Protein AF-A0A937WC09-F1 (afdb_monomer)

Foldseek 3Di:
DDDDPDPPPPVVVVVVVVVVVVVVVVVVVVPLLPDLPCLFALKAAPWQAQWQLRTLLSFLEGLADFFQFKDFQEFDQWQWAAFTAWHAFNVGWTWTWTAQGPVGATWIFTADQRYRHTLDIDRPAHRQQSLAIWGAIRQRWIWTWHAFKIWIAHNNGHTQEIDTDPGTFRYWHAFSVGWTWTAHQFGWTFTAHNRYRDTLAPIDADVVGAPFTFSARWHAQSPQRWTWGKGAAAPGWIKIWTWHDPPSYIDTLDMDTDHHHDKYHWGAELSRQWIWIGHQVQKIWIAGPSRHTLDIDGAQGGWPYYWHYDNQQWIWTFRHQKIWIWGDPRNDIGGQEICPVVQVVVQVPDDCPPFDKTKGFLEHWRHYPFWIKGKIFIAGWDADPNDTAGQGDWIWIFTAGPRYRHTRDDTYTDQADANGYFRATLLSKTKGFFRDPRNVVNQVCLVVDDPVRHYDDGTTGMIIMHHPALLVSLLVLLVQLLVLLVQLLVCLVVVNLSSSLVSLVSSLSSLVSSLSSLVVNVVVVLAPPVLSVLLNVLSVQLNVLSVVLNVCSVVVNSPSNSVSSVSSSVSSVVNSVSSVVRD

Sequence (583 aa):
MLIKNIFRPVIQNATLVLLGVVLMGLSSVLARGDDLLTYYYAQLPQTSWPTIHRDSCNSNYVPFAGPDSLEIKWTALDGARLLTAATVGPEGYVYHTTGTGGDMRYHLYALNPDSGGTVWKSNLLDSRAVYSAVVVDRDGDIYVSDSEELFAFHSNGALKWRISISDNVYTTAITTDGYLIAITENGEVMAVNRDNGSLAANILYLDPPPEGRVINTPAIHPVTNRIYMVTGDAGVTGRFYGIDFEQGSLSIAFEMEMGQHSATSPTISYDGSHIYVADRENSLYAFNENGSLAWTYPLSGRCLGSPSIGPTGEIYFLDGDNITAIRDLGPSTEFLWNTQDEFAALAAQLPDYGYPRVARANSVVTIATNYVYFAVSCGYLFTYKRVEYFIPHRTLVCTVDPYTGTIIGQPVEVRDVCECAPTVTLDGDIYIPHGSVSSSIAYRLNKVLPPALRIPKPLGGITALQSLSSLALAENRIKAGKKKGQEALSFMGTGNIDDAITSIDREVEELEATHSAIKKSVEDGEIDSKTADQAQGDIDDALFLSSDAKKFLSAGNMKDADKSVKNADKKLEKVLKDLGKAK

Structure (mmCIF, N/CA/C/O backbone):
data_AF-A0A937WC09-F1
#
_entry.id   AF-A0A937WC09-F1
#
loop_
_atom_site.group_PDB
_atom_site.id
_atom_site.type_symbol
_atom_site.label_atom_id
_atom_site.label_alt_id
_atom_site.label_comp_id
_atom_site.label_asym_id
_atom_site.label_entity_id
_atom_site.label_seq_id
_atom_site.pdbx_PDB_ins_code
_atom_site.Cartn_x
_atom_site.Cartn_y
_atom_site.Cartn_z
_atom_site.occupancy
_atom_site.B_iso_or_equiv
_atom_site.auth_seq_id
_atom_site.auth_comp_id
_atom_site.auth_asym_id
_atom_site.auth_atom_id
_atom_site.pdbx_PDB_model_num
ATOM 1 N N . MET A 1 1 ? -14.994 68.704 28.806 1.00 35.50 1 MET A N 1
ATOM 2 C CA . MET A 1 1 ? -15.550 68.837 27.444 1.00 35.50 1 MET A CA 1
ATOM 3 C C . MET A 1 1 ? -14.420 68.538 26.474 1.00 35.50 1 MET A C 1
ATOM 5 O O . MET A 1 1 ? -13.420 69.225 26.578 1.00 35.50 1 MET A O 1
ATOM 9 N N . LEU A 1 2 ? -14.561 67.467 25.673 1.00 32.44 2 LEU A N 1
ATOM 10 C CA . LEU A 1 2 ? -13.627 66.964 24.642 1.00 32.44 2 LEU A CA 1
ATOM 11 C C . LEU A 1 2 ? -12.150 66.900 25.090 1.00 32.44 2 LEU A C 1
ATOM 13 O O . LEU A 1 2 ? -11.425 67.872 24.998 1.00 32.44 2 LEU A O 1
ATOM 17 N N . ILE A 1 3 ? -11.639 65.817 25.674 1.00 28.14 3 ILE A N 1
ATOM 18 C CA . ILE A 1 3 ? -11.084 64.643 24.977 1.00 28.14 3 ILE A CA 1
ATOM 19 C C . ILE A 1 3 ? -10.915 63.571 26.071 1.00 28.14 3 ILE A C 1
ATOM 21 O O . ILE A 1 3 ? -9.948 63.589 26.827 1.00 28.14 3 ILE A O 1
ATOM 25 N N . LYS A 1 4 ? -11.912 62.698 26.260 1.00 26.08 4 LYS A N 1
ATOM 26 C CA . LYS A 1 4 ? -11.823 61.583 27.230 1.00 26.08 4 LYS A CA 1
ATOM 27 C C . LYS A 1 4 ? -12.630 60.328 26.858 1.00 26.08 4 LYS A C 1
ATOM 29 O O . LYS A 1 4 ? -12.699 59.421 27.672 1.00 26.08 4 LYS A O 1
ATOM 34 N N . ASN A 1 5 ? -13.182 60.237 25.641 1.00 30.70 5 ASN A N 1
ATOM 35 C CA . ASN A 1 5 ? -14.155 59.191 25.270 1.00 30.70 5 ASN A CA 1
ATOM 36 C C . ASN A 1 5 ? -13.883 58.441 23.945 1.00 30.70 5 ASN A C 1
ATOM 38 O O . ASN A 1 5 ? -14.829 57.952 23.345 1.00 30.70 5 ASN A O 1
ATOM 42 N N . ILE A 1 6 ? -12.637 58.314 23.462 1.00 30.53 6 ILE A N 1
ATOM 43 C CA . ILE A 1 6 ? -12.390 57.617 22.170 1.00 30.53 6 ILE A CA 1
ATOM 44 C C . ILE A 1 6 ? -11.414 56.423 22.245 1.00 30.53 6 ILE A C 1
ATOM 46 O O . ILE A 1 6 ? -11.403 55.598 21.344 1.00 30.53 6 ILE A O 1
ATOM 50 N N . PHE A 1 7 ? -10.692 56.195 23.347 1.00 27.84 7 PHE A N 1
ATOM 51 C CA . PHE A 1 7 ? -9.729 55.077 23.434 1.00 27.84 7 PHE A CA 1
ATOM 52 C C . PHE A 1 7 ? -9.979 54.136 24.616 1.00 27.84 7 PHE A C 1
ATOM 54 O O . PHE A 1 7 ? -9.105 53.923 25.453 1.00 27.84 7 PHE A O 1
ATOM 61 N N . ARG A 1 8 ? -11.191 53.571 24.715 1.00 24.80 8 ARG A N 1
ATOM 62 C CA . ARG A 1 8 ? -11.481 52.547 25.736 1.00 24.80 8 ARG A CA 1
ATOM 63 C C . ARG A 1 8 ? -12.424 51.374 25.395 1.00 24.80 8 ARG A C 1
ATOM 65 O O . ARG A 1 8 ? -12.710 50.639 26.331 1.00 24.80 8 ARG A O 1
ATOM 72 N N . PRO A 1 9 ? -12.824 51.098 24.132 1.00 25.12 9 PRO A N 1
ATOM 73 C CA . PRO A 1 9 ? -13.460 49.809 23.819 1.00 25.12 9 PRO A CA 1
ATOM 74 C C . PRO A 1 9 ? -12.630 48.839 22.950 1.00 25.12 9 PRO A C 1
ATOM 76 O O . PRO A 1 9 ? -13.096 47.741 22.678 1.00 25.12 9 PRO A O 1
ATOM 79 N N . VAL A 1 10 ? -11.396 49.165 22.540 1.00 27.77 10 VAL A N 1
ATOM 80 C CA . VAL A 1 10 ? -10.637 48.306 21.593 1.00 27.77 10 VAL A CA 1
ATOM 81 C C . VAL A 1 10 ? -9.785 47.220 22.278 1.00 27.77 10 VAL A C 1
ATOM 83 O O . VAL A 1 10 ? -9.477 46.207 21.665 1.00 27.77 10 VAL A O 1
ATOM 86 N N . ILE A 1 11 ? -9.466 47.353 23.571 1.00 28.22 11 ILE A N 1
ATOM 87 C CA . ILE A 1 11 ? -8.559 46.411 24.266 1.00 28.22 11 ILE A CA 1
ATOM 88 C C . ILE A 1 11 ? -9.309 45.352 25.100 1.00 28.22 11 ILE A C 1
ATOM 90 O O . ILE A 1 11 ? -8.726 44.341 25.467 1.00 28.22 11 ILE A O 1
ATOM 94 N N . GLN A 1 12 ? -10.618 45.503 25.342 1.00 24.16 12 GLN A N 1
ATOM 95 C CA . GLN A 1 12 ? -11.408 44.479 26.052 1.00 24.16 12 GLN A CA 1
ATOM 96 C C . GLN A 1 12 ? -12.102 43.467 25.123 1.00 24.16 12 GLN A C 1
ATOM 98 O O . GLN A 1 12 ? -12.378 42.355 25.560 1.00 24.16 12 GLN A O 1
ATOM 103 N N . ASN A 1 13 ? -12.293 43.787 23.835 1.00 25.73 13 ASN A N 1
ATOM 104 C CA . ASN A 1 13 ? -12.850 42.842 22.857 1.00 25.73 13 ASN A CA 1
ATOM 105 C C . ASN A 1 13 ? -11.787 41.941 22.202 1.00 25.73 13 ASN A C 1
ATOM 107 O O . ASN A 1 13 ? -12.114 40.837 21.785 1.00 25.73 13 ASN A O 1
ATOM 111 N N . ALA A 1 14 ? -10.511 42.346 22.170 1.00 27.08 14 ALA A N 1
ATOM 112 C CA . ALA A 1 14 ? -9.439 41.508 21.623 1.00 27.08 14 ALA A CA 1
ATOM 113 C C . ALA A 1 14 ? -9.123 40.296 22.522 1.00 27.08 14 ALA A C 1
ATOM 115 O O . ALA A 1 14 ? -8.878 39.205 22.021 1.00 27.08 14 ALA A O 1
ATOM 116 N N . THR A 1 15 ? -9.210 40.449 23.848 1.00 25.41 15 THR A N 1
ATOM 117 C CA . THR A 1 15 ? -8.919 39.363 24.802 1.00 25.41 15 THR A CA 1
ATOM 118 C C . THR A 1 15 ? -10.064 38.348 24.916 1.00 25.41 15 THR A C 1
ATOM 120 O O . THR A 1 15 ? -9.810 37.176 25.170 1.00 25.41 15 THR A O 1
ATOM 123 N N . LEU A 1 16 ? -11.315 38.761 24.677 1.00 25.67 16 LEU A N 1
ATOM 124 C CA . LEU A 1 16 ? -12.486 37.869 24.655 1.00 25.67 16 LEU A CA 1
ATOM 125 C C . LEU A 1 16 ? -12.653 37.137 23.314 1.00 25.67 16 LEU A C 1
ATOM 127 O O . LEU A 1 16 ? -13.094 35.991 23.310 1.00 25.67 16 LEU A O 1
ATOM 131 N N . VAL A 1 17 ? -12.236 37.741 22.194 1.00 28.75 17 VAL A N 1
ATOM 132 C CA . VAL A 1 17 ? -12.195 37.060 20.886 1.00 28.75 17 VAL A CA 1
ATOM 133 C C . VAL A 1 17 ? -11.010 36.090 20.806 1.00 28.75 17 VAL A C 1
ATOM 135 O O . VAL A 1 17 ? -11.190 34.989 20.300 1.00 28.75 17 VAL A O 1
ATOM 138 N N . LEU A 1 18 ? -9.846 36.408 21.395 1.00 26.12 18 LEU A N 1
ATOM 139 C CA . LEU A 1 18 ? -8.757 35.426 21.517 1.00 26.12 18 LEU A CA 1
ATOM 140 C C . LEU A 1 18 ? -9.110 34.267 22.461 1.00 26.12 18 LEU A C 1
ATOM 142 O O . LEU A 1 18 ? -8.796 33.132 22.126 1.00 26.12 18 LEU A O 1
ATOM 146 N N . LEU A 1 19 ? -9.803 34.499 23.587 1.00 24.41 19 LEU A N 1
ATOM 147 C CA . LEU A 1 19 ? -10.271 33.384 24.426 1.00 24.41 19 LEU A CA 1
ATOM 148 C C . LEU A 1 19 ? -11.360 32.554 23.729 1.00 24.41 19 LEU A C 1
ATOM 150 O O . LEU A 1 19 ? -11.371 31.342 23.889 1.00 24.41 19 LEU A O 1
ATOM 154 N N . GLY A 1 20 ? -12.244 33.177 22.940 1.00 22.98 20 GLY A N 1
ATOM 155 C CA . GLY A 1 20 ? -13.287 32.481 22.177 1.00 22.98 20 GLY A CA 1
ATOM 156 C C . GLY A 1 20 ? -12.750 31.645 21.010 1.00 22.98 20 GLY A C 1
ATOM 157 O O . GLY A 1 20 ? -13.245 30.548 20.781 1.00 22.98 20 GLY A O 1
ATOM 158 N N . VAL A 1 21 ? -11.708 32.115 20.315 1.00 28.23 21 VAL A N 1
ATOM 159 C CA . VAL A 1 21 ? -11.041 31.373 19.226 1.00 28.23 21 VAL A CA 1
ATOM 160 C C . VAL A 1 21 ? -10.115 30.282 19.776 1.00 28.23 21 VAL A C 1
ATOM 162 O O . VAL A 1 21 ? -10.050 29.199 19.204 1.00 28.23 21 VAL A O 1
ATOM 165 N N . VAL A 1 22 ? -9.477 30.501 20.932 1.00 26.95 22 VAL A N 1
ATOM 166 C CA . VAL A 1 22 ? -8.688 29.461 21.617 1.00 26.95 22 VAL A CA 1
ATOM 167 C C . VAL A 1 22 ? -9.596 28.398 22.254 1.00 26.95 22 VAL A C 1
ATOM 169 O O . VAL A 1 22 ? -9.263 27.223 22.188 1.00 26.95 22 VAL A O 1
ATOM 172 N N . LEU A 1 23 ? -10.776 28.752 22.784 1.00 25.09 23 LEU A N 1
ATOM 173 C CA . LEU A 1 23 ? -11.750 27.774 23.301 1.00 25.09 23 LEU A CA 1
ATOM 174 C C . LEU A 1 23 ? -12.490 27.010 22.190 1.00 25.09 23 LEU A C 1
ATOM 176 O O . LEU A 1 23 ? -12.743 25.825 22.377 1.00 25.09 23 LEU A O 1
ATOM 180 N N . MET A 1 24 ? -12.775 27.630 21.035 1.00 27.19 24 MET A N 1
ATOM 181 C CA . MET A 1 24 ? -13.320 26.911 19.869 1.00 27.19 24 MET A CA 1
ATOM 182 C C . MET A 1 24 ? -12.276 26.008 19.194 1.00 27.19 24 MET A C 1
ATOM 184 O O . MET A 1 24 ? -12.626 24.920 18.744 1.00 27.19 24 MET A O 1
ATOM 188 N N . GLY A 1 25 ? -10.998 26.411 19.197 1.00 26.20 25 GLY A N 1
ATOM 189 C CA . GLY A 1 25 ? -9.873 25.574 18.766 1.00 26.20 25 GLY A CA 1
ATOM 190 C C . GLY A 1 25 ? -9.527 24.443 19.743 1.00 26.20 25 GLY A C 1
ATOM 191 O O . GLY A 1 25 ? -9.025 23.411 19.324 1.00 26.20 25 GLY A O 1
ATOM 192 N N . LEU A 1 26 ? -9.834 24.589 21.037 1.00 24.84 26 LEU A N 1
ATOM 193 C CA . LEU A 1 26 ? -9.707 23.506 22.020 1.00 24.84 26 LEU A CA 1
ATOM 194 C C . LEU A 1 26 ? -10.907 22.552 21.987 1.00 24.84 26 LEU A C 1
ATOM 196 O O . LEU A 1 26 ? -10.715 21.354 22.157 1.00 24.84 26 LEU A O 1
ATOM 200 N N . SER A 1 27 ? -12.126 23.027 21.704 1.00 24.38 27 SER A N 1
ATOM 201 C CA . SER A 1 27 ? -13.286 22.136 21.543 1.00 24.38 27 SER A CA 1
ATOM 202 C C . SER A 1 27 ? -13.246 21.311 20.255 1.00 24.38 27 SER A C 1
ATOM 204 O O . SER A 1 27 ? -13.776 20.206 20.245 1.00 24.38 27 SER A O 1
ATOM 206 N N . SER A 1 28 ? -12.601 21.802 19.188 1.00 28.08 28 SER A N 1
ATOM 207 C CA . SER A 1 28 ? -12.376 21.010 17.968 1.00 28.08 28 SER A CA 1
ATOM 208 C C . SER A 1 28 ? -11.219 20.016 18.099 1.00 28.08 28 SER A C 1
ATOM 210 O O . SER A 1 28 ? -11.161 19.068 17.326 1.00 28.08 28 SER A O 1
ATOM 212 N N . VAL A 1 29 ? -10.329 20.193 19.083 1.00 26.95 29 VAL A N 1
ATOM 213 C CA . VAL A 1 29 ? -9.296 19.208 19.450 1.00 26.95 29 VAL A CA 1
ATOM 214 C C . VAL A 1 29 ? -9.850 18.167 20.431 1.00 26.95 29 VAL A C 1
ATOM 216 O O . VAL A 1 29 ? -9.529 16.994 20.308 1.00 26.95 29 VAL A O 1
ATOM 219 N N . LEU A 1 30 ? -10.753 18.556 21.337 1.00 26.70 30 LEU A N 1
ATOM 220 C CA . LEU A 1 30 ? -11.371 17.653 22.323 1.00 26.70 30 LEU A CA 1
ATOM 221 C C . LEU A 1 30 ? -12.500 16.771 21.756 1.00 26.70 30 LEU A C 1
ATOM 223 O O . LEU A 1 30 ? -12.926 15.839 22.424 1.00 26.70 30 LEU A O 1
ATOM 227 N N . ALA A 1 31 ? -12.976 17.040 20.537 1.00 24.94 31 ALA A N 1
ATOM 228 C CA . ALA A 1 31 ? -13.943 16.191 19.833 1.00 24.94 31 ALA A CA 1
ATOM 229 C C . ALA A 1 31 ? -13.291 15.225 18.817 1.00 24.94 31 ALA A C 1
ATOM 231 O O . ALA A 1 31 ? -14.007 14.509 18.126 1.00 24.94 31 ALA A O 1
ATOM 232 N N . ARG A 1 32 ? -11.950 15.203 18.700 1.00 38.38 32 ARG A N 1
ATOM 233 C CA . ARG A 1 32 ? -11.213 14.368 17.722 1.00 38.38 32 ARG A CA 1
ATOM 234 C C . ARG A 1 32 ? -11.000 12.911 18.152 1.00 38.38 32 ARG A C 1
ATOM 236 O O . ARG A 1 32 ? -10.584 12.114 17.320 1.00 38.38 32 ARG A O 1
ATOM 243 N N . GLY A 1 33 ? -11.263 12.565 19.413 1.00 31.30 33 GLY A N 1
ATOM 244 C CA . GLY A 1 33 ? -11.067 11.204 19.933 1.00 31.30 33 GLY A CA 1
ATOM 245 C C . GLY A 1 33 ? -12.221 10.240 19.642 1.00 31.30 33 GLY A C 1
ATOM 246 O O . GLY A 1 33 ? -12.003 9.035 19.541 1.00 31.30 33 GLY A O 1
ATOM 247 N N . ASP A 1 34 ? -13.436 10.758 19.448 1.00 31.23 34 ASP A N 1
ATOM 248 C CA . ASP A 1 34 ? -14.594 9.927 19.142 1.00 31.23 34 ASP A CA 1
ATOM 249 C C . ASP A 1 34 ? -14.681 9.709 17.623 1.00 31.23 34 ASP A C 1
ATOM 251 O O . ASP A 1 34 ? -15.241 10.506 16.872 1.00 31.23 34 ASP A O 1
ATOM 255 N N . ASP A 1 35 ? -14.133 8.568 17.203 1.00 43.09 35 ASP A N 1
ATOM 256 C CA . ASP A 1 35 ? -14.500 7.826 15.990 1.00 43.09 35 ASP A CA 1
ATOM 257 C C . ASP A 1 35 ? -13.721 8.070 14.684 1.00 43.09 35 ASP A C 1
ATOM 259 O O . ASP A 1 35 ? -14.182 7.649 13.624 1.00 43.09 35 ASP A O 1
ATOM 263 N N . LEU A 1 36 ? -12.501 8.629 14.723 1.00 37.41 36 LEU A N 1
ATOM 264 C CA . LEU A 1 36 ? -11.620 8.687 13.534 1.00 37.41 36 LEU A CA 1
ATOM 265 C C . LEU A 1 36 ? -11.504 7.320 12.828 1.00 37.41 36 LEU A C 1
ATOM 267 O O . LEU A 1 36 ? -11.556 7.265 11.603 1.00 37.41 36 LEU A O 1
ATOM 271 N N . LEU A 1 37 ? -11.443 6.217 13.585 1.00 38.75 37 LEU A N 1
ATOM 272 C CA . LEU A 1 37 ? -11.388 4.846 13.058 1.00 38.75 37 LEU A CA 1
ATOM 273 C C . LEU A 1 37 ? -12.660 4.432 12.296 1.00 38.75 37 LEU A C 1
ATOM 275 O O . LEU A 1 37 ? -12.552 3.872 11.210 1.00 38.75 37 LEU A O 1
ATOM 279 N N . THR A 1 38 ? -13.862 4.763 12.774 1.00 38.25 38 THR A N 1
ATOM 280 C CA . THR A 1 38 ? -15.103 4.475 12.024 1.00 38.25 38 THR A CA 1
ATOM 281 C C . THR A 1 38 ? -15.192 5.309 10.743 1.00 38.25 38 THR A C 1
ATOM 283 O O . THR A 1 38 ? -15.707 4.825 9.734 1.00 38.25 38 THR A O 1
ATOM 286 N N . TYR A 1 39 ? -14.612 6.517 10.727 1.00 36.66 39 TYR A N 1
ATOM 287 C CA . TYR A 1 39 ? -14.488 7.333 9.513 1.00 36.66 39 TYR A CA 1
ATOM 288 C C . TYR A 1 39 ? -13.427 6.806 8.531 1.00 36.66 39 TYR A C 1
ATOM 290 O O . TYR A 1 39 ? -13.668 6.854 7.325 1.00 36.66 39 TYR A O 1
ATOM 298 N N . TYR A 1 40 ? -12.309 6.238 9.008 1.00 42.56 40 TYR A N 1
ATOM 299 C CA . TYR A 1 40 ? -11.291 5.596 8.155 1.00 42.56 40 TYR A CA 1
ATOM 300 C C . TYR A 1 40 ? -11.858 4.434 7.318 1.00 42.56 40 TYR A C 1
ATOM 302 O O . TYR A 1 40 ? -11.364 4.175 6.221 1.00 42.56 40 TYR A O 1
ATOM 310 N N . TYR A 1 41 ? -12.906 3.757 7.808 1.00 46.97 41 TYR A N 1
ATOM 311 C CA . TYR A 1 41 ? -13.456 2.538 7.197 1.00 46.97 41 TYR A CA 1
ATOM 312 C C . TYR A 1 41 ? -14.914 2.641 6.728 1.00 46.97 41 TYR A C 1
ATOM 314 O O . TYR A 1 41 ? -15.458 1.647 6.256 1.00 46.97 41 TYR A O 1
ATOM 322 N N . ALA A 1 42 ? -15.575 3.802 6.814 1.00 45.69 42 ALA A N 1
ATOM 323 C CA . ALA A 1 42 ? -17.032 3.895 6.614 1.00 45.69 42 ALA A CA 1
ATOM 324 C C . ALA A 1 42 ? -17.534 3.321 5.267 1.00 45.69 42 ALA A C 1
ATOM 326 O O . ALA A 1 42 ? -18.664 2.821 5.180 1.00 45.69 42 ALA A O 1
ATOM 327 N N . GLN A 1 43 ? -16.695 3.376 4.225 1.00 49.09 43 GLN A N 1
ATOM 328 C CA . GLN A 1 43 ? -17.013 2.907 2.867 1.00 49.09 43 GLN A CA 1
ATOM 329 C C . GLN A 1 43 ? -15.999 1.912 2.287 1.00 49.09 43 GLN A C 1
ATOM 331 O O . GLN A 1 43 ? -16.238 1.364 1.209 1.00 49.09 43 GLN A O 1
ATOM 336 N N . LEU A 1 44 ? -14.895 1.657 2.993 1.00 55.19 44 LEU A N 1
ATOM 337 C CA . LEU A 1 44 ? -13.909 0.661 2.593 1.00 55.19 44 LEU A CA 1
ATOM 338 C C . LEU A 1 44 ? -14.254 -0.696 3.237 1.00 55.19 44 LEU A C 1
ATOM 340 O O . LEU A 1 44 ? -14.716 -0.732 4.378 1.00 55.19 44 LEU A O 1
ATOM 344 N N . PRO A 1 45 ? -14.084 -1.818 2.518 1.00 52.84 45 PRO A N 1
ATOM 345 C CA . PRO A 1 45 ? -14.390 -3.143 3.043 1.00 52.84 45 PRO A CA 1
ATOM 346 C C . PRO A 1 45 ? -13.511 -3.495 4.242 1.00 52.84 45 PRO A C 1
ATOM 348 O O . PRO A 1 45 ? -12.413 -2.966 4.398 1.00 52.84 45 PRO A O 1
ATOM 351 N N . GLN A 1 46 ? -13.981 -4.454 5.047 1.00 59.84 46 GLN A N 1
ATOM 352 C CA . GLN A 1 46 ? -13.207 -5.126 6.101 1.00 59.84 46 GLN A CA 1
ATOM 353 C C . GLN A 1 46 ? -12.131 -6.031 5.472 1.00 59.84 46 GLN A C 1
ATOM 355 O O . GLN A 1 46 ? -12.165 -7.253 5.563 1.00 59.84 46 GLN A O 1
ATOM 360 N N . THR A 1 47 ? -11.209 -5.411 4.747 1.00 71.69 47 THR A N 1
ATOM 361 C CA . THR A 1 47 ? -10.056 -6.015 4.089 1.00 71.69 47 THR A CA 1
ATOM 362 C C . THR A 1 47 ? -8.849 -5.132 4.345 1.00 71.69 47 THR A C 1
ATOM 364 O O . THR A 1 47 ? -8.952 -3.922 4.544 1.00 71.69 47 THR A O 1
ATOM 367 N N . SER A 1 48 ? -7.675 -5.739 4.329 1.00 79.25 48 SER A N 1
ATOM 368 C CA . SER A 1 48 ? -6.426 -5.049 4.618 1.00 79.25 48 SER A CA 1
ATOM 369 C C . SER A 1 48 ? -5.992 -4.068 3.532 1.00 79.25 48 SER A C 1
ATOM 371 O O . SER A 1 48 ? -5.193 -3.190 3.839 1.00 79.25 48 SER A O 1
ATOM 373 N N . TRP A 1 49 ? -6.445 -4.233 2.278 1.00 89.00 49 TRP A N 1
ATOM 374 C CA . TRP A 1 49 ? -5.919 -3.468 1.137 1.00 89.00 49 TRP A CA 1
ATOM 375 C C . TRP A 1 49 ? -6.931 -3.237 -0.004 1.00 89.00 49 TRP A C 1
ATOM 377 O O . TRP A 1 49 ? -6.779 -3.785 -1.096 1.00 89.00 49 TRP A O 1
ATOM 387 N N . PRO A 1 50 ? -7.985 -2.439 0.220 1.00 91.44 50 PRO A N 1
ATOM 388 C CA . PRO A 1 50 ? -9.053 -2.200 -0.758 1.00 91.44 50 PRO A CA 1
ATOM 389 C C . PRO A 1 50 ? -8.710 -1.235 -1.906 1.00 91.44 50 PRO A C 1
ATOM 391 O O . PRO A 1 50 ? -9.479 -1.122 -2.859 1.00 91.44 50 PRO A O 1
ATOM 394 N N . THR A 1 51 ? -7.585 -0.524 -1.835 1.00 91.75 51 THR A N 1
ATOM 395 C CA . THR A 1 51 ? -7.114 0.424 -2.861 1.00 91.75 51 THR A CA 1
ATOM 396 C C . THR A 1 51 ? -5.584 0.453 -2.897 1.00 91.75 51 THR A C 1
ATOM 398 O O . THR A 1 51 ? -4.941 -0.019 -1.964 1.00 91.75 51 THR A O 1
ATOM 401 N N . ILE A 1 52 ? -4.975 1.017 -3.947 1.00 90.44 52 ILE A N 1
ATOM 402 C CA . ILE A 1 52 ? -3.523 0.965 -4.211 1.00 90.44 52 ILE A CA 1
ATOM 403 C C . ILE A 1 52 ? -2.644 1.406 -3.035 1.00 90.44 52 ILE A C 1
ATOM 405 O O . ILE A 1 52 ? -1.608 0.791 -2.798 1.00 90.44 52 ILE A O 1
ATOM 409 N N . HIS A 1 53 ? -3.066 2.426 -2.289 1.00 92.06 53 HIS A N 1
ATOM 410 C CA . HIS A 1 53 ? -2.353 2.940 -1.118 1.00 92.06 53 HIS A CA 1
ATOM 411 C C . HIS A 1 53 ? -3.023 2.553 0.202 1.00 92.06 53 HIS A C 1
ATOM 413 O O . HIS A 1 53 ? -2.933 3.274 1.199 1.00 92.06 53 HIS A O 1
ATOM 419 N N . ARG A 1 54 ? -3.704 1.405 0.193 1.00 90.62 54 ARG A N 1
ATOM 420 C CA . ARG A 1 54 ? -4.454 0.809 1.295 1.00 90.62 54 ARG A CA 1
ATOM 421 C C . ARG A 1 54 ? -5.735 1.550 1.688 1.00 90.62 54 ARG A C 1
ATOM 423 O O . ARG A 1 54 ? -6.760 0.896 1.822 1.00 90.62 54 ARG A O 1
ATOM 430 N N . ASP A 1 55 ? -5.729 2.865 1.871 1.00 90.56 55 ASP A N 1
ATOM 431 C CA . ASP A 1 55 ? -6.909 3.628 2.314 1.00 90.56 55 ASP A CA 1
ATOM 432 C C . ASP A 1 55 ? -7.092 4.948 1.560 1.00 90.56 55 ASP A C 1
ATOM 434 O O . ASP A 1 55 ? -6.297 5.311 0.695 1.00 90.56 55 ASP A O 1
ATOM 438 N N . SER A 1 56 ? -8.168 5.669 1.888 1.00 90.75 56 SER A N 1
ATOM 439 C CA . SER A 1 56 ? -8.484 6.969 1.298 1.00 90.75 56 SER A CA 1
ATOM 440 C C . SER A 1 56 ? -7.448 8.049 1.624 1.00 90.75 56 SER A C 1
ATOM 442 O O . SER A 1 56 ? -7.350 9.026 0.891 1.00 90.75 56 SER A O 1
ATOM 444 N N . CYS A 1 57 ? -6.664 7.883 2.691 1.00 92.50 57 CYS A N 1
ATOM 445 C CA . CYS A 1 57 ? -5.584 8.795 3.063 1.00 92.50 57 CYS A CA 1
ATOM 446 C C . CYS A 1 57 ? -4.279 8.507 2.317 1.00 92.50 57 CYS A C 1
ATOM 448 O O . CYS A 1 57 ? -3.328 9.271 2.474 1.00 92.50 57 CYS A O 1
ATOM 450 N N . ASN A 1 58 ? -4.229 7.431 1.529 1.00 94.31 58 ASN A N 1
ATOM 451 C CA . ASN A 1 58 ? -3.040 6.886 0.887 1.00 94.31 58 ASN A CA 1
ATOM 452 C C . ASN A 1 58 ? -1.914 6.484 1.862 1.00 94.31 58 ASN A C 1
ATOM 454 O O . ASN A 1 58 ? -0.734 6.589 1.524 1.00 94.31 58 ASN A O 1
ATOM 458 N N . SER A 1 59 ? -2.252 6.031 3.073 1.00 93.12 59 SER A N 1
ATOM 459 C CA . SER A 1 59 ? -1.272 5.848 4.157 1.00 93.12 59 SER A CA 1
ATOM 460 C C . SER A 1 59 ? -0.239 4.737 3.908 1.00 93.12 59 SER A C 1
ATOM 462 O O . SER A 1 59 ? 0.885 4.825 4.409 1.00 93.12 59 SER A O 1
ATOM 464 N N . ASN A 1 60 ? -0.608 3.693 3.150 1.00 94.44 60 ASN A N 1
ATOM 465 C CA . ASN A 1 60 ? 0.112 2.412 3.058 1.00 94.44 60 ASN A CA 1
ATOM 466 C C . ASN A 1 60 ? 0.374 1.751 4.435 1.00 94.44 60 ASN A C 1
ATOM 468 O O . ASN A 1 60 ? 1.326 0.980 4.583 1.00 94.44 60 ASN A O 1
ATOM 472 N N . TYR A 1 61 ? -0.445 2.064 5.446 1.00 91.88 61 TYR A N 1
ATOM 473 C CA . TYR A 1 61 ? -0.340 1.541 6.808 1.00 91.88 61 TYR A CA 1
ATOM 474 C C . TYR A 1 61 ? -1.401 0.476 7.086 1.00 91.88 61 TYR A C 1
ATOM 476 O O . TYR A 1 61 ? -2.591 0.694 6.866 1.00 91.88 61 TYR A O 1
ATOM 484 N N . VAL A 1 62 ? -0.978 -0.668 7.620 1.00 89.56 62 VAL A N 1
ATOM 485 C CA . VAL A 1 62 ? -1.859 -1.708 8.150 1.00 89.56 62 VAL A CA 1
ATOM 486 C C . VAL A 1 62 ? -1.792 -1.725 9.685 1.00 89.56 62 VAL A C 1
ATOM 488 O O . VAL A 1 62 ? -0.696 -1.791 10.247 1.00 89.56 62 VAL A O 1
ATOM 491 N N . PRO A 1 63 ? -2.938 -1.685 10.391 1.00 85.81 63 PRO A N 1
ATOM 492 C CA . PRO A 1 63 ? -2.997 -1.539 11.847 1.00 85.81 63 PRO A CA 1
ATOM 493 C C . PRO A 1 63 ? -2.815 -2.863 12.598 1.00 85.81 63 PRO A C 1
ATOM 495 O O . PRO A 1 63 ? -3.419 -3.098 13.636 1.00 85.81 63 PRO A O 1
ATOM 498 N N . PHE A 1 64 ? -1.994 -3.756 12.060 1.00 86.56 64 PHE A N 1
ATOM 499 C CA . PHE A 1 64 ? -1.707 -5.043 12.673 1.00 86.56 64 PHE A CA 1
ATOM 500 C C . PHE A 1 64 ? -0.272 -5.472 12.391 1.00 86.56 64 PHE A C 1
ATOM 502 O O . PHE A 1 64 ? 0.360 -5.021 11.429 1.00 86.56 64 PHE A O 1
ATOM 509 N N . ALA A 1 65 ? 0.232 -6.383 13.218 1.00 90.88 65 ALA A N 1
ATOM 510 C CA . ALA A 1 65 ? 1.567 -6.925 13.064 1.00 90.88 65 ALA A CA 1
ATOM 511 C C . ALA A 1 65 ? 1.635 -7.825 11.820 1.00 90.88 65 ALA A C 1
ATOM 513 O O . ALA A 1 65 ? 0.782 -8.700 11.601 1.00 90.88 65 ALA A O 1
ATOM 514 N N . GLY A 1 66 ? 2.660 -7.602 10.999 1.00 92.00 66 GLY A N 1
ATOM 515 C CA . GLY A 1 66 ? 2.987 -8.418 9.836 1.00 92.00 66 GLY A CA 1
ATOM 516 C C . GLY A 1 66 ? 4.036 -9.498 10.147 1.00 92.00 66 GLY A C 1
ATOM 517 O O . GLY A 1 66 ? 4.610 -9.520 11.245 1.00 92.00 66 GLY A O 1
ATOM 518 N N . PRO A 1 67 ? 4.297 -10.413 9.196 1.00 92.25 67 PRO A N 1
ATOM 519 C CA . PRO A 1 67 ? 5.299 -11.471 9.344 1.00 92.25 67 PRO A CA 1
ATOM 520 C C . PRO A 1 67 ? 6.735 -10.925 9.322 1.00 92.25 67 PRO A C 1
ATOM 522 O O . PRO A 1 67 ? 7.066 -10.023 8.552 1.00 92.25 67 PRO A O 1
ATOM 525 N N . ASP A 1 68 ? 7.615 -11.505 10.137 1.00 85.62 68 ASP A N 1
ATOM 526 C CA . ASP A 1 68 ? 9.051 -11.181 10.165 1.00 85.62 68 ASP A CA 1
ATOM 527 C C . ASP A 1 68 ? 9.883 -12.021 9.185 1.00 85.62 68 ASP A C 1
ATOM 529 O O . ASP A 1 68 ? 11.001 -11.658 8.819 1.00 85.62 68 ASP A O 1
ATOM 533 N N . SER A 1 69 ? 9.334 -13.155 8.767 1.00 87.94 69 SER A N 1
ATOM 534 C CA . SER A 1 69 ? 10.020 -14.206 8.038 1.00 87.94 69 SER A CA 1
ATOM 535 C C . SER A 1 69 ? 9.110 -14.705 6.922 1.00 87.94 69 SER A C 1
ATOM 537 O O . SER A 1 69 ? 7.954 -15.056 7.150 1.00 87.94 69 SER A O 1
ATOM 539 N N . LEU A 1 70 ? 9.621 -14.663 5.693 1.00 93.38 70 LEU A N 1
ATOM 540 C CA . LEU A 1 70 ? 8.820 -14.789 4.481 1.00 93.38 70 LEU A CA 1
ATOM 541 C C . LEU A 1 70 ? 9.357 -15.896 3.573 1.00 93.38 70 LEU A C 1
ATOM 543 O O . LEU A 1 70 ? 10.567 -16.096 3.463 1.00 93.38 70 LEU A O 1
ATOM 547 N N . GLU A 1 71 ? 8.454 -16.553 2.854 1.00 94.50 71 GLU A N 1
ATOM 548 C CA . GLU A 1 71 ? 8.773 -17.441 1.736 1.00 94.50 71 GLU A CA 1
ATOM 549 C C . GLU A 1 71 ? 7.804 -17.239 0.568 1.00 94.50 71 GLU A C 1
ATOM 551 O O . GLU A 1 71 ? 6.736 -16.650 0.724 1.00 94.50 71 GLU A O 1
ATOM 556 N N . ILE A 1 72 ? 8.174 -17.714 -0.624 1.00 97.06 72 ILE A N 1
ATOM 557 C CA . ILE A 1 72 ? 7.295 -17.648 -1.797 1.00 97.06 72 ILE A CA 1
ATOM 558 C C . ILE A 1 72 ? 6.155 -18.656 -1.624 1.00 97.06 72 ILE A C 1
ATOM 560 O O . ILE A 1 72 ? 6.400 -19.860 -1.609 1.00 97.06 72 ILE A O 1
ATOM 564 N N . LYS A 1 73 ? 4.915 -18.158 -1.591 1.00 96.69 73 LYS A N 1
ATOM 565 C CA . LYS A 1 73 ? 3.689 -18.968 -1.584 1.00 96.69 73 LYS A CA 1
ATOM 566 C C . LYS A 1 73 ? 3.365 -19.461 -2.995 1.00 96.69 73 LYS A C 1
ATOM 568 O O . LYS A 1 73 ? 3.244 -20.656 -3.248 1.00 96.69 73 LYS A O 1
ATOM 573 N N . TRP A 1 74 ? 3.265 -18.530 -3.943 1.00 97.69 74 TRP A N 1
ATOM 574 C CA . TRP A 1 74 ? 3.014 -18.822 -5.354 1.00 97.69 74 TRP A CA 1
ATOM 575 C C . TRP A 1 74 ? 3.413 -17.648 -6.248 1.00 97.69 74 TRP A C 1
ATOM 577 O O . TRP A 1 74 ? 3.684 -16.532 -5.799 1.00 97.69 74 TRP A O 1
ATOM 587 N N . THR A 1 75 ? 3.423 -17.894 -7.556 1.00 97.19 75 THR A N 1
ATOM 588 C CA . THR A 1 75 ? 3.552 -16.846 -8.569 1.00 97.19 75 THR A CA 1
ATOM 589 C C . THR A 1 75 ? 2.494 -17.020 -9.650 1.00 97.19 75 THR A C 1
ATOM 591 O O . THR A 1 75 ? 2.182 -18.155 -10.005 1.00 97.19 75 THR A O 1
ATOM 594 N N . ALA A 1 76 ? 1.977 -15.922 -10.199 1.00 95.31 76 ALA A N 1
ATOM 595 C CA . ALA A 1 76 ? 0.911 -15.958 -11.200 1.00 95.31 76 ALA A CA 1
ATOM 596 C C . ALA A 1 76 ? 1.091 -14.895 -12.294 1.00 95.31 76 ALA A C 1
ATOM 598 O O . ALA A 1 76 ? 1.940 -14.007 -12.194 1.00 95.31 76 ALA A O 1
ATOM 599 N N . LEU A 1 77 ? 0.257 -14.976 -13.336 1.00 92.38 77 LEU A N 1
ATOM 600 C CA . LEU A 1 77 ? 0.174 -13.993 -14.426 1.00 92.38 77 LEU A CA 1
ATOM 601 C C . LEU A 1 77 ? 1.495 -13.774 -15.189 1.00 92.38 77 LEU A C 1
ATOM 603 O O . LEU A 1 77 ? 1.847 -12.648 -15.536 1.00 92.38 77 LEU A O 1
ATOM 607 N N . ASP A 1 78 ? 2.232 -14.851 -15.462 1.00 90.50 78 ASP A N 1
ATOM 608 C CA . ASP A 1 78 ? 3.513 -14.803 -16.176 1.00 90.50 78 ASP A CA 1
ATOM 609 C C . ASP A 1 78 ? 3.423 -14.015 -17.494 1.00 90.50 78 ASP A C 1
ATOM 611 O O . ASP A 1 78 ? 2.564 -14.247 -18.349 1.00 90.50 78 ASP A O 1
ATOM 615 N N . GLY A 1 79 ? 4.345 -13.072 -17.666 1.00 86.75 79 GLY A N 1
ATOM 616 C CA . GLY A 1 79 ? 4.449 -12.189 -18.822 1.00 86.75 79 GLY A CA 1
ATOM 617 C C . GLY A 1 79 ? 3.512 -10.980 -18.806 1.00 86.75 79 GLY A C 1
ATOM 618 O O . GLY A 1 79 ? 3.702 -10.092 -19.638 1.00 86.75 79 GLY A O 1
ATOM 619 N N . ALA A 1 80 ? 2.535 -10.914 -17.896 1.00 89.12 80 ALA A N 1
ATOM 620 C CA . ALA A 1 80 ? 1.667 -9.747 -17.751 1.00 89.12 80 ALA A CA 1
ATOM 621 C C . ALA A 1 80 ? 2.417 -8.579 -17.096 1.00 89.12 80 ALA A C 1
ATOM 623 O O . ALA A 1 80 ? 3.320 -8.780 -16.287 1.00 89.12 80 ALA A O 1
ATOM 624 N N . ARG A 1 81 ? 2.038 -7.343 -17.430 1.00 89.12 81 ARG A N 1
ATOM 625 C CA . ARG A 1 81 ? 2.581 -6.144 -16.770 1.00 89.12 81 ARG A CA 1
ATOM 626 C C . ARG A 1 81 ? 1.616 -5.671 -15.703 1.00 89.12 81 ARG A C 1
ATOM 628 O O . ARG A 1 81 ? 0.460 -5.409 -16.031 1.00 89.12 81 ARG A O 1
ATOM 635 N N . LEU A 1 82 ? 2.096 -5.549 -14.475 1.00 91.00 82 LEU A N 1
ATOM 636 C CA . LEU A 1 82 ? 1.325 -5.063 -13.339 1.00 91.00 82 LEU A CA 1
ATOM 637 C C . LEU A 1 82 ? 2.001 -3.788 -12.818 1.00 91.00 82 LEU A C 1
ATOM 639 O O . LEU A 1 82 ? 3.130 -3.852 -12.339 1.00 91.00 82 LEU A O 1
ATOM 643 N N . LEU A 1 83 ? 1.352 -2.633 -13.001 1.00 88.75 83 LEU A N 1
ATOM 644 C CA . LEU A 1 83 ? 1.919 -1.308 -12.682 1.00 88.75 83 LEU A CA 1
ATOM 645 C C . LEU A 1 83 ? 1.337 -0.678 -11.410 1.00 88.75 83 LEU A C 1
ATOM 647 O O . LEU A 1 83 ? 1.694 0.444 -11.063 1.00 88.75 83 LEU A O 1
ATOM 651 N N . THR A 1 84 ? 0.435 -1.381 -10.735 1.00 90.62 84 THR A N 1
ATOM 652 C CA . THR A 1 84 ? -0.246 -0.928 -9.520 1.00 90.62 84 THR A CA 1
ATOM 653 C C . THR A 1 84 ? 0.019 -1.923 -8.396 1.00 90.62 84 THR A C 1
ATOM 655 O O . THR A 1 84 ? 0.420 -3.054 -8.660 1.00 90.62 84 THR A O 1
ATOM 658 N N . ALA A 1 85 ? -0.200 -1.521 -7.142 1.00 92.12 85 ALA A N 1
ATOM 659 C CA . ALA A 1 85 ? -0.260 -2.483 -6.042 1.00 92.12 85 ALA A CA 1
ATOM 660 C C . ALA A 1 85 ? -1.453 -3.438 -6.239 1.00 92.12 85 ALA A C 1
ATOM 662 O O . ALA A 1 85 ? -2.411 -3.107 -6.949 1.00 92.12 85 ALA A O 1
ATOM 663 N N . ALA A 1 86 ? -1.391 -4.612 -5.612 1.00 94.50 86 ALA A N 1
ATOM 664 C CA . ALA A 1 86 ? -2.507 -5.547 -5.617 1.00 94.50 86 ALA A CA 1
ATOM 665 C C . ALA A 1 86 ? -3.607 -5.063 -4.662 1.00 94.50 86 ALA A C 1
ATOM 667 O O . ALA A 1 86 ? -3.309 -4.556 -3.579 1.00 94.50 86 ALA A O 1
ATOM 668 N N . THR A 1 87 ? -4.862 -5.283 -5.040 1.00 95.62 87 THR A N 1
ATOM 669 C CA . THR A 1 87 ? -6.028 -4.952 -4.211 1.00 95.62 87 THR A CA 1
ATOM 670 C C . THR A 1 87 ? -6.674 -6.235 -3.710 1.00 95.62 87 THR A C 1
ATOM 672 O O . THR A 1 87 ? -6.770 -7.204 -4.457 1.00 95.62 87 THR A O 1
ATOM 675 N N . VAL A 1 88 ? -7.118 -6.266 -2.456 1.00 93.94 88 VAL A N 1
ATOM 676 C CA . VAL A 1 88 ? -7.720 -7.453 -1.833 1.00 93.94 88 VAL A CA 1
ATOM 677 C C . VAL A 1 88 ? -9.167 -7.151 -1.474 1.00 93.94 88 VAL A C 1
ATOM 679 O O . VAL A 1 88 ? -9.419 -6.213 -0.722 1.00 93.94 88 VAL A O 1
ATOM 682 N N . GLY A 1 89 ? -10.115 -7.930 -1.996 1.00 91.75 89 GLY A N 1
ATOM 683 C CA . GLY A 1 89 ? -11.535 -7.782 -1.656 1.00 91.75 89 GLY A CA 1
ATOM 684 C C . GLY A 1 89 ? -11.915 -8.391 -0.304 1.00 91.75 89 GLY A C 1
ATOM 685 O O . GLY A 1 89 ? -11.130 -9.147 0.271 1.00 91.75 89 GLY A O 1
ATOM 686 N N . PRO A 1 90 ? -13.126 -8.105 0.207 1.00 87.56 90 PRO A N 1
ATOM 687 C CA . PRO A 1 90 ? -13.628 -8.675 1.464 1.00 87.56 90 PRO A CA 1
ATOM 688 C C . PRO A 1 90 ? -13.756 -10.209 1.436 1.00 87.56 90 PRO A C 1
ATOM 690 O O . PRO A 1 90 ? -13.701 -10.860 2.474 1.00 87.56 90 PRO A O 1
ATOM 693 N N . GLU A 1 91 ? -13.902 -10.806 0.255 1.00 86.81 91 GLU A N 1
ATOM 694 C CA . GLU A 1 91 ? -13.887 -12.259 0.047 1.00 86.81 91 GLU A CA 1
ATOM 695 C C . GLU A 1 91 ? -12.476 -12.871 -0.021 1.00 86.81 91 GLU A C 1
ATOM 697 O O . GLU A 1 91 ? -12.340 -14.086 -0.173 1.00 86.81 91 GLU A O 1
ATOM 702 N N . GLY A 1 92 ? -11.430 -12.044 0.064 1.00 88.50 92 GLY A N 1
ATOM 703 C CA . GLY A 1 92 ? -10.029 -12.460 0.025 1.00 88.50 92 GLY A CA 1
ATOM 704 C C . GLY A 1 92 ? -9.445 -12.635 -1.380 1.00 88.50 92 GLY A C 1
ATOM 705 O O . GLY A 1 92 ? -8.286 -13.031 -1.501 1.00 88.50 92 GLY A O 1
ATOM 706 N N . TYR A 1 93 ? -10.188 -12.354 -2.458 1.00 95.19 93 TYR A N 1
ATOM 707 C CA . TYR A 1 93 ? -9.607 -12.410 -3.802 1.00 95.19 93 TYR A CA 1
ATOM 708 C C . TYR A 1 93 ? -8.612 -11.279 -4.023 1.00 95.19 93 TYR A C 1
ATOM 710 O O . TYR A 1 93 ? -8.784 -10.159 -3.540 1.00 95.19 93 TYR A O 1
ATOM 718 N N . VAL A 1 94 ? -7.578 -11.586 -4.806 1.00 96.81 94 VAL A N 1
ATOM 719 C CA . VAL A 1 94 ? -6.556 -10.622 -5.210 1.00 96.81 94 VAL A CA 1
ATOM 720 C C . VAL A 1 94 ? -6.916 -10.086 -6.585 1.00 96.81 94 VAL A C 1
ATOM 722 O O . VAL A 1 94 ? -6.911 -10.827 -7.573 1.00 96.81 94 VAL A O 1
ATOM 725 N N . TYR A 1 95 ? -7.218 -8.799 -6.654 1.00 97.00 95 TYR A N 1
ATOM 726 C CA . TYR A 1 95 ? -7.578 -8.111 -7.878 1.00 97.00 95 TYR A CA 1
ATOM 727 C C . TYR A 1 95 ? -6.402 -7.373 -8.489 1.00 97.00 95 TYR A C 1
ATOM 729 O O . TYR A 1 95 ? -5.613 -6.728 -7.795 1.00 97.00 95 TYR A O 1
ATOM 737 N N . HIS A 1 96 ? -6.315 -7.441 -9.817 1.00 95.50 96 HIS A N 1
ATOM 738 C CA . HIS A 1 96 ? -5.309 -6.694 -10.555 1.00 95.50 96 HIS A CA 1
ATOM 739 C C . HIS A 1 96 ? -5.738 -6.392 -11.988 1.00 95.50 96 HIS A C 1
ATOM 741 O O . HIS A 1 96 ? -6.205 -7.278 -12.711 1.00 95.50 96 HIS A O 1
ATOM 747 N N . THR A 1 97 ? -5.500 -5.164 -12.437 1.00 93.94 97 THR A N 1
ATOM 748 C CA . THR A 1 97 ? -5.497 -4.830 -13.863 1.00 93.94 97 THR A CA 1
ATOM 749 C C . THR A 1 97 ? -4.164 -5.214 -14.498 1.00 93.94 97 THR A C 1
ATOM 751 O O . THR A 1 97 ? -3.111 -5.193 -13.865 1.00 93.94 97 THR A O 1
ATOM 754 N N . THR A 1 98 ? -4.174 -5.615 -15.762 1.00 90.44 98 THR A N 1
ATOM 755 C CA . THR A 1 98 ? -2.970 -6.129 -16.425 1.00 90.44 98 THR A CA 1
ATOM 756 C C . THR A 1 98 ? -2.763 -5.499 -17.790 1.00 90.44 98 THR A C 1
ATOM 758 O O . THR A 1 98 ? -3.699 -5.322 -18.570 1.00 90.44 98 THR A O 1
ATOM 761 N N . GLY A 1 99 ? -1.502 -5.201 -18.096 1.00 83.00 99 GLY A N 1
ATOM 762 C CA . GLY A 1 99 ? -1.038 -4.967 -19.458 1.00 83.00 99 GLY A CA 1
ATOM 763 C C . GLY A 1 99 ? -0.978 -6.271 -20.251 1.00 83.00 99 GLY A C 1
ATOM 764 O O . GLY A 1 99 ? -1.024 -7.349 -19.663 1.00 83.00 99 GLY A O 1
ATOM 765 N N . THR A 1 100 ? -0.803 -6.163 -21.574 1.00 70.94 100 THR A N 1
ATOM 766 C CA . THR A 1 100 ? -0.700 -7.311 -22.496 1.00 70.94 100 THR A CA 1
ATOM 767 C C . THR A 1 100 ? 0.121 -8.470 -21.926 1.00 70.94 100 THR A C 1
ATOM 769 O O . THR A 1 100 ? 1.342 -8.374 -21.800 1.00 70.94 100 THR A O 1
ATOM 772 N N . GLY A 1 101 ? -0.576 -9.559 -21.586 1.00 63.59 101 GLY A N 1
ATOM 773 C CA . GLY A 1 101 ? 0.005 -10.834 -21.167 1.00 63.59 101 GLY A CA 1
ATOM 774 C C . GLY A 1 101 ? 0.176 -11.803 -22.340 1.00 63.59 101 GLY A C 1
ATOM 775 O O . GLY A 1 101 ? 0.196 -11.401 -23.505 1.00 63.59 101 GLY A O 1
ATOM 776 N N . GLY A 1 102 ? 0.274 -13.104 -22.047 1.00 57.16 102 GLY A N 1
ATOM 777 C CA . GLY A 1 102 ? 0.461 -14.153 -23.062 1.00 57.16 102 GLY A CA 1
ATOM 778 C C . GLY A 1 102 ? -0.628 -14.229 -24.147 1.00 57.16 102 GLY A C 1
ATOM 779 O O . GLY A 1 102 ? -0.366 -14.757 -25.226 1.00 57.16 102 GLY A O 1
ATOM 780 N N . ASP A 1 103 ? -1.819 -13.676 -23.899 1.00 66.50 103 ASP A N 1
ATOM 781 C CA . ASP A 1 103 ? -2.947 -13.619 -24.839 1.00 66.50 103 ASP A CA 1
ATOM 782 C C . ASP A 1 103 ? -3.106 -12.265 -25.555 1.00 66.50 103 ASP A C 1
ATOM 784 O O . ASP A 1 103 ? -4.058 -12.082 -26.318 1.00 66.50 103 ASP A O 1
ATOM 788 N N . MET A 1 104 ? -2.159 -11.338 -25.358 1.00 71.31 104 MET A N 1
ATOM 789 C CA . MET A 1 104 ? -2.123 -10.017 -25.998 1.00 71.31 104 MET A CA 1
ATOM 790 C C . MET A 1 104 ? -3.375 -9.159 -25.733 1.00 71.31 104 MET A C 1
ATOM 792 O O . MET A 1 104 ? -3.697 -8.282 -26.538 1.00 71.31 104 MET A O 1
ATOM 796 N N . ARG A 1 105 ? -4.067 -9.380 -24.608 1.00 78.69 105 ARG A N 1
ATOM 797 C CA . ARG A 1 105 ? -5.226 -8.589 -24.163 1.00 78.69 105 ARG A CA 1
ATOM 798 C C . ARG A 1 105 ? -4.994 -7.957 -22.790 1.00 78.69 105 ARG A C 1
ATOM 800 O O . ARG A 1 105 ? -3.986 -8.225 -22.138 1.00 78.69 105 ARG A O 1
ATOM 807 N N . TYR A 1 106 ? -5.926 -7.092 -22.401 1.00 88.38 106 TYR A N 1
ATOM 808 C CA . TYR A 1 106 ? -5.938 -6.357 -21.142 1.00 88.38 106 TYR A CA 1
ATOM 809 C C . TYR A 1 106 ? -7.116 -6.836 -20.306 1.00 88.38 106 TYR A C 1
ATOM 811 O O . TYR A 1 106 ? -8.214 -7.054 -20.824 1.00 88.38 106 TYR A O 1
ATOM 819 N N . HIS A 1 107 ? -6.868 -7.064 -19.024 1.00 92.12 107 HIS A N 1
ATOM 820 C CA . HIS A 1 107 ? -7.832 -7.722 -18.156 1.00 92.12 107 HIS A CA 1
ATOM 821 C C . HIS A 1 107 ? -7.798 -7.137 -16.756 1.00 92.12 107 HIS A C 1
ATOM 823 O O . HIS A 1 107 ? -6.724 -6.815 -16.248 1.00 92.12 107 HIS A O 1
ATOM 829 N N . LEU A 1 108 ? -8.968 -7.134 -16.123 1.00 96.19 108 LEU A N 1
ATOM 830 C CA . LEU A 1 108 ? -9.111 -7.196 -14.675 1.00 96.19 108 LEU A CA 1
ATOM 831 C C . LEU A 1 108 ? -9.176 -8.673 -14.288 1.00 96.19 108 LEU A C 1
ATOM 833 O O . LEU A 1 108 ? -10.059 -9.389 -14.765 1.00 96.19 108 LEU A O 1
ATOM 837 N N . TYR A 1 109 ? -8.228 -9.121 -13.474 1.00 96.44 109 TYR A N 1
ATOM 838 C CA . TYR A 1 109 ? -8.175 -10.464 -12.908 1.00 96.44 109 TYR A CA 1
ATOM 839 C C . TYR A 1 109 ? -8.665 -10.455 -11.467 1.00 96.44 109 TYR A C 1
ATOM 841 O O . TYR A 1 109 ? -8.344 -9.533 -10.723 1.00 96.44 109 TYR A O 1
ATOM 849 N N . ALA A 1 110 ? -9.345 -11.531 -11.081 1.00 97.69 110 ALA A N 1
ATOM 850 C CA . ALA A 1 110 ? -9.495 -11.961 -9.699 1.00 97.69 110 ALA A CA 1
ATOM 851 C C . ALA A 1 110 ? -8.728 -13.271 -9.511 1.00 97.69 110 ALA A C 1
ATOM 853 O O . ALA A 1 110 ? -8.952 -14.241 -10.247 1.00 97.69 110 ALA A O 1
ATOM 854 N N . LEU A 1 111 ? -7.805 -13.301 -8.555 1.00 98.00 111 LEU A N 1
ATOM 855 C CA . LEU A 1 111 ? -6.975 -14.460 -8.250 1.00 98.00 111 LEU A CA 1
ATOM 856 C C . LEU A 1 111 ? -7.359 -15.048 -6.895 1.00 98.00 111 LEU A C 1
ATOM 858 O O . LEU A 1 111 ? -7.689 -14.332 -5.951 1.00 98.00 111 LEU A O 1
ATOM 862 N N . ASN A 1 112 ? -7.278 -16.369 -6.806 1.00 96.94 112 ASN A N 1
ATOM 863 C CA . ASN A 1 112 ? -7.424 -17.093 -5.559 1.00 96.94 112 ASN A CA 1
ATOM 864 C C . ASN A 1 112 ? -6.178 -16.842 -4.678 1.00 96.94 112 ASN A C 1
ATOM 866 O O . ASN A 1 112 ? -5.064 -17.064 -5.161 1.00 96.94 112 ASN A O 1
ATOM 870 N N . PRO A 1 113 ? -6.339 -16.419 -3.411 1.00 94.19 113 PRO A N 1
ATOM 871 C CA . PRO A 1 113 ? -5.219 -16.038 -2.542 1.00 94.19 113 PRO A CA 1
ATOM 872 C C . PRO A 1 113 ? -4.310 -17.215 -2.158 1.00 94.19 113 PRO A C 1
ATOM 874 O O . PRO A 1 113 ? -3.142 -17.020 -1.824 1.00 94.19 113 PRO A O 1
ATOM 877 N N . ASP A 1 114 ? -4.799 -18.453 -2.241 1.00 92.88 114 ASP A N 1
ATOM 878 C CA . ASP A 1 114 ? -4.045 -19.640 -1.823 1.00 92.88 114 ASP A CA 1
ATOM 879 C C . ASP A 1 114 ? -3.206 -20.251 -2.933 1.00 92.88 114 ASP A C 1
ATOM 881 O O . ASP A 1 114 ? -2.111 -20.748 -2.684 1.00 92.88 114 ASP A O 1
ATOM 885 N N . SER A 1 115 ? -3.698 -20.187 -4.166 1.00 95.69 115 SER A N 1
ATOM 886 C CA . SER A 1 115 ? -3.071 -20.836 -5.321 1.00 95.69 115 SER A CA 1
ATOM 887 C C . SER A 1 115 ? -2.537 -19.868 -6.375 1.00 95.69 115 SER A C 1
ATOM 889 O O . SER A 1 115 ? -1.810 -20.295 -7.271 1.00 95.69 115 SER A O 1
ATOM 891 N N . GLY A 1 116 ? -2.946 -18.595 -6.346 1.00 96.81 116 GLY A N 1
ATOM 892 C CA . GLY A 1 116 ? -2.704 -17.634 -7.428 1.00 96.81 116 GLY A CA 1
ATOM 893 C C . GLY A 1 116 ? -3.488 -17.932 -8.711 1.00 96.81 116 GLY A C 1
ATOM 894 O O . GLY A 1 116 ? -3.323 -17.240 -9.719 1.00 96.81 116 GLY A O 1
ATOM 895 N N . GLY A 1 117 ? -4.339 -18.964 -8.705 1.00 97.56 117 GLY A N 1
ATOM 896 C CA . GLY A 1 117 ? -5.160 -19.348 -9.846 1.00 97.56 117 GLY A CA 1
ATOM 897 C C . GLY A 1 117 ? -6.228 -18.301 -10.156 1.00 97.56 117 GLY A C 1
ATOM 898 O O . GLY A 1 117 ? -6.816 -17.710 -9.254 1.00 97.56 117 GLY A O 1
ATOM 899 N N . THR A 1 118 ? -6.509 -18.075 -11.439 1.00 96.81 118 THR A N 1
ATOM 900 C CA . THR A 1 118 ? -7.579 -17.161 -11.860 1.00 96.81 118 THR A CA 1
ATOM 901 C C . THR A 1 118 ? -8.948 -17.707 -11.456 1.00 96.81 118 THR A C 1
ATOM 903 O O . THR A 1 118 ? -9.348 -18.771 -11.926 1.00 96.81 118 THR A O 1
ATOM 906 N N . VAL A 1 119 ? -9.681 -16.948 -10.639 1.00 97.81 119 VAL A N 1
ATOM 907 C CA . VAL A 1 119 ? -11.098 -17.198 -10.330 1.00 97.81 119 VAL A CA 1
ATOM 908 C C . VAL A 1 119 ? -11.955 -16.726 -11.500 1.00 97.81 119 VAL A C 1
ATOM 910 O O . VAL A 1 119 ? -12.751 -17.487 -12.048 1.00 97.81 119 VAL A O 1
ATOM 913 N N . TRP A 1 120 ? -11.746 -15.481 -11.931 1.00 97.38 120 TRP A N 1
ATOM 914 C CA . TRP A 1 120 ? -12.368 -14.908 -13.120 1.00 97.38 120 TRP A CA 1
ATOM 915 C C . TRP A 1 120 ? -11.485 -13.813 -13.729 1.00 97.38 120 TRP A C 1
ATOM 917 O O . TRP A 1 120 ? -10.560 -13.303 -13.092 1.00 97.38 120 TRP A O 1
ATOM 927 N N . LYS A 1 121 ? -11.760 -13.458 -14.990 1.00 95.81 121 LYS A N 1
ATOM 928 C CA . LYS A 1 121 ? -11.162 -12.289 -15.645 1.00 95.81 121 LYS A CA 1
ATOM 929 C C . LYS A 1 121 ? -12.149 -11.575 -16.567 1.00 95.81 121 LYS A C 1
ATOM 931 O O . LYS A 1 121 ? -12.925 -12.232 -17.263 1.00 95.81 121 LYS A O 1
ATOM 936 N N . SER A 1 122 ? -12.089 -10.247 -16.608 1.00 94.88 122 SER A N 1
ATOM 937 C CA . SER A 1 122 ? -12.860 -9.428 -17.553 1.00 94.88 122 SER A CA 1
ATOM 938 C C . SER A 1 122 ? -12.138 -9.301 -18.895 1.00 94.88 122 SER A C 1
ATOM 940 O O . SER A 1 122 ? -10.915 -9.202 -18.942 1.00 94.88 122 SER A O 1
ATOM 942 N N . ASN A 1 123 ? -12.893 -9.272 -19.995 1.00 90.81 123 ASN A N 1
ATOM 943 C CA . ASN A 1 123 ? -12.383 -9.021 -21.353 1.00 90.81 123 ASN A CA 1
ATOM 944 C C . ASN A 1 123 ? -12.875 -7.681 -21.927 1.00 90.81 123 ASN A C 1
ATOM 946 O O . ASN A 1 123 ? -12.825 -7.496 -23.141 1.00 90.81 123 ASN A O 1
ATOM 950 N N . LEU A 1 124 ? -13.433 -6.812 -21.080 1.00 93.44 124 LEU A N 1
ATOM 951 C CA . LEU A 1 124 ? -14.047 -5.553 -21.510 1.00 93.44 124 LEU A CA 1
ATOM 952 C C . LEU A 1 124 ? -13.043 -4.406 -21.638 1.00 93.44 124 LEU A C 1
ATOM 954 O O . LEU A 1 124 ? -13.335 -3.449 -22.336 1.00 93.44 124 LEU A O 1
ATOM 958 N N . LEU A 1 125 ? -11.895 -4.525 -20.971 1.00 92.69 125 LEU A N 1
ATOM 959 C CA . LEU A 1 125 ? -10.943 -3.437 -20.794 1.00 92.69 125 LEU A CA 1
ATOM 960 C C . LEU A 1 125 ? -10.001 -3.274 -21.988 1.00 92.69 125 LEU A C 1
ATOM 962 O O . LEU A 1 125 ? -9.565 -4.261 -22.596 1.00 92.69 125 LEU A O 1
ATOM 966 N N . ASP A 1 126 ? -9.628 -2.027 -22.264 1.00 91.19 126 ASP A N 1
ATOM 967 C CA . ASP A 1 126 ? -8.619 -1.686 -23.261 1.00 91.19 126 ASP A CA 1
ATOM 968 C C . ASP A 1 126 ? -7.188 -1.550 -22.697 1.00 91.19 126 ASP A C 1
ATOM 970 O O . ASP A 1 126 ? -6.869 -1.879 -21.553 1.00 91.19 126 ASP A O 1
ATOM 974 N N . SER A 1 127 ? -6.289 -1.066 -23.558 1.00 87.62 127 SER A N 1
ATOM 975 C CA . SER A 1 127 ? -4.869 -0.918 -23.278 1.00 87.62 127 SER A CA 1
ATOM 976 C C . SER A 1 127 ? -4.450 -0.037 -22.109 1.00 87.62 127 SER A C 1
ATOM 978 O O . SER A 1 127 ? -3.357 -0.251 -21.572 1.00 87.62 127 SER A O 1
ATOM 980 N N . ARG A 1 128 ? -5.267 0.943 -21.724 1.00 89.44 128 ARG A N 1
ATOM 981 C CA . ARG A 1 128 ? -4.967 1.871 -20.632 1.00 89.44 128 ARG A CA 1
ATOM 982 C C . ARG A 1 128 ? -5.348 1.322 -19.265 1.00 89.44 128 ARG A C 1
ATOM 984 O O . ARG A 1 128 ? -4.797 1.807 -18.284 1.00 89.44 128 ARG A O 1
ATOM 991 N N . ALA A 1 129 ? -6.129 0.243 -19.191 1.00 90.62 129 ALA A N 1
ATOM 992 C CA . ALA A 1 129 ? -6.498 -0.369 -17.917 1.00 90.62 129 ALA A CA 1
ATOM 993 C C . ALA A 1 129 ? -5.303 -0.811 -17.062 1.00 90.62 129 ALA A C 1
ATOM 995 O O . ALA A 1 129 ? -5.411 -0.851 -15.846 1.00 90.62 129 ALA A O 1
ATOM 996 N N . VAL A 1 130 ? -4.140 -1.089 -17.665 1.00 89.44 130 VAL A N 1
ATOM 997 C CA . VAL A 1 130 ? -2.900 -1.403 -16.926 1.00 89.44 130 VAL A CA 1
ATOM 998 C C . VAL A 1 130 ? -2.460 -0.295 -15.959 1.00 89.44 130 VAL A C 1
ATOM 1000 O O . VAL A 1 130 ? -1.715 -0.567 -15.022 1.00 89.44 130 VAL A O 1
ATOM 1003 N N . TYR A 1 131 ? -2.880 0.945 -16.208 1.00 88.12 131 TYR A N 1
ATOM 1004 C CA . TYR A 1 131 ? -2.609 2.091 -15.345 1.00 88.12 131 TYR A CA 1
ATOM 1005 C C . TYR A 1 131 ? -3.686 2.305 -14.282 1.00 88.12 131 TYR A C 1
ATOM 1007 O O . TYR A 1 131 ? -3.465 3.091 -13.367 1.00 88.12 131 TYR A O 1
ATOM 1015 N N . SER A 1 132 ? -4.834 1.636 -14.418 1.00 92.19 132 SER A N 1
ATOM 1016 C CA . SER A 1 132 ? -5.961 1.784 -13.512 1.00 92.19 132 SER A CA 1
ATOM 1017 C C . SER A 1 132 ? -5.764 0.910 -12.281 1.00 92.19 132 SER A C 1
ATOM 1019 O O . SER A 1 132 ? -5.744 -0.321 -12.381 1.00 92.19 132 SER A O 1
ATOM 1021 N N . ALA A 1 133 ? -5.598 1.536 -11.121 1.00 92.81 133 ALA A N 1
ATOM 1022 C CA . ALA A 1 133 ? -5.589 0.827 -9.855 1.00 92.81 133 ALA A CA 1
ATOM 1023 C C . ALA A 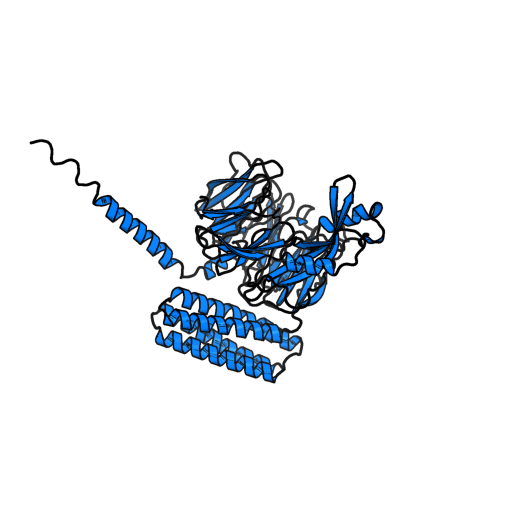1 133 ? -6.991 0.319 -9.520 1.00 92.81 133 ALA A C 1
ATOM 1025 O O . ALA A 1 133 ? -7.967 1.065 -9.579 1.00 92.81 133 ALA A O 1
ATOM 1026 N N . VAL A 1 134 ? -7.080 -0.951 -9.124 1.00 95.88 134 VAL A N 1
ATOM 1027 C CA . VAL A 1 134 ? -8.349 -1.539 -8.697 1.00 95.88 134 VAL A CA 1
ATOM 1028 C C . VAL A 1 134 ? -8.750 -0.967 -7.343 1.00 95.88 134 VAL A C 1
ATOM 1030 O O . VAL A 1 134 ? -7.956 -1.006 -6.402 1.00 95.88 134 VAL A O 1
ATOM 1033 N N . VAL A 1 135 ? -9.995 -0.512 -7.226 1.00 95.81 135 VAL A N 1
ATOM 1034 C CA . VAL A 1 135 ? -10.587 -0.098 -5.948 1.00 95.81 135 VAL A CA 1
ATOM 1035 C C . VAL A 1 135 ? -11.798 -0.958 -5.636 1.00 95.81 135 VAL A C 1
ATOM 1037 O O . VAL A 1 135 ? -12.609 -1.208 -6.521 1.00 95.81 135 VAL A O 1
ATOM 1040 N N . VAL A 1 136 ? -11.915 -1.420 -4.393 1.00 95.12 136 VAL A N 1
ATOM 1041 C CA . VAL A 1 136 ? -13.036 -2.243 -3.923 1.00 95.12 136 VAL A CA 1
ATOM 1042 C C . VAL A 1 136 ? -13.738 -1.530 -2.776 1.00 95.12 136 VAL A C 1
ATOM 1044 O O . VAL A 1 136 ? -13.079 -1.067 -1.845 1.00 95.12 136 VAL A O 1
ATOM 1047 N N . ASP A 1 137 ? -15.065 -1.429 -2.834 1.00 92.06 137 ASP A N 1
ATOM 1048 C CA . ASP A 1 137 ? -15.858 -0.861 -1.740 1.00 92.06 137 ASP A CA 1
ATOM 1049 C C . ASP A 1 137 ? -16.348 -1.915 -0.739 1.00 92.06 137 ASP A C 1
ATOM 1051 O O . ASP A 1 137 ? -16.180 -3.123 -0.915 1.00 92.06 137 ASP A O 1
ATOM 1055 N N . ARG A 1 138 ? -16.975 -1.446 0.342 1.00 85.75 138 ARG A N 1
ATOM 1056 C CA . ARG A 1 138 ? -17.506 -2.303 1.410 1.00 85.75 138 ARG A CA 1
ATOM 1057 C C . ARG A 1 138 ? -18.512 -3.368 0.974 1.00 85.75 138 ARG A C 1
ATOM 1059 O O . ARG A 1 138 ? -18.684 -4.342 1.702 1.00 85.75 138 ARG A O 1
ATOM 1066 N N . ASP A 1 139 ? -19.168 -3.188 -0.170 1.00 88.50 139 ASP A N 1
ATOM 1067 C CA . ASP A 1 139 ? -20.142 -4.140 -0.705 1.00 88.50 139 ASP A CA 1
ATOM 1068 C C . ASP A 1 139 ? -19.463 -5.184 -1.619 1.00 88.50 139 ASP A C 1
ATOM 1070 O O . ASP A 1 139 ? -20.108 -6.124 -2.089 1.00 88.50 139 ASP A O 1
ATOM 1074 N N . GLY A 1 140 ? -18.147 -5.055 -1.830 1.00 92.38 140 GLY A N 1
ATOM 1075 C CA . GLY A 1 140 ? -17.349 -5.905 -2.709 1.00 92.38 140 GLY A CA 1
ATOM 1076 C C . GLY A 1 140 ? -17.444 -5.505 -4.180 1.00 92.38 140 GLY A C 1
ATOM 1077 O O . GLY A 1 140 ? -17.034 -6.283 -5.044 1.00 92.38 140 GLY A O 1
ATOM 1078 N N . ASP A 1 141 ? -17.993 -4.327 -4.488 1.00 96.12 141 ASP A N 1
ATOM 1079 C CA . ASP A 1 141 ? -18.013 -3.812 -5.851 1.00 96.12 141 ASP A CA 1
ATOM 1080 C C . ASP A 1 141 ? -16.649 -3.211 -6.209 1.00 96.12 141 ASP A C 1
ATOM 1082 O O . ASP A 1 141 ? -15.973 -2.590 -5.388 1.00 96.12 141 ASP A O 1
ATOM 1086 N N . ILE A 1 142 ? -16.242 -3.430 -7.456 1.00 97.81 142 ILE A N 1
ATOM 1087 C CA . ILE A 1 142 ? -14.894 -3.214 -7.969 1.00 97.81 142 ILE A CA 1
ATOM 1088 C C . ILE A 1 142 ? -14.926 -2.120 -9.029 1.00 97.81 142 ILE A C 1
ATOM 1090 O O . ILE A 1 142 ? -15.662 -2.236 -10.009 1.00 97.81 142 ILE A O 1
ATOM 1094 N N . TYR A 1 143 ? -14.066 -1.119 -8.889 1.00 97.69 143 TYR A N 1
ATOM 1095 C CA . TYR A 1 143 ? -13.976 0.036 -9.773 1.00 97.69 143 TYR A CA 1
ATOM 1096 C C . TYR A 1 143 ? -12.628 0.057 -10.484 1.00 97.69 143 TYR A C 1
ATOM 1098 O O . TYR A 1 143 ? -11.573 -0.053 -9.856 1.00 97.69 143 TYR A O 1
ATOM 1106 N N . VAL A 1 144 ? -12.688 0.166 -11.809 1.00 97.12 144 VAL A N 1
ATOM 1107 C CA . VAL A 1 144 ? -11.534 0.272 -12.709 1.00 97.12 144 VAL A CA 1
ATOM 1108 C C . VAL A 1 144 ? -11.917 1.112 -13.917 1.00 97.12 144 VAL A C 1
ATOM 1110 O O . VAL A 1 144 ? -13.088 1.234 -14.263 1.00 97.12 144 VAL A O 1
ATOM 1113 N N . SER A 1 145 ? -10.924 1.639 -14.601 1.00 95.25 145 SER A N 1
ATOM 1114 C CA . SER A 1 145 ? -11.058 2.510 -15.765 1.00 95.25 145 SER A CA 1
ATOM 1115 C C . SER A 1 145 ? -10.126 2.056 -16.878 1.00 95.25 145 SER A C 1
ATOM 1117 O O . SER A 1 145 ? -9.161 1.319 -16.657 1.00 95.25 145 SER A O 1
ATOM 1119 N N . ASP A 1 146 ? -10.419 2.504 -18.088 1.00 93.31 146 ASP A N 1
ATOM 1120 C CA . ASP A 1 146 ? -9.511 2.428 -19.222 1.00 93.31 146 ASP A CA 1
ATOM 1121 C C . ASP A 1 146 ? -9.468 3.767 -19.976 1.00 93.31 146 ASP A C 1
ATOM 1123 O O . ASP A 1 146 ? -9.601 4.819 -19.351 1.00 93.31 146 ASP A O 1
ATOM 1127 N N . SER A 1 147 ? -9.188 3.765 -21.285 1.00 89.38 147 SER A N 1
ATOM 1128 C CA . SER A 1 147 ? -9.003 5.016 -22.025 1.00 89.38 147 SER A CA 1
ATOM 1129 C C . SER A 1 147 ? -10.298 5.774 -22.305 1.00 89.38 147 SER A C 1
ATOM 1131 O O . SER A 1 147 ? -10.232 6.969 -22.584 1.00 89.38 147 SER A O 1
ATOM 1133 N N . GLU A 1 148 ? -11.451 5.104 -22.233 1.00 90.50 148 GLU A N 1
ATOM 1134 C CA . GLU A 1 148 ? -12.741 5.667 -22.651 1.00 90.50 148 GLU A CA 1
ATOM 1135 C C . GLU A 1 148 ? -13.845 5.485 -21.607 1.00 90.50 148 GLU A C 1
ATOM 1137 O O . GLU A 1 148 ? -14.834 6.226 -21.621 1.00 90.50 148 GLU A O 1
ATOM 1142 N N . GLU A 1 149 ? -13.717 4.507 -20.708 1.00 96.06 149 GLU A N 1
ATOM 1143 C CA . GLU A 1 149 ? -14.787 4.141 -19.786 1.00 96.06 149 GLU A CA 1
ATOM 1144 C C . GLU A 1 149 ? -14.297 3.988 -18.333 1.00 96.06 149 GLU A C 1
ATOM 1146 O O . GLU A 1 149 ? -13.201 3.503 -18.045 1.00 96.06 149 GLU A O 1
ATOM 1151 N N . LEU A 1 150 ? -15.163 4.373 -17.390 1.00 97.50 150 LEU A N 1
ATOM 1152 C CA . LEU A 1 150 ? -15.097 3.959 -15.988 1.00 97.50 150 LEU A CA 1
ATOM 1153 C C . LEU A 1 150 ? -16.110 2.832 -15.775 1.00 97.50 150 LEU A C 1
ATOM 1155 O O . LEU A 1 150 ? -17.284 2.973 -16.123 1.00 97.50 150 LEU A O 1
ATOM 1159 N N . PHE A 1 151 ? -15.670 1.734 -15.173 1.00 98.00 151 PHE A N 1
ATOM 1160 C CA . PHE A 1 151 ? -16.449 0.522 -14.959 1.00 98.00 151 PHE A CA 1
ATOM 1161 C C . PHE A 1 151 ? -16.657 0.248 -13.473 1.00 98.00 151 PHE A C 1
ATOM 1163 O O . PHE A 1 151 ? -15.763 0.468 -12.656 1.00 98.00 151 PHE A O 1
ATOM 1170 N N . ALA A 1 152 ? -17.803 -0.354 -13.160 1.00 98.31 152 ALA A N 1
ATOM 1171 C CA . ALA A 1 152 ? -18.022 -1.081 -11.922 1.00 98.31 152 ALA A CA 1
ATOM 1172 C C . ALA A 1 152 ? -18.347 -2.547 -12.212 1.00 98.31 152 ALA A C 1
ATOM 1174 O O . ALA A 1 152 ? -19.167 -2.855 -13.083 1.00 98.31 152 ALA A O 1
ATOM 1175 N N . PHE A 1 153 ? -17.750 -3.450 -11.445 1.00 98.56 153 PHE A N 1
ATOM 1176 C CA . PHE A 1 153 ? -18.020 -4.883 -11.460 1.00 98.56 153 PHE A CA 1
ATOM 1177 C C . PHE A 1 153 ? -18.460 -5.339 -10.073 1.00 98.56 153 PHE A C 1
ATOM 1179 O O . PHE A 1 153 ? -18.002 -4.808 -9.073 1.00 98.56 153 PHE A O 1
ATOM 1186 N N . HIS A 1 154 ? -19.301 -6.359 -10.006 1.00 96.94 154 HIS A N 1
ATOM 1187 C CA . HIS A 1 154 ? -19.517 -7.096 -8.765 1.00 96.94 154 HIS A CA 1
ATOM 1188 C C . HIS A 1 154 ? -18.307 -7.990 -8.454 1.00 96.94 154 HIS A C 1
ATOM 1190 O O . HIS A 1 154 ? -17.568 -8.374 -9.365 1.00 96.94 154 HIS A O 1
ATOM 1196 N N . SER A 1 155 ? -18.158 -8.423 -7.199 1.00 93.94 155 SER A N 1
ATOM 1197 C CA . SER A 1 155 ? -17.089 -9.341 -6.748 1.00 93.94 155 SER A CA 1
ATOM 1198 C C . SER A 1 155 ? -16.997 -10.658 -7.539 1.00 93.94 155 SER A C 1
ATOM 1200 O O . SER A 1 155 ? -15.941 -11.282 -7.640 1.00 93.94 155 SER A O 1
ATOM 1202 N N . ASN A 1 156 ? -18.095 -11.083 -8.172 1.00 95.25 156 ASN A N 1
ATOM 1203 C CA . ASN A 1 156 ? -18.139 -12.262 -9.044 1.00 95.25 156 ASN A CA 1
ATOM 1204 C C . ASN A 1 156 ? -17.691 -12.000 -10.501 1.00 95.25 156 ASN A C 1
ATOM 1206 O O . ASN A 1 156 ? -17.747 -12.914 -11.327 1.00 95.25 156 ASN A O 1
ATOM 1210 N N . GLY A 1 157 ? -17.290 -10.770 -10.834 1.00 96.75 1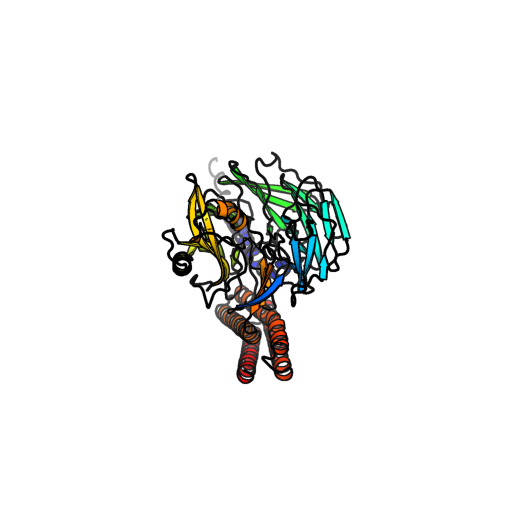57 GLY A N 1
ATOM 1211 C CA . GLY A 1 157 ? -16.828 -10.355 -12.160 1.00 96.75 157 GLY A CA 1
ATOM 1212 C C . GLY A 1 157 ? -17.927 -9.929 -13.135 1.00 96.75 157 GLY A C 1
ATOM 1213 O O . GLY A 1 157 ? -17.626 -9.605 -14.286 1.00 96.75 157 GLY A O 1
ATOM 1214 N N . ALA A 1 158 ? -19.198 -9.918 -12.720 1.00 97.75 158 ALA A N 1
ATOM 1215 C CA . ALA A 1 158 ? -20.282 -9.392 -13.544 1.00 97.75 158 ALA A CA 1
ATOM 1216 C C . ALA A 1 158 ? -20.209 -7.861 -13.628 1.00 97.75 158 ALA A C 1
ATOM 1218 O O . ALA A 1 158 ? -20.043 -7.187 -12.616 1.00 97.75 158 ALA A O 1
ATOM 1219 N N . LEU A 1 159 ? -20.369 -7.306 -14.832 1.00 98.31 159 LEU A N 1
ATOM 1220 C CA . LEU A 1 159 ? -20.460 -5.858 -15.031 1.00 98.31 159 LEU A CA 1
ATOM 1221 C C . LEU A 1 159 ? -21.707 -5.310 -14.314 1.00 98.31 159 LEU A C 1
ATOM 1223 O O . LEU A 1 159 ? -22.818 -5.756 -14.605 1.00 98.31 159 LEU A O 1
ATOM 1227 N N . LYS A 1 160 ? -21.516 -4.327 -13.429 1.00 98.31 160 LYS A N 1
ATOM 1228 C CA . LYS A 1 160 ? -22.582 -3.601 -12.722 1.00 98.31 160 LYS A CA 1
ATOM 1229 C C . LYS A 1 160 ? -23.047 -2.401 -13.548 1.00 98.31 160 LYS A C 1
ATOM 1231 O O . LYS A 1 160 ? -24.221 -2.297 -13.896 1.00 98.31 160 LYS A O 1
ATOM 1236 N N . TRP A 1 161 ? -22.118 -1.523 -13.916 1.00 98.44 161 TRP A N 1
ATOM 1237 C CA . TRP A 1 161 ? -22.354 -0.388 -14.810 1.00 98.44 161 TRP A CA 1
ATOM 1238 C C . TRP A 1 161 ? -21.042 0.056 -15.463 1.00 98.44 161 TRP A C 1
ATOM 1240 O O . TRP A 1 161 ? -19.957 -0.350 -15.053 1.00 98.44 161 TRP A O 1
ATOM 1250 N N . ARG A 1 162 ? -21.148 0.892 -16.496 1.00 97.62 162 ARG A N 1
ATOM 1251 C CA . ARG A 1 162 ? -20.022 1.640 -17.061 1.00 97.62 162 ARG A CA 1
ATOM 1252 C C . ARG A 1 162 ? -20.494 2.993 -17.569 1.00 97.62 162 ARG A C 1
ATOM 1254 O O . ARG A 1 162 ? -21.641 3.105 -18.010 1.00 97.62 162 ARG A O 1
ATOM 1261 N N . ILE A 1 163 ? -19.621 3.987 -17.510 1.00 97.56 163 ILE A N 1
ATOM 1262 C CA . ILE A 1 163 ? -19.866 5.334 -18.028 1.00 97.56 163 ILE A CA 1
ATOM 1263 C C . ILE A 1 163 ? -18.702 5.787 -18.893 1.00 97.56 163 ILE A C 1
ATOM 1265 O O . ILE A 1 163 ? -17.566 5.387 -18.658 1.00 97.56 163 ILE A O 1
ATOM 1269 N N . SER A 1 164 ? -18.989 6.646 -19.867 1.00 96.19 164 SER A N 1
ATOM 1270 C CA . SER A 1 164 ? -17.953 7.277 -20.676 1.00 96.19 164 SER A CA 1
ATOM 1271 C C . SER A 1 164 ? -17.221 8.351 -19.876 1.00 96.19 164 SER A C 1
ATOM 1273 O O . SER A 1 164 ? -17.851 9.158 -19.188 1.00 96.19 164 SER A O 1
ATOM 1275 N N . ILE A 1 165 ? -15.904 8.372 -20.020 1.00 95.12 165 ILE A N 1
ATOM 1276 C CA . ILE A 1 165 ? -15.000 9.407 -19.520 1.00 95.12 165 ILE A CA 1
ATOM 1277 C C . ILE A 1 165 ? -14.302 10.065 -20.713 1.00 95.12 165 ILE A C 1
ATOM 1279 O O . ILE A 1 165 ? -14.241 9.507 -21.808 1.00 95.12 165 ILE A O 1
ATOM 1283 N N . SER A 1 166 ? -13.855 11.301 -20.531 1.00 91.50 166 SER A N 1
ATOM 1284 C CA . SER A 1 166 ? -13.204 12.096 -21.581 1.00 91.50 166 SER A CA 1
ATOM 1285 C C . SER A 1 166 ? -11.737 11.715 -21.792 1.00 91.50 166 SER A C 1
ATOM 1287 O O . SER A 1 166 ? -11.209 11.912 -22.887 1.00 91.50 166 SER A O 1
ATOM 1289 N N . ASP A 1 167 ? -11.095 11.187 -20.749 1.00 89.62 167 ASP A N 1
ATOM 1290 C CA . ASP A 1 167 ? -9.705 10.746 -20.721 1.00 89.62 167 ASP A CA 1
ATOM 1291 C C . ASP A 1 167 ? -9.497 9.747 -19.567 1.00 89.62 167 ASP A C 1
ATOM 1293 O O . ASP A 1 167 ? -10.372 9.564 -18.716 1.00 89.62 167 ASP A O 1
ATOM 1297 N N . ASN A 1 168 ? -8.326 9.115 -19.520 1.00 88.19 168 ASN A N 1
ATOM 1298 C CA . ASN A 1 168 ? -7.987 8.059 -18.573 1.00 88.19 168 ASN A CA 1
ATOM 1299 C C . ASN A 1 168 ? -8.066 8.532 -17.112 1.00 88.19 168 ASN A C 1
ATOM 1301 O O . ASN A 1 168 ? -7.515 9.570 -16.749 1.00 88.19 168 ASN A O 1
ATOM 1305 N N . VAL A 1 169 ? -8.661 7.707 -16.252 1.00 92.38 169 VAL A N 1
ATOM 1306 C CA . VAL A 1 169 ? -8.638 7.864 -14.789 1.00 92.38 169 VAL A CA 1
ATOM 1307 C C . VAL A 1 169 ? -7.645 6.844 -14.238 1.00 92.38 169 VAL A C 1
ATOM 1309 O O . VAL A 1 169 ? -7.771 5.661 -14.528 1.00 92.38 169 VAL A O 1
ATOM 1312 N N . TYR A 1 170 ? -6.642 7.260 -13.468 1.00 89.25 170 TYR A N 1
ATOM 1313 C CA . TYR A 1 170 ? -5.620 6.328 -12.955 1.00 89.25 170 TYR A CA 1
ATOM 1314 C C . TYR A 1 170 ? -6.078 5.588 -11.694 1.00 89.25 170 TYR A C 1
ATOM 1316 O O . TYR A 1 170 ? -5.889 4.383 -11.573 1.00 89.25 170 TYR A O 1
ATOM 1324 N N . THR A 1 171 ? -6.729 6.291 -10.771 1.00 87.75 171 THR A N 1
ATOM 1325 C CA . THR A 1 171 ? -7.294 5.687 -9.563 1.00 87.75 171 THR A CA 1
ATOM 1326 C C . THR A 1 171 ? -8.543 6.460 -9.173 1.00 87.75 171 THR A C 1
ATOM 1328 O O . THR A 1 171 ? -8.506 7.688 -9.092 1.00 87.75 171 THR A O 1
ATOM 1331 N N . THR A 1 172 ? -9.644 5.762 -8.906 1.00 91.94 172 THR A N 1
ATOM 1332 C CA . THR A 1 172 ? -10.803 6.366 -8.238 1.00 91.94 172 THR A CA 1
ATOM 1333 C C . THR A 1 172 ? -10.582 6.395 -6.730 1.00 91.94 172 THR A C 1
ATOM 1335 O O . THR A 1 172 ? -10.071 5.427 -6.181 1.00 91.94 172 THR A O 1
ATOM 1338 N N . ALA A 1 173 ? -11.015 7.439 -6.033 1.00 92.81 173 ALA A N 1
ATOM 1339 C CA . ALA A 1 173 ? -11.100 7.424 -4.570 1.00 92.81 173 ALA A CA 1
ATOM 1340 C C . ALA A 1 173 ? -12.558 7.307 -4.114 1.00 92.81 173 ALA A C 1
ATOM 1342 O O . ALA A 1 173 ? -13.466 7.665 -4.858 1.00 92.81 173 ALA A O 1
ATOM 1343 N N . ILE A 1 174 ? -12.788 6.804 -2.902 1.00 92.00 174 ILE A N 1
ATOM 1344 C CA . ILE A 1 174 ? -14.125 6.715 -2.305 1.00 92.00 174 ILE A CA 1
ATOM 1345 C C . ILE A 1 174 ? -14.194 7.707 -1.143 1.00 92.00 174 ILE A C 1
ATOM 1347 O O . ILE A 1 174 ? -13.347 7.671 -0.251 1.00 92.00 174 ILE A O 1
ATOM 1351 N N . THR A 1 175 ? -15.186 8.595 -1.159 1.00 91.31 175 THR A N 1
ATOM 1352 C CA . THR A 1 175 ? -15.479 9.499 -0.036 1.00 91.31 175 THR A CA 1
ATOM 1353 C C . THR A 1 175 ? -16.151 8.751 1.112 1.00 91.31 175 THR A C 1
ATOM 1355 O O . THR A 1 175 ? -16.751 7.697 0.903 1.00 91.31 175 THR A O 1
ATOM 1358 N N . THR A 1 176 ? -16.115 9.280 2.338 1.00 85.06 176 THR A N 1
ATOM 1359 C CA . THR A 1 176 ? -16.720 8.599 3.502 1.00 85.06 176 THR A CA 1
ATOM 1360 C C . THR A 1 176 ? -18.248 8.541 3.453 1.00 85.06 176 THR A C 1
ATOM 1362 O O . THR A 1 176 ? -18.864 7.691 4.101 1.00 85.06 176 THR A O 1
ATOM 1365 N N . ASP A 1 177 ? -18.878 9.374 2.626 1.00 86.44 177 ASP A N 1
ATOM 1366 C CA . ASP A 1 177 ? -20.308 9.332 2.313 1.00 86.44 177 ASP A CA 1
ATOM 1367 C C . ASP A 1 177 ? -20.659 8.456 1.090 1.00 86.44 177 ASP A C 1
ATOM 1369 O O . ASP A 1 177 ? -21.839 8.274 0.790 1.00 86.44 177 ASP A O 1
ATOM 1373 N N . GLY A 1 178 ? -19.670 7.820 0.448 1.00 89.06 178 GLY A N 1
ATOM 1374 C CA . GLY A 1 178 ? -19.879 6.713 -0.496 1.00 89.06 178 GLY A CA 1
ATOM 1375 C C . GLY A 1 178 ? -19.922 7.097 -1.974 1.00 89.06 178 GLY A C 1
ATOM 1376 O O . GLY A 1 178 ? -20.449 6.330 -2.784 1.00 89.06 178 GLY A O 1
ATOM 1377 N N . TYR A 1 179 ? -19.374 8.252 -2.348 1.00 94.00 179 TYR A N 1
ATOM 1378 C CA . TYR A 1 179 ? -19.221 8.647 -3.747 1.00 94.00 179 TYR A CA 1
ATOM 1379 C C . TYR A 1 179 ? -17.845 8.267 -4.279 1.00 94.00 179 TYR A C 1
ATOM 1381 O O . TYR A 1 179 ? -16.840 8.321 -3.572 1.00 94.00 179 TYR A O 1
ATOM 1389 N N . LEU A 1 180 ? -17.805 7.911 -5.560 1.00 95.44 180 LEU A N 1
ATOM 1390 C CA . LEU A 1 180 ? -16.559 7.707 -6.283 1.00 95.44 180 LEU A CA 1
ATOM 1391 C C . LEU A 1 180 ? -16.078 9.047 -6.825 1.00 95.44 180 LEU A C 1
ATOM 1393 O O . LEU A 1 180 ? -16.805 9.721 -7.555 1.00 95.44 180 LEU A O 1
ATOM 1397 N N . ILE A 1 181 ? -14.844 9.402 -6.507 1.00 96.44 181 ILE A N 1
ATOM 1398 C CA . ILE A 1 181 ? -14.139 10.536 -7.085 1.00 96.44 181 ILE A CA 1
ATOM 1399 C C . ILE A 1 181 ? -13.237 10.001 -8.185 1.00 96.44 181 ILE A C 1
ATOM 1401 O O . ILE A 1 181 ? -12.286 9.265 -7.920 1.00 96.44 181 ILE A O 1
ATOM 1405 N N . ALA A 1 182 ? -13.558 10.363 -9.421 1.00 96.00 182 ALA A N 1
ATOM 1406 C CA . ALA A 1 182 ? -12.763 10.053 -10.596 1.00 96.00 182 ALA A CA 1
ATOM 1407 C C . ALA A 1 182 ? -12.128 11.345 -11.111 1.00 96.00 182 ALA A C 1
ATOM 1409 O O . ALA A 1 182 ? -12.820 12.347 -11.297 1.00 96.00 182 ALA A O 1
ATOM 1410 N N . ILE A 1 183 ? -10.811 11.314 -11.308 1.00 95.12 183 ILE A N 1
ATOM 1411 C CA . ILE A 1 183 ? -10.047 12.442 -11.835 1.00 95.12 183 ILE A CA 1
ATOM 1412 C C . ILE A 1 183 ? -9.315 11.970 -13.080 1.00 95.12 183 ILE A C 1
ATOM 1414 O O . ILE A 1 183 ? -8.546 11.007 -13.027 1.00 95.12 183 ILE A O 1
ATOM 1418 N N . THR A 1 184 ? -9.599 12.617 -14.199 1.00 93.44 184 THR A N 1
ATOM 1419 C CA . THR A 1 184 ? -9.007 12.287 -15.497 1.00 93.44 184 THR A CA 1
ATOM 1420 C C . THR A 1 184 ? -7.587 12.856 -15.626 1.00 93.44 184 THR A C 1
ATOM 1422 O O . THR A 1 184 ? -7.211 13.796 -14.922 1.00 93.44 184 THR A O 1
ATOM 1425 N N . GLU A 1 185 ? -6.797 12.333 -16.570 1.00 90.12 185 GLU A N 1
ATOM 1426 C CA . GLU A 1 185 ? -5.411 12.766 -16.836 1.00 90.12 185 GLU A CA 1
ATOM 1427 C C . GLU A 1 185 ? -5.308 14.276 -17.156 1.00 90.12 185 GLU A C 1
ATOM 1429 O O . GLU A 1 185 ? -4.292 14.899 -16.835 1.00 90.12 185 GLU A O 1
ATOM 1434 N N . ASN A 1 186 ? -6.371 14.882 -17.702 1.00 88.69 186 ASN A N 1
ATOM 1435 C CA . ASN A 1 186 ? -6.494 16.317 -17.997 1.00 88.69 186 ASN A CA 1
ATOM 1436 C C . ASN A 1 186 ? -7.115 17.168 -16.861 1.00 88.69 186 ASN A C 1
ATOM 1438 O O . ASN A 1 186 ? -7.307 18.370 -17.045 1.00 88.69 186 ASN A O 1
ATOM 1442 N N . GLY A 1 187 ? -7.401 16.584 -15.691 1.00 90.69 187 GLY A N 1
ATOM 1443 C CA . GLY A 1 187 ? -7.860 17.306 -14.499 1.00 90.69 187 GLY A CA 1
ATOM 1444 C C . GLY A 1 187 ? -9.367 17.557 -14.412 1.00 90.69 187 GLY A C 1
ATOM 1445 O O . GLY A 1 187 ? -9.788 18.450 -13.681 1.00 90.69 187 GLY A O 1
ATOM 1446 N N . GLU A 1 188 ? -10.196 16.797 -15.124 1.00 94.56 188 GLU A N 1
ATOM 1447 C CA . GLU A 1 188 ? -11.646 16.824 -14.921 1.00 94.56 188 GLU A CA 1
ATOM 1448 C C . GLU A 1 188 ? -11.994 16.007 -13.679 1.00 94.56 188 GLU A C 1
ATOM 1450 O O . GLU A 1 188 ? -11.612 14.843 -13.557 1.00 94.56 188 GLU A O 1
ATOM 1455 N N . VAL A 1 189 ? -12.718 16.621 -12.744 1.00 96.56 189 VAL A N 1
ATOM 1456 C CA . VAL A 1 189 ? -13.071 16.006 -11.463 1.00 96.56 189 VAL A CA 1
ATOM 1457 C C . VAL A 1 189 ? -14.550 15.660 -11.466 1.00 96.56 189 VAL A C 1
ATOM 1459 O O . VAL A 1 189 ? -15.419 16.516 -11.662 1.00 96.56 189 VAL A O 1
ATOM 1462 N N . MET A 1 190 ? -14.835 14.379 -11.252 1.00 97.19 190 MET A N 1
ATOM 1463 C CA . MET A 1 190 ? -16.167 13.795 -11.331 1.00 97.19 190 MET A CA 1
ATOM 1464 C C . MET A 1 190 ? -16.516 13.134 -9.997 1.00 97.19 190 MET A C 1
ATOM 1466 O O . MET A 1 190 ? -15.757 12.307 -9.498 1.00 97.19 190 MET A O 1
ATOM 1470 N N . ALA A 1 191 ? -17.692 13.452 -9.456 1.00 97.19 191 ALA A N 1
ATOM 1471 C CA . ALA A 1 191 ? -18.309 12.703 -8.364 1.00 97.19 191 ALA A CA 1
ATOM 1472 C C . ALA A 1 191 ? -19.362 11.758 -8.956 1.00 97.19 191 ALA A C 1
ATOM 1474 O O . ALA A 1 191 ? -20.279 12.206 -9.651 1.00 97.19 191 ALA A O 1
ATOM 1475 N N . VAL A 1 192 ? -19.233 10.456 -8.710 1.00 97.50 192 VAL A N 1
ATOM 1476 C CA . VAL A 1 192 ? -20.017 9.395 -9.355 1.00 97.50 192 VAL A CA 1
ATOM 1477 C C . VAL A 1 192 ? -20.737 8.556 -8.298 1.00 97.50 192 VAL A C 1
ATOM 1479 O O . VAL A 1 192 ? -20.159 8.155 -7.288 1.00 97.50 192 VAL A O 1
ATOM 1482 N N . ASN A 1 193 ? -22.018 8.272 -8.536 1.00 96.69 193 ASN A N 1
ATOM 1483 C CA . ASN A 1 193 ? -22.813 7.384 -7.692 1.00 96.69 193 ASN A CA 1
ATOM 1484 C C . ASN A 1 193 ? -22.381 5.930 -7.915 1.00 96.69 193 ASN A C 1
ATOM 1486 O O . ASN A 1 193 ? -22.554 5.382 -9.006 1.00 96.69 193 ASN A O 1
ATOM 1490 N N . ARG A 1 194 ? -21.885 5.277 -6.864 1.00 94.94 194 ARG A N 1
ATOM 1491 C CA . ARG A 1 194 ? -21.370 3.899 -6.926 1.00 94.94 194 ARG A CA 1
ATOM 1492 C C . ARG A 1 194 ? -22.413 2.839 -7.310 1.00 94.94 194 ARG A C 1
ATOM 1494 O O . ARG A 1 194 ? -22.076 1.766 -7.814 1.00 94.94 194 ARG A O 1
ATOM 1501 N N . ASP A 1 195 ? -23.696 3.136 -7.121 1.00 95.06 195 ASP A N 1
ATOM 1502 C CA . ASP A 1 195 ? -24.785 2.191 -7.387 1.00 95.06 195 ASP A CA 1
ATOM 1503 C C . ASP A 1 195 ? -25.147 2.068 -8.867 1.00 95.06 195 ASP A C 1
ATOM 1505 O O . ASP A 1 195 ? -25.536 0.992 -9.320 1.00 95.06 195 ASP A O 1
ATOM 1509 N N . ASN A 1 196 ? -25.019 3.151 -9.632 1.00 96.38 196 ASN A N 1
ATOM 1510 C CA . ASN A 1 196 ? -25.553 3.222 -10.994 1.00 96.38 196 ASN A CA 1
ATOM 1511 C C . ASN A 1 196 ? -24.659 3.982 -11.991 1.00 96.38 196 ASN A C 1
ATOM 1513 O O . ASN A 1 196 ? -25.023 4.080 -13.162 1.00 96.38 196 ASN A O 1
ATOM 1517 N N . GLY A 1 197 ? -23.530 4.538 -11.546 1.00 97.19 197 GLY A N 1
ATOM 1518 C CA . GLY A 1 197 ? -22.605 5.305 -12.374 1.00 97.19 197 GLY A CA 1
ATOM 1519 C C . GLY A 1 197 ? -23.065 6.726 -12.714 1.00 97.19 197 GLY A C 1
ATOM 1520 O O . GLY A 1 197 ? -22.363 7.426 -13.434 1.00 97.19 197 GLY A O 1
ATOM 1521 N N . SER A 1 198 ? -24.219 7.210 -12.240 1.00 97.50 198 SER A N 1
ATOM 1522 C CA . SER A 1 198 ? -24.657 8.570 -12.582 1.00 97.50 198 SER A CA 1
ATOM 1523 C C . SER A 1 198 ? -23.798 9.627 -11.890 1.00 97.50 198 SER A C 1
ATOM 1525 O O . SER A 1 198 ? -23.410 9.455 -10.734 1.00 97.50 198 SER A O 1
ATOM 1527 N N . LEU A 1 199 ? -23.563 10.760 -12.552 1.00 97.44 199 LEU A N 1
ATOM 1528 C CA . LEU A 1 199 ? -22.898 11.904 -11.931 1.00 97.44 199 LEU A CA 1
ATOM 1529 C C . LEU A 1 199 ? -23.712 12.432 -10.740 1.00 97.44 199 LEU A C 1
ATOM 1531 O O . LEU A 1 199 ? -24.918 12.654 -10.853 1.00 97.44 199 LEU A O 1
ATOM 1535 N N . ALA A 1 200 ? -23.047 12.616 -9.601 1.00 96.38 200 ALA A N 1
ATOM 1536 C CA . ALA A 1 200 ? -23.606 13.206 -8.384 1.00 96.38 200 ALA A CA 1
ATOM 1537 C C . ALA A 1 200 ? -23.486 14.741 -8.356 1.00 96.38 200 ALA A C 1
ATOM 1539 O O . ALA A 1 200 ? -24.160 15.398 -7.567 1.00 96.38 200 ALA A O 1
ATOM 1540 N N . ALA A 1 201 ? -22.647 15.303 -9.230 1.00 96.62 201 ALA A N 1
ATOM 1541 C CA . ALA A 1 201 ? -22.445 16.732 -9.430 1.00 96.62 201 ALA A CA 1
ATOM 1542 C C . ALA A 1 201 ? -22.136 17.031 -10.900 1.00 96.62 201 ALA A C 1
ATOM 1544 O O . ALA A 1 201 ? -21.803 16.135 -11.676 1.00 96.62 201 ALA A O 1
ATOM 1545 N N . ASN A 1 202 ? -22.189 18.309 -11.278 1.00 96.75 202 ASN A N 1
ATOM 1546 C CA . ASN A 1 202 ? -21.555 18.743 -12.521 1.00 96.75 202 ASN A CA 1
ATOM 1547 C C . ASN A 1 202 ? -20.045 18.481 -12.448 1.00 96.75 202 ASN A C 1
ATOM 1549 O O . ASN A 1 202 ? -19.439 18.671 -11.394 1.00 96.75 202 ASN A O 1
ATOM 1553 N N . ILE A 1 203 ? -19.454 18.080 -13.577 1.00 96.75 203 ILE A N 1
ATOM 1554 C CA . ILE A 1 203 ? -18.004 17.898 -13.694 1.00 96.75 203 ILE A CA 1
ATOM 1555 C C . ILE A 1 203 ? -17.320 19.231 -13.389 1.00 96.75 203 ILE A C 1
ATOM 1557 O O . ILE A 1 203 ? -17.674 20.264 -13.968 1.00 96.75 203 ILE A O 1
ATOM 1561 N N . LEU A 1 204 ? -16.353 19.197 -12.477 1.00 96.81 204 LEU A N 1
ATOM 1562 C CA . LEU A 1 204 ? -15.491 20.331 -12.192 1.00 96.81 204 LEU A CA 1
ATOM 1563 C C . LEU A 1 204 ? -14.308 20.295 -13.158 1.00 96.81 204 LEU A C 1
ATOM 1565 O O . LEU A 1 204 ? -13.560 19.323 -13.206 1.00 96.81 204 LEU A O 1
ATOM 1569 N N . TYR A 1 205 ? -14.141 21.380 -13.903 1.00 94.00 205 TYR A N 1
ATOM 1570 C CA . TYR A 1 205 ? -12.972 21.621 -14.738 1.00 94.00 205 TYR A CA 1
ATOM 1571 C C . TYR A 1 205 ? -12.057 22.582 -13.987 1.00 94.00 205 TYR A C 1
ATOM 1573 O O . TYR A 1 205 ? -12.527 23.617 -13.506 1.00 94.00 205 TYR A O 1
ATOM 1581 N N . LEU A 1 206 ? -10.771 22.252 -13.877 1.00 90.38 206 LEU A N 1
ATOM 1582 C CA . LEU A 1 206 ? -9.789 23.196 -13.346 1.00 90.38 206 LEU A CA 1
ATOM 1583 C C . LEU A 1 206 ? -9.682 24.396 -14.302 1.00 90.38 206 LEU A C 1
ATOM 1585 O O . LEU A 1 206 ? -9.625 24.217 -15.521 1.00 90.38 206 LEU A O 1
ATOM 1589 N N . ASP A 1 207 ? -9.691 25.609 -13.747 1.00 82.44 207 ASP A N 1
ATOM 1590 C CA . ASP A 1 207 ? -9.569 26.860 -14.500 1.00 82.44 207 ASP A CA 1
ATOM 1591 C C . ASP A 1 207 ? -8.444 27.726 -13.897 1.00 82.44 207 ASP A C 1
ATOM 1593 O O . ASP A 1 207 ? -8.592 28.206 -12.769 1.00 82.44 207 ASP A O 1
ATOM 1597 N N . PRO A 1 208 ? -7.321 27.922 -14.616 1.00 82.38 208 PRO A N 1
ATOM 1598 C CA . PRO A 1 208 ? -7.054 27.407 -15.961 1.00 82.38 208 PRO A CA 1
ATOM 1599 C C . PRO A 1 208 ? -6.910 25.873 -15.985 1.00 82.38 208 PRO A C 1
ATOM 1601 O O . PRO A 1 208 ? -6.562 25.279 -14.961 1.00 82.38 208 PRO A O 1
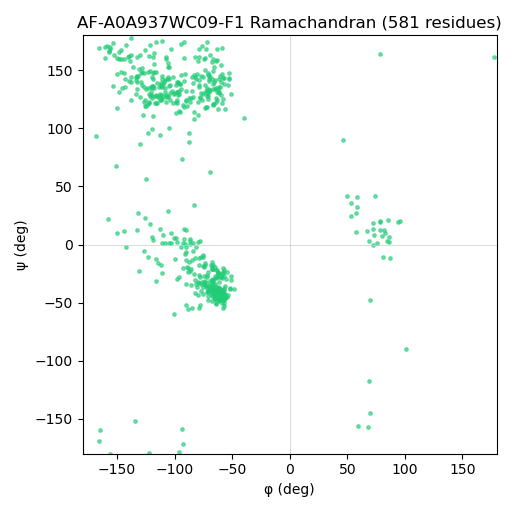ATOM 1604 N N . PRO A 1 209 ? -7.125 25.220 -17.147 1.00 82.62 209 PRO A N 1
ATOM 1605 C CA . PRO A 1 209 ? -6.788 23.810 -17.308 1.00 82.62 209 PRO A CA 1
ATOM 1606 C C . PRO A 1 209 ? -5.334 23.565 -16.894 1.00 82.62 209 PRO A C 1
ATOM 1608 O O . PRO A 1 209 ? -4.477 24.416 -17.169 1.00 82.62 209 PRO A O 1
ATOM 1611 N N . PRO A 1 210 ? -5.030 22.430 -16.247 1.00 81.62 210 PRO A N 1
ATOM 1612 C CA . PRO A 1 210 ? -3.701 22.211 -15.718 1.00 81.62 210 PRO A CA 1
ATOM 1613 C C . PRO A 1 210 ? -2.706 22.098 -16.876 1.00 81.62 210 PRO A C 1
ATOM 1615 O O . PRO A 1 210 ? -2.931 21.394 -17.859 1.00 81.62 210 PRO A O 1
ATOM 1618 N N . GLU A 1 211 ? -1.577 22.798 -16.763 1.00 79.75 211 GLU A N 1
ATOM 1619 C CA . GLU A 1 211 ? -0.489 22.685 -17.744 1.00 79.75 211 GLU A CA 1
ATOM 1620 C C . GLU A 1 211 ? 0.170 21.292 -17.712 1.00 79.75 211 GLU A C 1
ATOM 1622 O O . GLU A 1 211 ? 0.823 20.883 -18.671 1.00 79.75 211 GLU A O 1
ATOM 1627 N N . GLY A 1 212 ? 0.009 20.572 -16.597 1.00 82.44 212 GLY A N 1
ATOM 1628 C CA . GLY A 1 212 ? 0.515 19.224 -16.368 1.00 82.44 212 GLY A CA 1
ATOM 1629 C C . GLY A 1 212 ? -0.607 18.209 -16.174 1.00 82.44 212 GLY A C 1
ATOM 1630 O O . GLY A 1 212 ? -1.782 18.555 -16.090 1.00 82.44 212 GLY A O 1
ATOM 1631 N N . ARG A 1 213 ? -0.233 16.936 -16.077 1.00 87.75 213 ARG A N 1
ATOM 1632 C CA . ARG A 1 213 ? -1.190 15.832 -15.994 1.00 87.75 213 ARG A CA 1
ATOM 1633 C C . ARG A 1 213 ? -1.536 15.470 -14.556 1.00 87.75 213 ARG A C 1
ATOM 1635 O O . ARG A 1 213 ? -0.766 15.749 -13.634 1.00 87.75 213 ARG A O 1
ATOM 1642 N N . VAL A 1 214 ? -2.666 14.789 -14.385 1.00 88.00 214 VAL A N 1
ATOM 1643 C CA . VAL A 1 214 ? -3.044 14.114 -13.137 1.00 88.00 214 VAL A CA 1
ATOM 1644 C C . VAL A 1 214 ? -2.845 12.614 -13.318 1.00 88.00 214 VAL A C 1
ATOM 1646 O O . VAL A 1 214 ? -3.657 11.931 -13.929 1.00 88.00 214 VAL A O 1
ATOM 1649 N N . ILE A 1 215 ? -1.734 12.098 -12.802 1.00 86.12 215 ILE A N 1
ATOM 1650 C CA . ILE A 1 215 ? -1.360 10.676 -12.926 1.00 86.12 215 ILE A CA 1
ATOM 1651 C C . ILE A 1 215 ? -1.191 9.994 -11.563 1.00 86.12 215 ILE A C 1
ATOM 1653 O O . ILE A 1 215 ? -0.573 8.936 -11.465 1.00 86.12 215 ILE A O 1
ATOM 1657 N N . ASN A 1 216 ? -1.729 10.617 -10.515 1.00 88.56 216 ASN A N 1
ATOM 1658 C CA . ASN A 1 216 ? -1.567 10.206 -9.127 1.00 88.56 216 ASN A CA 1
ATOM 1659 C C . ASN A 1 216 ? -2.913 9.854 -8.496 1.00 88.56 216 ASN A C 1
ATOM 1661 O O . ASN A 1 216 ? -3.966 10.288 -8.960 1.00 88.56 216 ASN A O 1
ATOM 1665 N N . THR A 1 217 ? -2.866 9.117 -7.392 1.00 91.94 217 THR A N 1
ATOM 1666 C CA . THR A 1 217 ? -4.059 8.772 -6.618 1.00 91.94 217 THR A CA 1
ATOM 1667 C C . THR A 1 217 ? -4.458 9.955 -5.731 1.00 91.94 217 THR A C 1
ATOM 1669 O O . THR A 1 217 ? -3.632 10.384 -4.924 1.00 91.94 217 THR A O 1
ATOM 1672 N N . PRO A 1 218 ? -5.682 10.504 -5.835 1.00 94.75 218 PRO A N 1
ATOM 1673 C CA . PRO A 1 218 ? -6.134 11.535 -4.905 1.00 94.75 218 PRO A CA 1
ATOM 1674 C C . PRO A 1 218 ? -6.261 10.974 -3.484 1.00 94.75 218 PRO A C 1
ATOM 1676 O O . PRO A 1 218 ? -6.507 9.781 -3.308 1.00 94.75 218 PRO A O 1
ATOM 1679 N N . ALA A 1 219 ? -6.113 11.830 -2.477 1.00 95.75 219 ALA A N 1
ATOM 1680 C CA . ALA A 1 219 ? -6.382 11.477 -1.084 1.00 95.75 219 ALA A CA 1
ATOM 1681 C C . ALA A 1 219 ? -7.660 12.164 -0.603 1.00 95.75 219 ALA A C 1
ATOM 1683 O O . ALA A 1 219 ? -7.904 13.317 -0.947 1.00 95.75 219 ALA A O 1
ATOM 1684 N N . ILE A 1 220 ? -8.467 11.478 0.199 1.00 95.06 220 ILE A N 1
ATOM 1685 C CA . ILE A 1 220 ? -9.702 12.010 0.775 1.00 95.06 220 ILE A CA 1
ATOM 1686 C C . ILE A 1 220 ? -9.532 12.136 2.279 1.00 95.06 220 ILE A C 1
ATOM 1688 O O . ILE A 1 220 ? -9.243 11.151 2.962 1.00 95.06 220 ILE A O 1
ATOM 1692 N N . HIS A 1 221 ? -9.751 13.343 2.795 1.00 93.88 221 HIS A N 1
ATOM 1693 C CA . HIS A 1 221 ? -9.726 13.584 4.227 1.00 93.88 221 HIS A CA 1
ATOM 1694 C C . HIS A 1 221 ? -10.854 12.798 4.919 1.00 93.88 221 HIS A C 1
ATOM 1696 O O . HIS A 1 221 ? -12.021 12.993 4.575 1.00 93.88 221 HIS A O 1
ATOM 1702 N N . PRO A 1 222 ? -10.563 11.972 5.940 1.00 84.75 222 PRO A N 1
ATOM 1703 C CA . PRO A 1 222 ? -11.544 11.043 6.507 1.00 84.75 222 PRO A CA 1
ATOM 1704 C C . PRO A 1 222 ? -12.687 11.765 7.236 1.00 84.75 222 PRO A C 1
ATOM 1706 O O . PRO A 1 222 ? -13.820 11.299 7.243 1.00 84.75 222 PRO A O 1
ATOM 1709 N N . VAL A 1 223 ? -12.407 12.933 7.823 1.00 85.75 223 VAL A N 1
ATOM 1710 C CA . VAL A 1 223 ? -13.419 13.740 8.529 1.00 85.75 223 VAL A CA 1
ATOM 1711 C C . VAL A 1 223 ? -14.131 14.739 7.613 1.00 85.75 223 VAL A C 1
ATOM 1713 O O . VAL A 1 223 ? -15.356 14.785 7.593 1.00 85.75 223 VAL A O 1
ATOM 1716 N N . THR A 1 224 ? -13.389 15.561 6.864 1.00 90.69 224 THR A N 1
ATOM 1717 C CA . THR A 1 224 ? -13.970 16.659 6.078 1.00 90.69 224 THR A CA 1
ATOM 1718 C C . THR A 1 224 ? -14.360 16.280 4.653 1.00 90.69 224 THR A C 1
ATOM 1720 O O . THR A 1 224 ? -14.971 17.095 3.972 1.00 90.69 224 THR A O 1
ATOM 1723 N N . ASN A 1 225 ? -14.039 15.066 4.186 1.00 91.69 225 ASN A N 1
ATOM 1724 C CA . ASN A 1 225 ? -14.234 14.611 2.801 1.00 91.69 225 ASN A CA 1
ATOM 1725 C C . ASN A 1 225 ? -13.548 15.465 1.727 1.00 91.69 225 ASN A C 1
ATOM 1727 O O . ASN A 1 225 ? -13.775 15.254 0.534 1.00 91.69 225 ASN A O 1
ATOM 1731 N N . ARG A 1 226 ? -12.670 16.394 2.118 1.00 95.88 226 ARG A N 1
ATOM 1732 C CA . ARG A 1 226 ? -11.894 17.178 1.164 1.00 95.88 226 ARG A CA 1
ATOM 1733 C C . ARG A 1 226 ? -11.010 16.261 0.328 1.00 95.88 226 ARG A C 1
ATOM 1735 O O . ARG A 1 226 ? -10.295 15.413 0.863 1.00 95.88 226 ARG A O 1
ATOM 1742 N N . ILE A 1 227 ? -11.058 16.465 -0.981 1.00 97.06 227 ILE A N 1
ATOM 1743 C CA . ILE A 1 227 ? -10.251 15.760 -1.968 1.00 97.06 227 ILE A CA 1
ATOM 1744 C C . ILE A 1 227 ? -8.956 16.544 -2.161 1.00 97.06 227 ILE A C 1
ATOM 1746 O O . ILE A 1 227 ? -8.975 17.723 -2.511 1.00 97.06 227 ILE A O 1
ATOM 1750 N N . TYR A 1 228 ? -7.828 15.877 -1.978 1.00 96.88 228 TYR A N 1
ATOM 1751 C CA . TYR A 1 228 ? -6.507 16.403 -2.268 1.00 96.88 228 TYR A CA 1
ATOM 1752 C C . TYR A 1 228 ? -5.960 15.757 -3.527 1.00 96.88 228 TYR A C 1
ATOM 1754 O O . TYR A 1 228 ? -5.908 14.532 -3.647 1.00 96.88 228 TYR A O 1
ATOM 1762 N N . MET A 1 229 ? -5.520 16.589 -4.461 1.00 94.50 229 MET A N 1
ATOM 1763 C CA . MET A 1 229 ? -4.924 16.135 -5.711 1.00 94.50 229 MET A CA 1
ATOM 1764 C C . MET A 1 229 ? -3.749 17.017 -6.099 1.00 94.50 229 MET A C 1
ATOM 1766 O O . MET A 1 229 ? -3.610 18.153 -5.639 1.00 94.50 229 MET A O 1
ATOM 1770 N N . VAL A 1 230 ? -2.916 16.489 -6.983 1.00 92.81 230 VAL A N 1
ATOM 1771 C CA . VAL A 1 230 ? -1.791 17.224 -7.546 1.00 92.81 230 VAL A CA 1
ATOM 1772 C C . VAL A 1 230 ? -1.797 17.121 -9.061 1.00 92.81 230 VAL A C 1
ATOM 1774 O O . VAL A 1 230 ? -2.194 16.102 -9.625 1.00 92.81 230 VAL A O 1
ATOM 1777 N N . THR A 1 231 ? -1.325 18.176 -9.711 1.00 90.38 231 THR A N 1
ATOM 1778 C CA . THR A 1 231 ? -1.087 18.207 -11.156 1.00 90.38 231 THR A CA 1
ATOM 1779 C C . THR A 1 231 ? 0.387 18.478 -11.406 1.00 90.38 231 THR A C 1
ATOM 1781 O O . THR A 1 231 ? 0.989 19.294 -10.706 1.00 90.38 231 THR A O 1
ATOM 1784 N N . GLY A 1 232 ? 0.964 17.877 -12.441 1.00 84.69 232 GLY A N 1
ATOM 1785 C CA . GLY A 1 232 ? 2.290 18.260 -12.914 1.00 84.69 232 GLY A CA 1
ATOM 1786 C C . GLY A 1 232 ? 2.774 17.389 -14.065 1.00 84.69 232 GLY A C 1
ATOM 1787 O O . GLY A 1 232 ? 2.276 16.293 -14.300 1.00 84.69 232 GLY A O 1
ATOM 1788 N N . ASP A 1 233 ? 3.758 17.875 -14.813 1.00 81.81 233 ASP A N 1
ATOM 1789 C CA . ASP A 1 233 ? 4.464 17.083 -15.823 1.00 81.81 233 ASP A CA 1
ATOM 1790 C C . ASP A 1 233 ? 5.877 17.634 -16.030 1.00 81.81 233 ASP A C 1
ATOM 1792 O O . ASP A 1 233 ? 6.260 18.653 -15.455 1.00 81.81 233 ASP A O 1
ATOM 1796 N N . ALA A 1 234 ? 6.696 16.946 -16.820 1.00 77.19 234 ALA A N 1
ATOM 1797 C CA . ALA A 1 234 ? 8.070 17.337 -17.049 1.00 77.19 234 ALA A CA 1
ATOM 1798 C C . ALA A 1 234 ? 8.200 18.772 -17.589 1.00 77.19 234 ALA A C 1
ATOM 1800 O O . ALA A 1 234 ? 7.776 19.056 -18.704 1.00 77.19 234 ALA A O 1
ATOM 1801 N N . GLY A 1 235 ? 8.850 19.649 -16.814 1.00 78.62 235 GLY A N 1
ATOM 1802 C CA . GLY A 1 235 ? 9.057 21.054 -17.181 1.00 78.62 235 GLY A CA 1
ATOM 1803 C C . GLY A 1 235 ? 7.874 21.979 -16.881 1.00 78.62 235 GLY A C 1
ATOM 1804 O O . GLY A 1 235 ? 7.896 23.124 -17.320 1.00 78.62 235 GLY A O 1
ATOM 1805 N N . VAL A 1 236 ? 6.869 21.496 -16.145 1.00 84.50 236 VAL A N 1
ATOM 1806 C CA . VAL A 1 236 ? 5.707 22.268 -15.685 1.00 84.50 236 VAL A CA 1
ATOM 1807 C C . VAL A 1 236 ? 5.783 22.441 -14.168 1.00 84.50 236 VAL A C 1
ATOM 1809 O O . VAL A 1 236 ? 6.188 21.512 -13.465 1.00 84.50 236 VAL A O 1
ATOM 1812 N N . THR A 1 237 ? 5.392 23.609 -13.656 1.00 87.12 237 THR A N 1
ATOM 1813 C CA . THR A 1 237 ? 5.251 23.855 -12.212 1.00 87.12 237 THR A CA 1
ATOM 1814 C C . THR A 1 237 ? 4.153 22.960 -11.638 1.00 87.12 237 THR A C 1
ATOM 1816 O O . THR A 1 237 ? 3.014 23.000 -12.108 1.00 87.12 237 THR A O 1
ATOM 1819 N N . GLY A 1 238 ? 4.487 22.143 -10.636 1.00 88.94 238 GLY A N 1
ATOM 1820 C CA . GLY A 1 238 ? 3.510 21.303 -9.955 1.00 88.94 238 GLY A CA 1
ATOM 1821 C C . GLY A 1 238 ? 2.499 22.144 -9.177 1.00 88.94 238 GLY A C 1
ATOM 1822 O O . GLY A 1 238 ? 2.823 23.228 -8.689 1.00 88.94 238 GLY A O 1
ATOM 1823 N N . ARG A 1 239 ? 1.267 21.651 -9.041 1.00 91.62 239 ARG A N 1
ATOM 1824 C CA . ARG A 1 239 ? 0.221 22.313 -8.250 1.00 91.62 239 ARG A CA 1
ATOM 1825 C C . ARG A 1 239 ? -0.478 21.329 -7.330 1.00 91.62 239 ARG A C 1
ATOM 1827 O O . ARG A 1 239 ? -0.656 20.168 -7.693 1.00 91.62 239 ARG A O 1
ATOM 1834 N N . PHE A 1 240 ? -0.847 21.804 -6.148 1.00 94.00 240 PHE A N 1
ATOM 1835 C CA . PHE A 1 240 ? -1.583 21.082 -5.118 1.00 94.00 240 PHE A CA 1
ATOM 1836 C C . PHE A 1 240 ? -2.952 21.732 -4.925 1.00 94.00 240 PHE A C 1
ATOM 1838 O O . PHE A 1 240 ? -3.041 22.942 -4.708 1.00 94.00 240 PHE A O 1
ATOM 1845 N N . TYR A 1 241 ? -4.008 20.929 -5.001 1.00 95.56 241 TYR A N 1
ATOM 1846 C CA . TYR A 1 241 ? -5.391 21.385 -4.911 1.00 95.56 241 TYR A CA 1
ATOM 1847 C C . TYR A 1 241 ? -6.097 20.748 -3.724 1.00 95.56 241 TYR A C 1
ATOM 1849 O O . TYR A 1 241 ? -5.931 19.556 -3.456 1.00 95.56 241 TYR A O 1
ATOM 1857 N N . GLY A 1 242 ? -6.945 21.545 -3.079 1.00 97.06 242 GLY A N 1
ATOM 1858 C CA . GLY A 1 242 ? -8.033 21.060 -2.242 1.00 97.06 242 GLY A CA 1
ATOM 1859 C C . GLY A 1 242 ? -9.348 21.255 -2.980 1.00 97.06 242 GLY A C 1
ATOM 1860 O O . GLY A 1 242 ? -9.638 22.363 -3.435 1.00 97.06 242 GLY A O 1
ATOM 1861 N N . ILE A 1 243 ? -10.138 20.196 -3.102 1.00 97.56 243 ILE A N 1
ATOM 1862 C CA . ILE A 1 243 ? -11.439 20.203 -3.767 1.00 97.56 243 ILE A CA 1
ATOM 1863 C C . ILE A 1 243 ? -12.495 19.757 -2.766 1.00 97.56 243 ILE A C 1
ATOM 1865 O O . ILE A 1 243 ? -12.373 18.708 -2.136 1.00 97.56 243 ILE A O 1
ATOM 1869 N N . ASP A 1 244 ? -13.537 20.568 -2.639 1.00 96.50 244 ASP A N 1
ATOM 1870 C CA . ASP A 1 244 ? -14.687 20.276 -1.797 1.00 96.50 244 ASP A CA 1
ATOM 1871 C C . ASP A 1 244 ? -15.790 19.634 -2.637 1.00 96.50 244 ASP A C 1
ATOM 1873 O O . ASP A 1 244 ? -16.065 20.063 -3.764 1.00 96.50 244 ASP A O 1
ATOM 1877 N N . PHE A 1 245 ? -16.425 18.610 -2.067 1.00 94.00 245 PHE A N 1
ATOM 1878 C CA . PHE A 1 245 ? -17.646 18.012 -2.584 1.00 94.00 245 PHE A CA 1
ATOM 1879 C C . PHE A 1 245 ? -18.744 18.140 -1.529 1.00 94.00 245 PHE A C 1
ATOM 1881 O O . PHE A 1 245 ? -18.805 17.369 -0.574 1.00 94.00 245 PHE A O 1
ATOM 1888 N N . GLU A 1 246 ? -19.613 19.135 -1.693 1.00 90.00 246 GLU A N 1
ATOM 1889 C CA . GLU A 1 246 ? -20.674 19.433 -0.734 1.00 90.00 246 GLU A CA 1
ATOM 1890 C C . GLU A 1 246 ? -22.008 19.630 -1.452 1.00 90.00 246 GLU A C 1
ATOM 1892 O O . GLU A 1 246 ? -22.104 20.341 -2.452 1.00 90.00 246 GLU A O 1
ATOM 1897 N N . GLN A 1 247 ? -23.066 19.004 -0.925 1.00 86.44 247 GLN A N 1
ATOM 1898 C CA . GLN A 1 247 ? -24.451 19.193 -1.385 1.00 86.44 247 GLN A CA 1
ATOM 1899 C C . GLN A 1 247 ? -24.642 18.985 -2.905 1.00 86.44 247 GLN A C 1
ATOM 1901 O O . GLN A 1 247 ? -25.456 19.662 -3.533 1.00 86.44 247 GLN A O 1
ATOM 1906 N N . GLY A 1 248 ? -23.903 18.041 -3.501 1.00 88.19 248 GLY A N 1
ATOM 1907 C CA . GLY A 1 248 ? -23.983 17.747 -4.937 1.00 88.19 248 GLY A CA 1
ATOM 1908 C C . GLY A 1 248 ? -23.230 18.742 -5.827 1.00 88.19 248 GLY A C 1
ATOM 1909 O O . GLY A 1 248 ? -23.523 18.842 -7.019 1.00 88.19 248 GLY A O 1
ATOM 1910 N N . SER A 1 249 ? -22.273 19.490 -5.272 1.00 94.44 249 SER A N 1
ATOM 1911 C CA . SER A 1 249 ? -21.422 20.420 -6.013 1.00 94.44 249 SER A CA 1
ATOM 1912 C C . SER A 1 249 ? -19.947 20.170 -5.724 1.00 94.44 249 SER A C 1
ATOM 1914 O O . SER A 1 249 ? -19.560 19.989 -4.574 1.00 94.44 249 SER A O 1
ATOM 1916 N N . LEU A 1 250 ? -19.132 20.212 -6.778 1.00 97.44 250 LEU A N 1
ATOM 1917 C CA . LEU A 1 250 ? -17.674 20.202 -6.700 1.00 97.44 250 LEU A CA 1
ATOM 1918 C C . LEU A 1 250 ? -17.138 21.632 -6.826 1.00 97.44 250 LEU A C 1
ATOM 1920 O O . LEU A 1 250 ? -17.598 22.389 -7.684 1.00 97.44 250 LEU A O 1
ATOM 1924 N N . SER A 1 251 ? -16.158 22.003 -6.004 1.00 96.19 251 SER A N 1
ATOM 1925 C CA . SER A 1 251 ? -15.503 23.316 -6.077 1.00 96.19 251 SER A CA 1
ATOM 1926 C C . SER A 1 251 ? -14.049 23.277 -5.622 1.00 96.19 251 SER A C 1
ATOM 1928 O O . SER A 1 251 ? -13.707 22.552 -4.692 1.00 96.19 251 SER A O 1
ATOM 1930 N N . ILE A 1 252 ? -13.203 24.109 -6.232 1.00 96.75 252 ILE A N 1
ATOM 1931 C CA . ILE A 1 252 ? -11.819 24.308 -5.787 1.00 96.75 252 ILE A CA 1
ATOM 1932 C C . ILE A 1 252 ? -11.836 25.136 -4.496 1.00 96.75 252 ILE A C 1
ATOM 1934 O O . ILE A 1 252 ? -12.268 26.288 -4.500 1.00 96.75 252 ILE A O 1
ATOM 1938 N N . ALA A 1 253 ? -11.358 24.548 -3.403 1.00 96.62 253 ALA A N 1
ATOM 1939 C CA . ALA A 1 253 ? -11.219 25.206 -2.108 1.00 96.62 253 ALA A CA 1
ATOM 1940 C C . ALA A 1 253 ? -9.958 26.076 -2.056 1.00 96.62 253 ALA A C 1
ATOM 1942 O O . ALA A 1 253 ? -9.978 27.201 -1.556 1.00 96.62 253 ALA A O 1
ATOM 1943 N N . PHE A 1 254 ? -8.853 25.540 -2.574 1.00 96.38 254 PHE A N 1
ATOM 1944 C CA . PHE A 1 254 ? -7.578 26.235 -2.690 1.00 96.38 254 PHE A CA 1
ATOM 1945 C C . PHE A 1 254 ? -6.708 25.604 -3.781 1.00 96.38 254 PHE A C 1
ATOM 1947 O O . PHE A 1 254 ? -6.925 24.467 -4.206 1.00 96.38 254 PHE A O 1
ATOM 1954 N N . GLU A 1 255 ? -5.673 26.343 -4.165 1.00 94.38 255 GLU A N 1
ATOM 1955 C CA . GLU A 1 255 ? -4.638 25.934 -5.106 1.00 94.38 255 GLU A CA 1
ATOM 1956 C C . GLU A 1 255 ? -3.292 26.507 -4.648 1.00 94.38 255 GLU A C 1
ATOM 1958 O O . GLU A 1 255 ? -3.206 27.680 -4.279 1.00 94.38 255 GLU A O 1
ATOM 1963 N N . MET A 1 256 ? -2.247 25.681 -4.678 1.00 93.25 256 MET A N 1
ATOM 1964 C CA . MET A 1 256 ? -0.892 26.046 -4.267 1.00 93.25 256 MET A CA 1
ATOM 1965 C C . MET A 1 256 ? 0.129 25.578 -5.297 1.00 93.25 256 MET A C 1
ATOM 1967 O O . MET A 1 256 ? 0.015 24.479 -5.834 1.00 93.25 256 MET A O 1
ATOM 1971 N N . GLU A 1 257 ? 1.155 26.388 -5.539 1.00 90.44 257 GLU A N 1
ATOM 1972 C CA . GLU A 1 257 ? 2.287 25.997 -6.382 1.00 90.44 257 GLU A CA 1
ATOM 1973 C C . GLU A 1 257 ? 3.307 25.170 -5.587 1.00 90.44 257 GLU A C 1
ATOM 1975 O O . GLU A 1 257 ? 3.560 25.419 -4.406 1.00 90.44 257 GLU A O 1
ATOM 1980 N N . MET A 1 258 ? 3.902 24.193 -6.263 1.00 89.81 258 MET A N 1
ATOM 1981 C CA . MET A 1 258 ? 5.003 23.356 -5.788 1.00 89.81 258 MET A CA 1
ATOM 1982 C C . MET A 1 258 ? 6.200 23.487 -6.738 1.00 89.81 258 MET A C 1
ATOM 1984 O O . MET A 1 258 ? 6.143 24.228 -7.723 1.00 89.81 258 MET A O 1
ATOM 1988 N N . GLY A 1 259 ? 7.290 22.768 -6.457 1.00 84.12 259 GLY A N 1
ATOM 1989 C CA . GLY A 1 259 ? 8.403 22.644 -7.392 1.00 84.12 259 GLY A CA 1
ATOM 1990 C C . GLY A 1 259 ? 7.988 22.050 -8.740 1.00 84.12 259 GLY A C 1
ATOM 1991 O O . GLY A 1 259 ? 6.864 21.577 -8.948 1.00 84.12 259 GLY A O 1
ATOM 1992 N N . GLN A 1 260 ? 8.901 22.114 -9.704 1.00 81.62 260 GLN A N 1
ATOM 1993 C CA . GLN A 1 260 ? 8.648 21.608 -11.050 1.00 81.62 260 GLN A CA 1
ATOM 1994 C C . GLN A 1 260 ? 8.476 20.082 -11.075 1.00 81.62 260 GLN A C 1
ATOM 1996 O O . GLN A 1 260 ? 8.999 19.346 -10.235 1.00 81.62 260 GLN A O 1
ATOM 2001 N N . HIS A 1 261 ? 7.834 19.612 -12.147 1.00 78.81 261 HIS A N 1
ATOM 2002 C CA . HIS A 1 261 ? 7.531 18.216 -12.450 1.00 78.81 261 HIS A CA 1
ATOM 2003 C C . HIS A 1 261 ? 6.334 17.622 -11.693 1.00 78.81 261 HIS A C 1
ATOM 2005 O O . HIS A 1 261 ? 5.846 18.161 -10.708 1.00 78.81 261 HIS A O 1
ATOM 2011 N N . SER A 1 262 ? 5.846 16.476 -12.186 1.00 70.50 262 SER A N 1
ATOM 2012 C CA . SER A 1 262 ? 4.794 15.707 -11.513 1.00 70.50 262 SER A CA 1
ATOM 2013 C C . SER A 1 262 ? 5.241 15.305 -10.113 1.00 70.50 262 SER A C 1
ATOM 2015 O O . SER A 1 262 ? 6.233 14.581 -9.972 1.00 70.50 262 SER A O 1
ATOM 2017 N N . ALA A 1 263 ? 4.467 15.733 -9.122 1.00 77.62 263 ALA A N 1
ATOM 2018 C CA . ALA A 1 263 ? 4.601 15.319 -7.737 1.00 77.62 263 ALA A CA 1
ATOM 2019 C C . ALA A 1 263 ? 4.149 13.860 -7.519 1.00 77.62 263 ALA A C 1
ATOM 2021 O O . ALA A 1 263 ? 3.664 13.223 -8.458 1.00 77.62 263 ALA A O 1
ATOM 2022 N N . THR A 1 264 ? 4.327 13.322 -6.312 1.00 89.31 264 THR A N 1
ATOM 2023 C CA . THR A 1 264 ? 3.788 12.021 -5.867 1.00 89.31 264 THR A CA 1
ATOM 2024 C C . THR A 1 264 ? 2.290 12.099 -5.547 1.00 89.31 264 THR A C 1
ATOM 2026 O O . THR A 1 264 ? 1.734 13.197 -5.476 1.00 89.31 264 THR A O 1
ATOM 2029 N N . SER A 1 265 ? 1.613 10.965 -5.310 1.00 92.69 265 SER A N 1
ATOM 2030 C CA . SER A 1 265 ? 0.270 11.010 -4.707 1.00 92.69 265 SER A CA 1
ATOM 2031 C C . SER A 1 265 ? 0.329 11.737 -3.358 1.00 92.69 265 SER A C 1
ATOM 2033 O O . SER A 1 265 ? 1.291 11.513 -2.613 1.00 92.69 265 SER A O 1
ATOM 2035 N N . PRO A 1 266 ? -0.649 12.609 -3.044 1.00 95.19 266 PRO A N 1
ATOM 2036 C CA . PRO A 1 266 ? -0.777 13.174 -1.712 1.00 95.19 266 PRO A CA 1
ATOM 2037 C C . PRO A 1 266 ? -1.097 12.076 -0.703 1.00 95.19 266 PRO A C 1
ATOM 2039 O O . PRO A 1 266 ? -1.895 11.181 -0.991 1.00 95.19 266 PRO A O 1
ATOM 2042 N N . THR A 1 267 ? -0.508 12.189 0.483 1.00 95.88 267 THR A N 1
ATOM 2043 C CA . THR A 1 267 ? -0.780 11.306 1.619 1.00 95.88 267 THR A CA 1
ATOM 2044 C C . THR A 1 267 ? -1.156 12.141 2.834 1.00 95.88 267 THR A C 1
ATOM 2046 O O . THR A 1 267 ? -0.507 13.144 3.111 1.00 95.88 267 THR A O 1
ATOM 2049 N N . ILE A 1 268 ? -2.196 11.752 3.564 1.00 95.56 268 ILE A N 1
ATOM 2050 C CA . ILE A 1 268 ? -2.700 12.507 4.721 1.00 95.56 268 ILE A CA 1
ATOM 2051 C C . ILE A 1 268 ? -2.118 11.918 6.011 1.00 95.56 268 ILE A C 1
ATOM 2053 O O . ILE A 1 268 ? -2.012 10.697 6.149 1.00 95.56 268 ILE A O 1
ATOM 2057 N N . SER A 1 269 ? -1.740 12.779 6.956 1.00 92.69 269 SER A N 1
ATOM 2058 C CA . SER A 1 269 ? -1.288 12.374 8.286 1.00 92.69 269 SER A CA 1
ATOM 2059 C C . SER A 1 269 ? -2.363 11.588 9.045 1.00 92.69 269 SER A C 1
ATOM 2061 O O . SER A 1 269 ? -3.562 11.741 8.809 1.00 92.69 269 SER A O 1
ATOM 2063 N N . TYR A 1 270 ? -1.946 10.747 9.995 1.00 85.44 270 TYR A N 1
ATOM 2064 C CA . TYR A 1 270 ? -2.874 9.928 10.789 1.00 85.44 270 TYR A CA 1
ATOM 2065 C C . TYR A 1 270 ? -3.889 10.763 11.598 1.00 85.44 270 TYR A C 1
ATOM 2067 O O . TYR A 1 270 ? -4.995 10.321 11.883 1.00 85.44 270 TYR A O 1
ATOM 2075 N N . ASP A 1 271 ? -3.530 11.988 11.974 1.00 84.31 271 ASP A N 1
ATOM 2076 C CA . ASP A 1 271 ? -4.418 12.917 12.682 1.00 84.31 271 ASP A CA 1
ATOM 2077 C C . ASP A 1 271 ? -5.199 13.861 11.743 1.00 84.31 271 ASP A C 1
ATOM 2079 O O . ASP A 1 271 ? -5.938 14.730 12.216 1.00 84.31 271 ASP A O 1
ATOM 2083 N N . GLY A 1 272 ? -5.017 13.726 10.424 1.00 89.94 272 GLY A N 1
ATOM 2084 C CA . GLY A 1 272 ? -5.630 14.568 9.395 1.00 89.94 272 GLY A CA 1
ATOM 2085 C C . GLY A 1 272 ? -5.069 15.990 9.289 1.00 89.94 272 GLY A C 1
ATOM 2086 O O . GLY A 1 272 ? -5.534 16.769 8.463 1.00 89.94 272 GLY A O 1
ATOM 2087 N N . SER A 1 273 ? -4.095 16.377 10.118 1.00 90.62 273 SER A N 1
ATOM 2088 C CA . SER A 1 273 ? -3.638 17.770 10.191 1.00 90.62 273 SER A CA 1
ATOM 2089 C C . SER A 1 273 ? -2.785 18.212 9.000 1.00 90.62 273 SER A C 1
ATOM 2091 O O . SER A 1 273 ? -2.866 19.382 8.605 1.00 90.62 273 SER A O 1
ATOM 2093 N N . HIS A 1 274 ? -2.009 17.298 8.411 1.00 95.75 274 HIS A N 1
ATOM 2094 C CA . HIS A 1 274 ? -1.070 17.585 7.334 1.00 95.75 274 HIS A CA 1
ATOM 2095 C C . HIS A 1 274 ? -1.250 16.670 6.120 1.00 95.75 274 HIS A C 1
ATOM 2097 O O . HIS A 1 274 ? -1.672 15.520 6.221 1.00 95.75 274 HIS A O 1
ATOM 2103 N N . ILE A 1 275 ? -0.883 17.198 4.953 1.00 97.06 275 ILE A N 1
ATOM 2104 C CA . ILE A 1 275 ? -0.892 16.512 3.665 1.00 97.06 275 ILE A CA 1
ATOM 2105 C C . ILE A 1 275 ? 0.517 16.557 3.087 1.00 97.06 275 ILE A C 1
ATOM 2107 O O . ILE A 1 275 ? 1.074 17.635 2.869 1.00 97.06 275 ILE A O 1
ATOM 2111 N N . TYR A 1 276 ? 1.077 15.382 2.824 1.00 96.25 276 TYR A N 1
ATOM 2112 C CA . TYR A 1 276 ? 2.439 15.201 2.355 1.00 96.25 276 TYR A CA 1
ATOM 2113 C C . TYR A 1 276 ? 2.486 14.919 0.864 1.00 96.25 276 TYR A C 1
ATOM 2115 O O . TYR A 1 276 ? 1.766 14.060 0.354 1.00 96.25 276 TYR A O 1
ATOM 2123 N N . VAL A 1 277 ? 3.368 15.629 0.172 1.00 94.69 277 VAL A N 1
ATOM 2124 C CA . VAL A 1 277 ? 3.568 15.511 -1.273 1.00 94.69 277 VAL A CA 1
ATOM 2125 C C . VAL A 1 277 ? 5.044 15.740 -1.571 1.00 94.69 277 VAL A C 1
ATOM 2127 O O . VAL A 1 277 ? 5.617 16.694 -1.054 1.00 94.69 277 VAL A O 1
ATOM 2130 N N . ALA A 1 278 ? 5.667 14.916 -2.412 1.00 91.88 278 ALA A N 1
ATOM 2131 C CA . ALA A 1 278 ? 7.024 15.170 -2.892 1.00 91.88 278 ALA A CA 1
ATOM 2132 C C . ALA A 1 278 ? 7.026 15.615 -4.357 1.00 91.88 278 ALA A C 1
ATOM 2134 O O . ALA A 1 278 ? 6.254 15.098 -5.163 1.00 91.88 278 ALA A O 1
ATOM 2135 N N . ASP A 1 279 ? 7.907 16.549 -4.709 1.00 87.94 279 ASP A N 1
ATOM 2136 C CA . ASP A 1 279 ? 8.175 16.949 -6.094 1.00 87.94 279 ASP A CA 1
ATOM 2137 C C . ASP A 1 279 ? 9.398 16.211 -6.682 1.00 87.94 279 ASP A C 1
ATOM 2139 O O . ASP A 1 279 ? 10.035 15.382 -6.023 1.00 87.94 279 ASP A O 1
ATOM 2143 N N . ARG A 1 280 ? 9.761 16.514 -7.940 1.00 81.06 280 ARG A N 1
ATOM 2144 C CA . ARG A 1 280 ? 11.012 15.999 -8.542 1.00 81.06 280 ARG A CA 1
ATOM 2145 C C . ARG A 1 280 ? 12.175 16.987 -8.516 1.00 81.06 280 ARG A C 1
ATOM 2147 O O . ARG A 1 280 ? 13.226 16.676 -9.081 1.00 81.06 280 ARG A O 1
ATOM 2154 N N . GLU A 1 281 ? 12.001 18.140 -7.879 1.00 83.31 281 GLU A N 1
ATOM 2155 C CA . GLU A 1 281 ? 13.070 19.095 -7.562 1.00 83.31 281 GLU A CA 1
ATOM 2156 C C . GLU A 1 281 ? 13.712 18.815 -6.195 1.00 83.31 281 GLU A C 1
ATOM 2158 O O . GLU A 1 281 ? 14.558 19.580 -5.731 1.00 83.31 281 GLU A O 1
ATOM 2163 N N . ASN A 1 282 ? 13.410 17.645 -5.626 1.00 87.69 282 ASN A N 1
ATOM 2164 C CA . ASN A 1 282 ? 13.972 17.107 -4.395 1.00 87.69 282 ASN A CA 1
ATOM 2165 C C . ASN A 1 282 ? 13.433 17.812 -3.138 1.00 87.69 282 ASN A C 1
ATOM 2167 O O . ASN A 1 282 ? 14.190 18.067 -2.203 1.00 87.69 282 ASN A O 1
ATOM 2171 N N . SER A 1 283 ? 12.131 18.102 -3.096 1.00 91.75 283 SER A N 1
ATOM 2172 C CA . SER A 1 283 ? 11.452 18.585 -1.889 1.00 91.75 283 SER A CA 1
ATOM 2173 C C . SER A 1 283 ? 10.262 17.704 -1.518 1.00 91.75 283 SER A C 1
ATOM 2175 O O . SER A 1 283 ? 9.425 17.378 -2.358 1.00 91.75 283 SER A O 1
ATOM 2177 N N . LEU A 1 284 ? 10.166 17.359 -0.235 1.00 94.88 284 LEU A N 1
ATOM 2178 C CA . LEU A 1 284 ? 8.944 16.870 0.399 1.00 94.88 284 LEU A CA 1
ATOM 2179 C C . LEU A 1 284 ? 8.255 18.049 1.096 1.00 94.88 284 LEU A C 1
ATOM 2181 O O . LEU A 1 284 ? 8.877 18.772 1.874 1.00 94.88 284 LEU A O 1
ATOM 2185 N N . TYR A 1 285 ? 6.974 18.237 0.821 1.00 94.75 285 TYR A N 1
ATOM 2186 C CA . TYR A 1 285 ? 6.131 19.286 1.378 1.00 94.75 285 TYR A CA 1
ATOM 2187 C C . TYR A 1 285 ? 5.176 18.697 2.405 1.00 94.75 285 TYR A C 1
ATOM 2189 O O . TYR A 1 285 ? 4.651 17.606 2.192 1.00 94.75 285 TYR A O 1
ATOM 2197 N N . ALA A 1 286 ? 4.897 19.460 3.458 1.00 96.19 286 ALA A N 1
ATOM 2198 C CA . ALA A 1 286 ? 3.719 19.274 4.292 1.00 96.19 286 ALA A CA 1
ATOM 2199 C C . ALA A 1 286 ? 2.821 20.504 4.179 1.00 96.19 286 ALA A C 1
ATOM 2201 O O . ALA A 1 286 ? 3.243 21.626 4.476 1.00 96.19 286 ALA A O 1
ATOM 2202 N N . PHE A 1 287 ? 1.582 20.293 3.759 1.00 96.69 287 PHE A N 1
ATOM 2203 C CA . PHE A 1 287 ? 0.544 21.314 3.711 1.00 96.69 287 PHE A CA 1
ATOM 2204 C C . PHE A 1 287 ? -0.444 21.108 4.851 1.00 96.69 287 PHE A C 1
ATOM 2206 O O . PHE A 1 287 ? -0.798 19.979 5.167 1.00 96.69 287 PHE A O 1
ATOM 2213 N N . ASN A 1 288 ? -0.930 22.195 5.436 1.00 95.94 288 ASN A N 1
ATOM 2214 C CA . ASN A 1 288 ? -2.085 22.158 6.325 1.00 95.94 288 ASN A CA 1
ATOM 2215 C C . ASN A 1 288 ? -3.361 21.850 5.527 1.00 95.94 288 ASN A C 1
ATOM 2217 O O . ASN A 1 288 ? -3.424 22.085 4.319 1.00 95.94 288 ASN A O 1
ATOM 2221 N N . GLU A 1 289 ? -4.426 21.443 6.219 1.00 93.81 289 GLU A N 1
ATOM 2222 C CA . GLU A 1 289 ? -5.743 21.143 5.626 1.00 93.81 289 GLU A CA 1
ATOM 2223 C C . GLU A 1 289 ? -6.302 22.265 4.717 1.00 93.81 289 GLU A C 1
ATOM 2225 O O . GLU A 1 289 ? -7.018 22.013 3.742 1.00 93.81 289 GLU A O 1
ATOM 2230 N N . ASN A 1 290 ? -5.950 23.519 5.021 1.00 93.88 290 ASN A N 1
ATOM 2231 C CA . ASN A 1 290 ? -6.348 24.718 4.277 1.00 93.88 290 ASN A CA 1
ATOM 2232 C C . ASN A 1 290 ? -5.427 25.070 3.089 1.00 93.88 290 ASN A C 1
ATOM 2234 O O . ASN A 1 290 ? -5.582 26.141 2.505 1.00 93.88 290 ASN A O 1
ATOM 2238 N N . GLY A 1 291 ? -4.443 24.225 2.782 1.00 94.94 291 GLY A N 1
ATOM 2239 C CA . GLY A 1 291 ? -3.473 24.415 1.706 1.00 94.94 291 GLY A CA 1
ATOM 2240 C C . GLY A 1 291 ? -2.237 25.227 2.087 1.00 94.94 291 GLY A C 1
ATOM 2241 O O . GLY A 1 291 ? -1.268 25.242 1.340 1.00 94.94 291 GLY A O 1
ATOM 2242 N N . SER A 1 292 ? -2.198 25.892 3.243 1.00 95.62 292 SER A N 1
ATOM 2243 C CA . SER A 1 292 ? -0.995 26.642 3.631 1.00 95.62 292 SER A CA 1
ATOM 2244 C C . SER A 1 292 ? 0.191 25.710 3.896 1.00 95.62 292 SER A C 1
ATOM 2246 O O . SER A 1 292 ? 0.041 24.666 4.523 1.00 95.62 292 SER A O 1
ATOM 2248 N N . LEU A 1 293 ? 1.381 26.096 3.436 1.00 95.19 293 LEU A N 1
ATOM 2249 C CA . LEU A 1 293 ? 2.608 25.329 3.648 1.00 95.19 293 LEU A CA 1
ATOM 2250 C C . LEU A 1 293 ? 2.990 25.318 5.138 1.00 95.19 293 LEU A C 1
ATOM 2252 O O . LEU A 1 293 ? 3.215 26.381 5.718 1.00 95.19 293 LEU A O 1
ATOM 2256 N N . ALA A 1 294 ? 3.083 24.130 5.736 1.00 95.31 294 ALA A N 1
ATOM 2257 C CA . ALA A 1 294 ? 3.533 23.937 7.113 1.00 95.31 294 ALA A CA 1
ATOM 2258 C C . ALA A 1 294 ? 5.065 23.871 7.182 1.00 95.31 294 ALA A C 1
ATOM 2260 O O . ALA A 1 294 ? 5.693 24.657 7.892 1.00 95.31 294 ALA A O 1
ATOM 2261 N N . TRP A 1 295 ? 5.674 22.976 6.399 1.00 96.00 295 TRP A N 1
ATOM 2262 C CA . TRP A 1 295 ? 7.126 22.832 6.301 1.00 96.00 295 TRP A CA 1
ATOM 2263 C C . TRP A 1 295 ? 7.557 22.187 4.979 1.00 96.00 295 TRP A C 1
ATOM 2265 O O . TRP A 1 295 ? 6.746 21.655 4.221 1.00 96.00 295 TRP A O 1
ATOM 2275 N N . THR A 1 296 ? 8.863 22.250 4.704 1.00 94.88 296 THR A N 1
ATOM 2276 C CA . THR A 1 296 ? 9.517 21.528 3.601 1.00 94.88 296 THR A CA 1
ATOM 2277 C C . THR A 1 296 ? 10.709 20.744 4.129 1.00 94.88 296 THR A C 1
ATOM 2279 O O . THR A 1 296 ? 11.362 21.171 5.084 1.00 94.88 296 THR A O 1
ATOM 2282 N N . TYR A 1 297 ? 10.991 19.609 3.499 1.00 95.00 297 TYR A N 1
ATOM 2283 C CA . TYR A 1 297 ? 12.126 18.751 3.800 1.00 95.00 297 TYR A CA 1
ATOM 2284 C C . TYR A 1 297 ? 12.942 18.508 2.519 1.00 95.00 297 TYR A C 1
ATOM 2286 O O . TYR A 1 297 ? 12.373 18.061 1.518 1.00 95.00 297 TYR A O 1
ATOM 2294 N N . PRO A 1 298 ? 14.255 18.808 2.514 1.00 94.38 298 PRO A N 1
ATOM 2295 C CA . PRO A 1 298 ? 15.096 18.609 1.342 1.00 94.38 298 PRO A CA 1
ATOM 2296 C C . PRO A 1 298 ? 15.425 17.126 1.151 1.00 94.38 298 PRO A C 1
ATOM 2298 O O . PRO A 1 298 ? 15.918 16.466 2.064 1.00 94.38 298 PRO A O 1
ATOM 2301 N N . LEU A 1 299 ? 15.207 16.624 -0.058 1.00 92.38 299 LEU A N 1
ATOM 2302 C CA . LEU A 1 299 ? 15.565 15.273 -0.468 1.00 92.38 299 LEU A CA 1
ATOM 2303 C C . LEU A 1 299 ? 16.983 15.261 -1.059 1.00 92.38 299 LEU A C 1
ATOM 2305 O O . LEU A 1 299 ? 17.430 16.208 -1.710 1.00 92.38 299 LEU A O 1
ATOM 2309 N N . SER A 1 300 ? 17.701 14.163 -0.855 1.00 90.06 300 SER A N 1
ATOM 2310 C CA . SER A 1 300 ? 19.015 13.900 -1.451 1.00 90.06 300 SER A CA 1
ATOM 2311 C C . SER A 1 300 ? 18.932 13.522 -2.936 1.00 90.06 300 SER A C 1
ATOM 2313 O O . SER A 1 300 ? 19.919 13.633 -3.669 1.00 90.06 300 SER A O 1
ATOM 2315 N N . GLY A 1 301 ? 17.749 13.110 -3.397 1.00 85.81 301 GLY A N 1
ATOM 2316 C CA . GLY A 1 301 ? 17.473 12.775 -4.786 1.00 85.81 301 GLY A CA 1
ATOM 2317 C C . GLY A 1 301 ? 15.979 12.673 -5.077 1.00 85.81 301 GLY A C 1
ATOM 2318 O O . GLY A 1 301 ? 15.135 13.050 -4.267 1.00 85.81 301 GLY A O 1
ATOM 2319 N N . ARG A 1 302 ? 15.650 12.152 -6.264 1.00 78.38 302 ARG A N 1
ATOM 2320 C CA . ARG A 1 302 ? 14.260 12.070 -6.729 1.00 78.38 302 ARG A CA 1
ATOM 2321 C C . ARG A 1 302 ? 13.436 11.168 -5.814 1.00 78.38 302 ARG A C 1
ATOM 2323 O O . ARG A 1 302 ? 13.816 10.022 -5.598 1.00 78.38 302 ARG A O 1
ATOM 2330 N N . CYS A 1 303 ? 12.268 11.647 -5.400 1.00 80.00 303 CYS A N 1
ATOM 2331 C CA . CYS A 1 303 ? 11.227 10.816 -4.811 1.00 80.00 303 CYS A CA 1
ATOM 2332 C C . CYS A 1 303 ? 10.243 10.414 -5.917 1.00 80.00 303 CYS A C 1
ATOM 2334 O O . CYS A 1 303 ? 9.600 11.262 -6.536 1.00 80.00 303 CYS A O 1
ATOM 2336 N N . LEU A 1 304 ? 10.192 9.121 -6.239 1.00 77.38 304 LEU A N 1
ATOM 2337 C CA . LEU A 1 304 ? 9.336 8.585 -7.308 1.00 77.38 304 LEU A CA 1
ATOM 2338 C C . LEU A 1 304 ? 8.145 7.773 -6.778 1.00 77.38 304 LEU A C 1
ATOM 2340 O O . LEU A 1 304 ? 7.369 7.259 -7.576 1.00 77.38 304 LEU A O 1
ATOM 2344 N N . GLY A 1 305 ? 7.995 7.672 -5.456 1.00 83.44 305 GLY A N 1
ATOM 2345 C CA . GLY A 1 305 ? 6.929 6.929 -4.792 1.00 83.44 305 GLY A CA 1
ATOM 2346 C C . GLY A 1 305 ? 6.311 7.761 -3.677 1.00 83.44 305 GLY A C 1
ATOM 2347 O O . GLY A 1 305 ? 7.010 8.521 -3.015 1.00 83.44 305 GLY A O 1
ATOM 2348 N N . SER A 1 306 ? 5.000 7.635 -3.490 1.00 90.19 306 SER A N 1
ATOM 2349 C CA . SER A 1 306 ? 4.252 8.374 -2.470 1.00 90.19 306 SER A CA 1
ATOM 2350 C C . SER A 1 306 ? 4.801 8.124 -1.059 1.00 90.19 306 SER A C 1
ATOM 2352 O O . SER A 1 306 ? 5.200 6.991 -0.773 1.00 90.19 306 SER A O 1
ATOM 2354 N N . PRO A 1 307 ? 4.817 9.139 -0.173 1.00 94.00 307 PRO A N 1
ATOM 2355 C CA . PRO A 1 307 ? 5.143 8.937 1.233 1.00 94.00 307 PRO A CA 1
ATOM 2356 C C . PRO A 1 307 ? 4.152 7.984 1.906 1.00 94.00 307 PRO A C 1
ATOM 2358 O O . PRO A 1 307 ? 2.952 8.029 1.627 1.00 94.00 307 PRO A O 1
ATOM 2361 N N . SER A 1 308 ? 4.652 7.176 2.833 1.00 95.62 308 SER A N 1
ATOM 2362 C CA . SER A 1 308 ? 3.859 6.279 3.677 1.00 95.62 308 SER A CA 1
ATOM 2363 C C . SER A 1 308 ? 3.900 6.762 5.117 1.00 95.62 308 SER A C 1
ATOM 2365 O O . SER A 1 308 ? 4.958 7.178 5.594 1.00 95.62 308 SER A O 1
ATOM 2367 N N . ILE A 1 309 ? 2.763 6.710 5.810 1.00 93.44 309 ILE A N 1
ATOM 2368 C CA . ILE A 1 309 ? 2.589 7.384 7.102 1.00 93.44 309 ILE A CA 1
ATOM 2369 C C . ILE A 1 309 ? 2.263 6.388 8.204 1.00 93.44 309 ILE A C 1
ATOM 2371 O O . ILE A 1 309 ? 1.309 5.620 8.104 1.00 93.44 309 ILE A O 1
ATOM 2375 N N . GLY A 1 310 ? 3.060 6.429 9.268 1.00 86.75 310 GLY A N 1
ATOM 2376 C CA . GLY A 1 310 ? 2.841 5.675 10.491 1.00 86.75 310 GLY A CA 1
ATOM 2377 C C . GLY A 1 310 ? 1.838 6.358 11.430 1.00 86.75 310 GLY A C 1
ATOM 2378 O O . GLY A 1 310 ? 1.608 7.568 11.363 1.00 86.75 310 GLY A O 1
ATOM 2379 N N . PRO A 1 311 ? 1.265 5.606 12.379 1.00 77.94 311 PRO A N 1
ATOM 2380 C CA . PRO A 1 311 ? 0.188 6.075 13.248 1.00 77.94 311 PRO A CA 1
ATOM 2381 C C . PRO A 1 311 ? 0.676 6.975 14.401 1.00 77.94 311 PRO A C 1
ATOM 2383 O O . PRO A 1 311 ? -0.108 7.350 15.275 1.00 77.94 311 PRO A O 1
ATOM 2386 N N . THR A 1 312 ? 1.979 7.269 14.453 1.00 79.25 312 THR A N 1
ATOM 2387 C CA . THR A 1 312 ? 2.640 8.125 15.452 1.00 79.25 312 THR A CA 1
ATOM 2388 C C . THR A 1 312 ? 3.452 9.258 14.809 1.00 79.25 312 THR A C 1
ATOM 2390 O O . THR A 1 312 ? 4.344 9.831 15.436 1.00 79.25 312 THR A O 1
ATOM 2393 N N . GLY A 1 313 ? 3.112 9.618 13.565 1.00 85.69 313 GLY A N 1
ATOM 2394 C CA . GLY A 1 313 ? 3.702 10.747 12.839 1.00 85.69 313 GLY A CA 1
ATOM 2395 C C . GLY A 1 313 ? 4.990 10.413 12.087 1.00 85.69 313 GLY A C 1
ATOM 239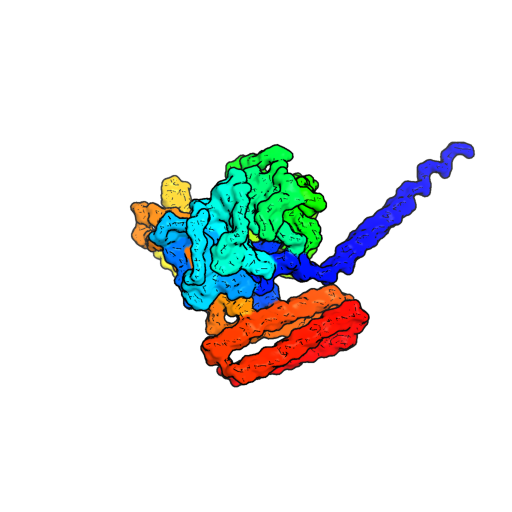6 O O . GLY A 1 313 ? 5.632 11.319 11.558 1.00 85.69 313 GLY A O 1
ATOM 2397 N N . GLU A 1 314 ? 5.398 9.142 12.037 1.00 93.62 314 GLU A N 1
ATOM 2398 C CA . GLU A 1 314 ? 6.477 8.697 11.157 1.00 93.62 314 GLU A CA 1
ATOM 2399 C C . GLU A 1 314 ? 6.076 8.834 9.687 1.00 93.62 314 GLU A C 1
ATOM 2401 O O . GLU A 1 314 ? 4.961 8.501 9.292 1.00 93.62 314 GLU A O 1
ATOM 2406 N N . ILE A 1 315 ? 7.021 9.278 8.868 1.00 96.31 315 ILE A N 1
ATOM 2407 C CA . ILE A 1 315 ? 6.889 9.431 7.425 1.00 96.31 315 ILE A CA 1
ATOM 2408 C C . ILE A 1 315 ? 8.054 8.680 6.788 1.00 96.31 315 ILE A C 1
ATOM 2410 O O . ILE A 1 315 ? 9.217 8.992 7.055 1.00 96.31 315 ILE A O 1
ATOM 2414 N N . TYR A 1 316 ? 7.739 7.719 5.927 1.00 95.94 316 TYR A N 1
ATOM 2415 C CA . TYR A 1 316 ? 8.702 6.927 5.169 1.00 95.94 316 TYR A CA 1
ATOM 2416 C C . TYR A 1 316 ? 8.575 7.270 3.690 1.00 95.94 316 TYR A C 1
ATOM 2418 O O . TYR A 1 316 ? 7.476 7.250 3.139 1.00 95.94 316 TYR A O 1
ATOM 2426 N N . PHE A 1 317 ? 9.683 7.581 3.028 1.00 94.50 317 PHE A N 1
ATOM 2427 C CA . PHE A 1 317 ? 9.661 7.975 1.620 1.00 94.50 317 PHE A CA 1
ATOM 2428 C C . PHE A 1 317 ? 10.951 7.590 0.901 1.00 94.50 317 PHE A C 1
ATOM 2430 O O . PHE A 1 317 ? 11.991 7.351 1.522 1.00 94.50 317 PHE A O 1
ATOM 2437 N N . LEU A 1 318 ? 10.865 7.530 -0.429 1.00 92.19 318 LEU A N 1
ATOM 2438 C CA . LEU A 1 318 ? 12.029 7.343 -1.288 1.00 92.19 318 LEU A CA 1
ATOM 2439 C C . LEU A 1 318 ? 12.867 8.621 -1.314 1.00 92.19 318 LEU A C 1
ATOM 2441 O O . LEU A 1 318 ? 12.367 9.704 -1.614 1.00 92.19 318 LEU A O 1
ATOM 2445 N N . ASP A 1 319 ? 14.154 8.471 -1.039 1.00 92.25 319 ASP A N 1
ATOM 2446 C CA . ASP A 1 319 ? 15.127 9.551 -0.985 1.00 92.25 319 ASP A CA 1
ATOM 2447 C C . ASP A 1 319 ? 16.345 9.173 -1.841 1.00 92.25 319 ASP A C 1
ATOM 2449 O O . ASP A 1 319 ? 17.304 8.532 -1.394 1.00 92.25 319 ASP A O 1
ATOM 2453 N N . GLY A 1 320 ? 16.252 9.489 -3.136 1.00 89.25 320 GLY A N 1
ATOM 2454 C CA . GLY A 1 320 ? 17.206 9.020 -4.138 1.00 89.25 320 GLY A CA 1
ATOM 2455 C C . GLY A 1 320 ? 17.082 7.513 -4.375 1.00 89.25 320 GLY A C 1
ATOM 2456 O O . GLY A 1 320 ? 16.049 7.043 -4.842 1.00 89.25 320 GLY A O 1
ATOM 2457 N N . ASP A 1 321 ? 18.149 6.766 -4.086 1.00 90.75 321 ASP A N 1
ATOM 2458 C CA . ASP A 1 321 ? 18.167 5.298 -4.191 1.00 90.75 321 ASP A CA 1
ATOM 2459 C C . ASP A 1 321 ? 17.754 4.610 -2.867 1.00 90.75 321 ASP A C 1
ATOM 2461 O O . ASP A 1 321 ? 17.589 3.389 -2.844 1.00 90.75 321 ASP A O 1
ATOM 2465 N N . ASN A 1 322 ? 17.591 5.366 -1.772 1.00 93.62 322 ASN A N 1
ATOM 2466 C CA . ASN A 1 322 ? 17.358 4.856 -0.416 1.00 93.62 322 ASN A CA 1
ATOM 2467 C C . ASN A 1 322 ? 15.937 5.148 0.081 1.00 93.62 322 ASN A C 1
ATOM 2469 O O . ASN A 1 322 ? 15.158 5.842 -0.571 1.00 93.62 322 ASN A O 1
ATOM 2473 N N . ILE A 1 323 ? 15.619 4.634 1.268 1.00 94.31 323 ILE A N 1
ATOM 2474 C CA . ILE A 1 323 ? 14.445 5.034 2.044 1.00 94.31 323 ILE A CA 1
ATOM 2475 C C . ILE A 1 323 ? 14.914 5.851 3.240 1.00 94.31 323 ILE A C 1
ATOM 2477 O O . ILE A 1 323 ? 15.858 5.458 3.932 1.00 94.31 323 ILE A O 1
ATOM 2481 N N . THR A 1 324 ? 14.226 6.961 3.486 1.00 96.06 324 THR A N 1
ATOM 2482 C CA . THR A 1 324 ? 14.421 7.817 4.657 1.00 96.06 324 THR A CA 1
ATOM 2483 C C . THR A 1 324 ? 13.157 7.790 5.510 1.00 96.06 324 THR A C 1
ATOM 2485 O O . THR A 1 324 ? 12.042 7.825 4.985 1.00 96.06 324 THR A O 1
ATOM 2488 N N . ALA A 1 325 ? 13.346 7.727 6.827 1.00 96.88 325 ALA A N 1
ATOM 2489 C CA . ALA A 1 325 ? 12.297 7.882 7.820 1.00 96.88 325 ALA A CA 1
ATOM 2490 C C . ALA A 1 325 ? 12.503 9.189 8.591 1.00 96.88 325 ALA A C 1
ATOM 2492 O O . ALA A 1 325 ? 13.583 9.449 9.137 1.00 96.88 325 ALA A O 1
ATOM 2493 N N . ILE A 1 326 ? 11.452 9.998 8.664 1.00 97.19 326 ILE A N 1
ATOM 2494 C CA . ILE A 1 326 ? 11.387 11.190 9.514 1.00 97.19 326 ILE A CA 1
ATOM 2495 C C . ILE A 1 326 ? 10.144 11.118 10.397 1.00 97.19 326 ILE A C 1
ATOM 2497 O O . ILE A 1 326 ? 9.253 10.309 10.157 1.00 97.19 326 ILE A O 1
ATOM 2501 N N . ARG A 1 327 ? 10.059 11.982 11.400 1.00 95.75 327 ARG A N 1
ATOM 2502 C CA . ARG A 1 327 ? 8.848 12.212 12.183 1.00 95.75 327 ARG A CA 1
ATOM 2503 C C . ARG A 1 327 ? 8.386 13.647 12.022 1.00 95.75 327 ARG A C 1
ATOM 2505 O O . ARG A 1 327 ? 9.192 14.574 12.122 1.00 95.75 327 ARG A O 1
ATOM 2512 N N . ASP A 1 328 ? 7.091 13.817 11.809 1.00 95.19 328 ASP A N 1
ATOM 2513 C CA . ASP A 1 328 ? 6.441 15.118 11.860 1.00 95.19 328 ASP A CA 1
ATOM 2514 C C . ASP A 1 328 ? 6.208 15.547 13.311 1.00 95.19 328 ASP A C 1
ATOM 2516 O O . ASP A 1 328 ? 5.633 14.808 14.110 1.00 95.19 328 ASP A O 1
ATOM 2520 N N . LEU A 1 329 ? 6.667 16.747 13.658 1.00 91.69 329 LEU A N 1
ATOM 2521 C CA . LEU A 1 329 ? 6.485 17.346 14.980 1.00 91.69 329 LEU A CA 1
ATOM 2522 C C . LEU A 1 329 ? 5.513 18.535 14.952 1.00 91.69 329 LEU A C 1
ATOM 2524 O O . LEU A 1 329 ? 5.410 19.256 15.946 1.00 91.69 329 LEU A O 1
ATOM 2528 N N . GLY A 1 330 ? 4.839 18.785 13.825 1.00 88.31 330 GLY A N 1
ATOM 2529 C CA . GLY A 1 330 ? 4.003 19.960 13.601 1.00 88.31 330 GLY A CA 1
ATOM 2530 C C . GLY A 1 330 ? 4.743 21.003 12.755 1.00 88.31 330 GLY A C 1
ATOM 2531 O O . GLY A 1 330 ? 4.662 20.972 11.534 1.00 88.31 330 GLY A O 1
ATOM 2532 N N . PRO A 1 331 ? 5.496 21.945 13.354 1.00 87.31 331 PRO A N 1
ATOM 2533 C CA . PRO A 1 331 ? 6.204 22.986 12.602 1.00 87.31 331 PRO A CA 1
ATOM 2534 C C . PRO A 1 331 ? 7.603 22.563 12.115 1.00 87.31 331 PRO A C 1
ATOM 2536 O O . PRO A 1 331 ? 8.332 23.381 11.555 1.00 87.31 331 PRO A O 1
ATOM 2539 N N . SER A 1 332 ? 8.033 21.331 12.394 1.00 90.00 332 SER A N 1
ATOM 2540 C CA . SER A 1 332 ? 9.379 20.842 12.085 1.00 90.00 332 SER A CA 1
ATOM 2541 C C . SER A 1 332 ? 9.406 19.324 11.975 1.00 90.00 332 SER A C 1
ATOM 2543 O O . SER A 1 332 ? 8.473 18.653 12.405 1.00 90.00 332 SER A O 1
ATOM 2545 N N . THR A 1 333 ? 10.523 18.789 11.492 1.00 96.19 333 THR A N 1
ATOM 2546 C CA . THR A 1 333 ? 10.736 17.350 11.322 1.00 96.19 333 THR A CA 1
ATOM 2547 C C . THR A 1 333 ? 11.902 16.847 12.170 1.00 96.19 333 THR A C 1
ATOM 2549 O O . THR A 1 333 ? 12.906 17.547 12.326 1.00 96.19 333 THR A O 1
ATOM 2552 N N . GLU A 1 334 ? 11.826 15.603 12.627 1.00 96.25 334 GLU A N 1
ATOM 2553 C CA . GLU A 1 334 ? 12.937 14.856 13.226 1.00 96.25 334 GLU A CA 1
ATOM 2554 C C . GLU A 1 334 ? 13.409 13.773 12.248 1.00 96.25 334 GLU A C 1
ATOM 2556 O O . GLU A 1 334 ? 12.607 12.980 11.774 1.00 96.25 334 GLU A O 1
ATOM 2561 N N . PHE A 1 335 ? 14.705 13.717 11.935 1.00 96.56 335 PHE A N 1
ATOM 2562 C CA . PHE A 1 335 ? 15.266 12.586 11.190 1.00 96.56 335 PHE A CA 1
ATOM 2563 C C . PHE A 1 335 ? 15.366 11.361 12.104 1.00 96.56 335 PHE A C 1
ATOM 2565 O O . PHE A 1 335 ? 15.915 11.471 13.200 1.00 96.56 335 PHE A O 1
ATOM 2572 N N . LEU A 1 336 ? 14.888 10.205 11.637 1.00 96.44 336 LEU A N 1
ATOM 2573 C CA . LEU A 1 336 ? 14.955 8.950 12.386 1.00 96.44 336 LEU A CA 1
ATOM 2574 C C . LEU A 1 336 ? 16.106 8.076 11.879 1.00 96.44 336 LEU A C 1
ATOM 2576 O O . LEU A 1 336 ? 17.021 7.760 12.638 1.00 96.44 336 LEU A O 1
ATOM 2580 N N . TRP A 1 337 ? 16.078 7.706 10.596 1.00 96.88 337 TRP A N 1
ATOM 2581 C CA . TRP A 1 337 ? 17.078 6.840 9.966 1.00 96.88 337 TRP A CA 1
ATOM 2582 C C . TRP A 1 337 ? 16.986 6.883 8.433 1.00 96.88 337 TRP A C 1
ATOM 2584 O O . TRP A 1 337 ? 16.027 7.404 7.862 1.00 96.88 337 TRP A O 1
ATOM 2594 N N . ASN A 1 338 ? 17.987 6.311 7.757 1.00 95.75 338 ASN A N 1
ATOM 2595 C CA . ASN A 1 338 ? 17.934 6.000 6.327 1.00 95.75 338 ASN A CA 1
ATOM 2596 C C . ASN A 1 338 ? 18.590 4.638 6.039 1.00 95.75 338 ASN A C 1
ATOM 2598 O O . ASN A 1 338 ? 19.364 4.132 6.851 1.00 95.75 338 ASN A O 1
ATOM 2602 N N . THR A 1 339 ? 18.300 4.058 4.875 1.00 95.81 339 THR A N 1
ATOM 2603 C CA . THR A 1 339 ? 18.772 2.713 4.493 1.00 95.81 339 THR A CA 1
ATOM 2604 C C . THR A 1 339 ? 20.100 2.696 3.729 1.00 95.81 339 THR A C 1
ATOM 2606 O O . THR A 1 339 ? 20.443 1.669 3.145 1.00 95.81 339 THR A O 1
ATOM 2609 N N . GLN A 1 340 ? 20.861 3.796 3.698 1.00 95.31 340 GLN A N 1
ATOM 2610 C CA . GLN A 1 340 ? 22.058 3.912 2.854 1.00 95.31 340 GLN A CA 1
ATOM 2611 C C . GLN A 1 340 ? 23.100 2.822 3.141 1.00 95.31 340 GLN A C 1
ATOM 2613 O O . GLN A 1 340 ? 23.614 2.197 2.209 1.00 95.31 340 GLN A O 1
ATOM 2618 N N . ASP A 1 341 ? 23.398 2.574 4.416 1.00 95.56 341 ASP A N 1
ATOM 2619 C CA . ASP A 1 341 ? 24.400 1.579 4.814 1.00 95.56 341 ASP A CA 1
ATOM 2620 C C . ASP A 1 341 ? 23.910 0.143 4.565 1.00 95.56 341 ASP A C 1
ATOM 2622 O O . ASP A 1 341 ? 24.659 -0.690 4.047 1.00 95.56 341 ASP A O 1
ATOM 2626 N N . GLU A 1 342 ? 22.631 -0.130 4.838 1.00 96.12 342 GLU A N 1
ATOM 2627 C CA . GLU A 1 342 ? 21.982 -1.415 4.536 1.00 96.12 342 GLU A CA 1
ATOM 2628 C C . GLU A 1 342 ? 22.022 -1.716 3.030 1.00 96.12 342 GLU A C 1
ATOM 2630 O O . GLU A 1 342 ? 22.369 -2.819 2.599 1.00 96.12 342 GLU A O 1
ATOM 2635 N N . PHE A 1 343 ? 21.734 -0.717 2.194 1.00 95.75 343 PHE A N 1
ATOM 2636 C CA . PHE A 1 343 ? 21.709 -0.871 0.740 1.00 95.75 343 PHE A CA 1
ATOM 2637 C C . PHE A 1 343 ? 23.118 -1.031 0.173 1.00 95.75 343 PHE A C 1
ATOM 2639 O O . PHE A 1 343 ? 23.337 -1.857 -0.719 1.00 95.75 343 PHE A O 1
ATOM 2646 N N . ALA A 1 344 ? 24.104 -0.323 0.726 1.00 96.31 344 ALA A N 1
ATOM 2647 C CA . ALA A 1 344 ? 25.505 -0.546 0.393 1.00 96.31 344 ALA A CA 1
ATOM 2648 C C . ALA A 1 344 ? 25.945 -1.983 0.733 1.00 96.31 344 ALA A C 1
ATOM 2650 O O . ALA A 1 344 ? 26.623 -2.626 -0.077 1.00 96.31 344 ALA A O 1
ATOM 2651 N N . ALA A 1 345 ? 25.519 -2.515 1.884 1.00 96.31 345 ALA A N 1
ATOM 2652 C CA . ALA A 1 345 ? 25.802 -3.890 2.284 1.00 96.31 345 ALA A CA 1
ATOM 2653 C C . ALA A 1 345 ? 25.144 -4.915 1.343 1.00 96.31 345 ALA A C 1
ATOM 2655 O O . ALA A 1 345 ? 25.809 -5.866 0.926 1.00 96.31 345 ALA A O 1
ATOM 2656 N N . LEU A 1 346 ? 23.885 -4.705 0.939 1.00 96.44 346 LEU A N 1
ATOM 2657 C CA . LEU A 1 346 ? 23.207 -5.546 -0.057 1.00 96.44 346 LEU A CA 1
ATOM 2658 C C . LEU A 1 346 ? 23.915 -5.514 -1.418 1.00 96.44 346 LEU A C 1
ATOM 2660 O O . LEU A 1 346 ? 24.170 -6.562 -2.016 1.00 96.44 346 LEU A O 1
ATOM 2664 N N . ALA A 1 347 ? 24.277 -4.325 -1.903 1.00 97.19 347 ALA A N 1
ATOM 2665 C CA . ALA A 1 347 ? 24.982 -4.161 -3.172 1.00 97.19 347 ALA A CA 1
ATOM 2666 C C . ALA A 1 347 ? 26.354 -4.855 -3.161 1.00 97.19 347 ALA A C 1
ATOM 2668 O O . ALA A 1 347 ? 26.760 -5.452 -4.161 1.00 97.19 347 ALA A O 1
ATOM 2669 N N . ALA A 1 348 ? 27.061 -4.827 -2.028 1.00 97.19 348 ALA A N 1
ATOM 2670 C CA . ALA A 1 348 ? 28.370 -5.456 -1.870 1.00 97.19 348 ALA A CA 1
ATOM 2671 C C . ALA A 1 348 ? 28.341 -6.991 -1.992 1.00 97.19 348 ALA A C 1
ATOM 2673 O O . ALA A 1 348 ? 29.384 -7.586 -2.276 1.00 97.19 348 ALA A O 1
ATOM 2674 N N . GLN A 1 349 ? 27.174 -7.626 -1.831 1.00 96.25 349 GLN A N 1
ATOM 2675 C CA . GLN A 1 349 ? 26.997 -9.069 -2.033 1.00 96.25 349 GLN A CA 1
ATOM 2676 C C . GLN A 1 349 ? 27.021 -9.471 -3.515 1.00 96.25 349 GLN A C 1
ATOM 2678 O O . GLN A 1 349 ? 27.211 -10.646 -3.828 1.00 96.25 349 GLN A O 1
ATOM 2683 N N . LEU A 1 350 ? 26.832 -8.522 -4.440 1.00 97.19 350 LEU A N 1
ATOM 2684 C CA . LEU A 1 350 ? 26.934 -8.804 -5.868 1.00 97.19 350 LEU A CA 1
ATOM 2685 C C . LEU A 1 350 ? 28.391 -9.097 -6.268 1.00 97.19 350 LEU A C 1
ATOM 2687 O O . LEU A 1 350 ? 29.308 -8.432 -5.763 1.00 97.19 350 LEU A O 1
ATOM 2691 N N . PRO A 1 351 ? 28.619 -10.025 -7.219 1.00 97.06 351 PRO A N 1
ATOM 2692 C CA . PRO A 1 351 ? 29.943 -10.270 -7.782 1.00 97.06 351 PRO A CA 1
ATOM 2693 C C . PRO A 1 351 ? 30.605 -8.987 -8.291 1.00 97.06 351 PRO A C 1
ATOM 2695 O O . PRO A 1 351 ? 29.945 -8.117 -8.864 1.00 97.06 351 PRO A O 1
ATOM 2698 N N . ASP A 1 352 ? 31.920 -8.870 -8.122 1.00 96.31 352 ASP A N 1
ATOM 2699 C CA . ASP A 1 352 ? 32.661 -7.741 -8.677 1.00 96.31 352 ASP A CA 1
ATOM 2700 C C . ASP A 1 352 ? 33.020 -7.999 -10.147 1.00 96.31 352 ASP A C 1
ATOM 2702 O O . ASP A 1 352 ? 33.880 -8.820 -10.469 1.00 96.31 352 ASP A O 1
ATOM 2706 N N . TYR A 1 353 ? 32.337 -7.288 -11.044 1.00 96.25 353 TYR A N 1
ATOM 2707 C CA . TYR A 1 353 ? 32.605 -7.296 -12.483 1.00 96.25 353 TYR A CA 1
ATOM 2708 C C . TYR A 1 353 ? 33.356 -6.042 -12.961 1.00 96.25 353 TYR A C 1
ATOM 2710 O O . TYR A 1 353 ? 33.467 -5.826 -14.168 1.00 96.25 353 TYR A O 1
ATOM 2718 N N . GLY A 1 354 ? 33.855 -5.203 -12.044 1.00 95.88 354 GLY A N 1
ATOM 2719 C CA . GLY A 1 354 ? 34.489 -3.922 -12.369 1.00 95.88 354 GLY A CA 1
ATOM 2720 C C . GLY A 1 354 ? 33.498 -2.799 -12.702 1.00 95.88 354 GLY A C 1
ATOM 2721 O O . GLY A 1 354 ? 33.881 -1.816 -13.334 1.00 95.88 354 GLY A O 1
ATOM 2722 N N . TYR A 1 355 ? 32.234 -2.941 -12.292 1.00 96.88 355 TYR A N 1
ATOM 2723 C CA . TYR A 1 355 ? 31.176 -1.935 -12.444 1.00 96.88 355 TYR A CA 1
ATOM 2724 C C . TYR A 1 355 ? 30.655 -1.501 -11.069 1.00 96.88 355 TYR A C 1
ATOM 2726 O O . TYR A 1 355 ? 30.616 -2.336 -10.160 1.00 96.88 355 TYR A O 1
ATOM 2734 N N . PRO A 1 356 ? 30.220 -0.236 -10.892 1.00 97.38 356 PRO A N 1
ATOM 2735 C CA . PRO A 1 356 ? 29.631 0.205 -9.632 1.00 97.38 356 PRO A CA 1
ATOM 2736 C C . PRO A 1 356 ? 28.411 -0.648 -9.277 1.00 97.38 356 PRO A C 1
ATOM 2738 O O . PRO A 1 356 ? 27.489 -0.778 -10.084 1.00 97.38 356 PRO A O 1
ATOM 2741 N N . ARG A 1 357 ? 28.427 -1.231 -8.077 1.00 97.88 357 ARG A N 1
ATOM 2742 C CA . ARG A 1 357 ? 27.328 -2.020 -7.511 1.00 97.88 357 ARG A CA 1
ATOM 2743 C C . ARG A 1 357 ? 26.410 -1.088 -6.739 1.00 97.88 357 ARG A C 1
ATOM 2745 O O . ARG A 1 357 ? 26.900 -0.292 -5.942 1.00 97.88 357 ARG A O 1
ATOM 2752 N N . VAL A 1 358 ? 25.108 -1.189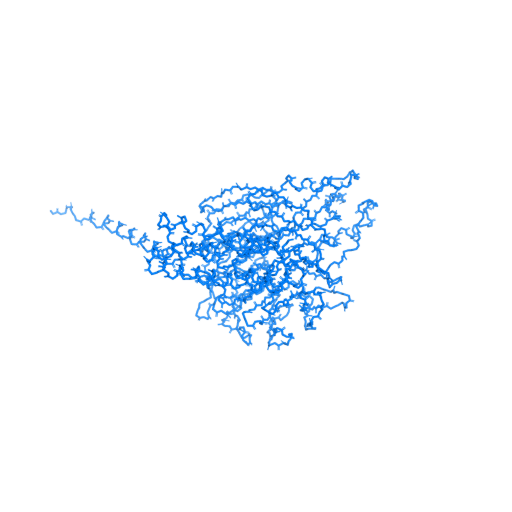 -6.976 1.00 96.19 358 VAL A N 1
ATOM 2753 C CA . VAL A 1 358 ? 24.105 -0.320 -6.352 1.00 96.19 358 VAL A CA 1
ATOM 2754 C C . VAL A 1 358 ? 22.884 -1.143 -5.969 1.00 96.19 358 VAL A C 1
ATOM 2756 O O . VAL A 1 358 ? 22.470 -2.026 -6.721 1.00 96.19 358 VAL A O 1
ATOM 2759 N N . ALA A 1 359 ? 22.309 -0.839 -4.811 1.00 96.00 359 ALA A N 1
ATOM 2760 C CA . ALA A 1 359 ? 20.987 -1.287 -4.409 1.00 96.00 359 ALA A CA 1
ATOM 2761 C C . ALA A 1 359 ? 20.061 -0.069 -4.381 1.00 96.00 359 ALA A C 1
ATOM 2763 O O . ALA A 1 359 ? 20.476 0.997 -3.931 1.00 96.00 359 ALA A O 1
ATOM 2764 N N . ARG A 1 360 ? 18.851 -0.214 -4.924 1.00 91.88 360 ARG A N 1
ATOM 2765 C CA . ARG A 1 360 ? 17.884 0.877 -5.078 1.00 91.88 360 ARG A CA 1
ATOM 2766 C C . ARG A 1 360 ? 16.506 0.446 -4.623 1.00 91.88 360 ARG A C 1
ATOM 2768 O O . ARG A 1 360 ? 16.003 -0.574 -5.104 1.00 91.88 360 ARG A O 1
ATOM 2775 N N . ALA A 1 361 ? 15.883 1.240 -3.765 1.00 89.62 361 ALA A N 1
ATOM 2776 C CA . ALA A 1 361 ? 14.448 1.165 -3.550 1.00 89.62 361 ALA A CA 1
ATOM 2777 C C . ALA A 1 361 ? 13.740 1.853 -4.721 1.00 89.62 361 ALA A C 1
ATOM 2779 O O . ALA A 1 361 ? 14.086 2.964 -5.112 1.00 89.62 361 ALA A O 1
ATOM 2780 N N . ASN A 1 362 ? 12.757 1.172 -5.298 1.00 81.12 362 ASN A N 1
ATOM 2781 C CA . ASN A 1 362 ? 11.882 1.743 -6.329 1.00 81.12 362 ASN A CA 1
ATOM 2782 C C . ASN A 1 362 ? 10.404 1.449 -6.035 1.00 81.12 362 ASN A C 1
ATOM 2784 O O . ASN A 1 362 ? 9.547 1.603 -6.891 1.00 81.12 362 ASN A O 1
ATOM 2788 N N . SER A 1 363 ? 10.136 0.976 -4.821 1.00 82.62 363 SER A N 1
ATOM 2789 C CA . SER A 1 363 ? 8.848 0.526 -4.314 1.00 82.62 363 SER A CA 1
ATOM 2790 C C . SER A 1 363 ? 8.364 1.532 -3.282 1.00 82.62 363 SER A C 1
ATOM 2792 O O . SER A 1 363 ? 9.148 1.957 -2.433 1.00 82.62 363 SER A O 1
ATOM 2794 N N . VAL A 1 364 ? 7.072 1.861 -3.310 1.00 89.75 364 VAL A N 1
ATOM 2795 C CA . VAL A 1 364 ? 6.420 2.541 -2.181 1.00 89.75 364 VAL A CA 1
ATOM 2796 C C . VAL A 1 364 ? 6.552 1.659 -0.935 1.00 89.75 364 VAL A C 1
ATOM 2798 O O . VAL A 1 364 ? 6.602 0.428 -1.032 1.00 89.75 364 VAL A O 1
ATOM 2801 N N . VAL A 1 365 ? 6.673 2.293 0.225 1.00 94.00 365 VAL A N 1
ATOM 2802 C CA . VAL A 1 365 ? 6.878 1.617 1.505 1.00 94.00 365 VAL A CA 1
ATOM 2803 C C . VAL A 1 365 ? 5.535 1.166 2.073 1.00 94.00 365 VAL A C 1
ATOM 2805 O O . VAL A 1 365 ? 4.559 1.904 2.012 1.00 94.00 365 VAL A O 1
ATOM 2808 N N . THR A 1 366 ? 5.469 -0.030 2.645 1.00 95.50 366 THR A N 1
ATOM 2809 C CA . THR A 1 366 ? 4.297 -0.492 3.403 1.00 95.50 366 THR A CA 1
ATOM 2810 C C . THR A 1 366 ? 4.639 -0.619 4.873 1.00 95.50 366 THR A C 1
ATOM 2812 O O . THR A 1 366 ? 5.712 -1.112 5.215 1.00 95.50 366 THR A O 1
ATOM 2815 N N . ILE A 1 367 ? 3.740 -0.167 5.740 1.00 94.12 367 ILE A N 1
ATOM 2816 C CA . ILE A 1 367 ? 3.970 -0.082 7.181 1.00 94.12 367 ILE A CA 1
ATOM 2817 C C . ILE A 1 367 ? 3.005 -1.034 7.876 1.00 94.12 367 ILE A C 1
ATOM 2819 O O . ILE A 1 367 ? 1.797 -0.887 7.743 1.00 94.12 367 ILE A O 1
ATOM 2823 N N . ALA A 1 368 ? 3.536 -1.981 8.637 1.00 91.69 368 ALA A N 1
ATOM 2824 C CA . ALA A 1 368 ? 2.806 -2.719 9.660 1.00 91.69 368 ALA A CA 1
ATOM 2825 C C . ALA A 1 368 ? 3.177 -2.177 11.046 1.00 91.69 368 ALA A C 1
ATOM 2827 O O . ALA A 1 368 ? 4.146 -1.433 11.203 1.00 91.69 368 ALA A O 1
ATOM 2828 N N . THR A 1 369 ? 2.438 -2.564 12.083 1.00 86.69 369 THR A N 1
ATOM 2829 C CA . THR A 1 369 ? 2.673 -2.054 13.451 1.00 86.69 369 THR A CA 1
ATOM 2830 C C . THR A 1 369 ? 4.047 -2.422 14.014 1.00 86.69 369 THR A C 1
ATOM 2832 O O . THR A 1 369 ? 4.558 -1.741 14.905 1.00 86.69 369 THR A O 1
ATOM 2835 N N . ASN A 1 370 ? 4.648 -3.499 13.506 1.00 88.69 370 ASN A N 1
ATOM 2836 C CA . ASN A 1 370 ? 5.932 -4.036 13.943 1.00 88.69 370 ASN A CA 1
ATOM 2837 C C . ASN A 1 370 ? 7.060 -3.876 12.915 1.00 88.69 370 ASN A C 1
ATOM 2839 O O . ASN A 1 370 ? 8.218 -3.862 13.329 1.00 88.69 370 ASN A O 1
ATOM 2843 N N . TYR A 1 371 ? 6.749 -3.758 11.620 1.00 93.25 371 TYR A N 1
ATOM 2844 C CA . TYR A 1 371 ? 7.734 -3.788 10.536 1.00 93.25 371 TYR A CA 1
ATOM 2845 C C . TYR A 1 371 ? 7.398 -2.849 9.387 1.00 93.25 371 TYR A C 1
ATOM 2847 O O . TYR A 1 371 ? 6.250 -2.479 9.158 1.00 93.25 371 TYR A O 1
ATOM 2855 N N . VAL A 1 372 ? 8.428 -2.534 8.612 1.00 94.75 372 VAL A N 1
ATOM 2856 C CA . VAL A 1 372 ? 8.328 -1.839 7.333 1.00 94.75 372 VAL A CA 1
ATOM 2857 C C . VAL A 1 372 ? 8.710 -2.803 6.205 1.00 94.75 372 VAL A C 1
ATOM 2859 O O . VAL A 1 372 ? 9.701 -3.523 6.320 1.00 94.75 372 VAL A O 1
ATOM 2862 N N . TYR A 1 373 ? 7.949 -2.804 5.109 1.00 95.25 373 TYR A N 1
ATOM 2863 C CA . TYR A 1 373 ? 8.171 -3.655 3.937 1.00 95.25 373 TYR A CA 1
ATOM 2864 C C . TYR A 1 373 ? 8.396 -2.830 2.675 1.00 95.25 373 TYR A C 1
ATOM 2866 O O . TYR A 1 373 ? 7.657 -1.886 2.389 1.00 95.25 373 TYR A O 1
ATOM 2874 N N . PHE A 1 374 ? 9.388 -3.221 1.878 1.00 93.75 374 PHE A N 1
ATOM 2875 C CA . PHE A 1 374 ? 9.640 -2.649 0.553 1.00 93.75 374 PHE A CA 1
ATOM 2876 C C . PHE A 1 374 ? 10.492 -3.587 -0.306 1.00 93.75 374 PHE A C 1
ATOM 2878 O O . PHE A 1 374 ? 11.194 -4.463 0.206 1.00 93.75 374 PHE A O 1
ATOM 2885 N N . ALA A 1 375 ? 10.452 -3.383 -1.624 1.00 93.44 375 ALA A N 1
ATOM 2886 C CA . ALA A 1 375 ? 11.332 -4.073 -2.561 1.00 93.44 375 ALA A CA 1
ATOM 2887 C C . ALA A 1 375 ? 12.590 -3.248 -2.899 1.00 93.44 375 ALA A C 1
ATOM 2889 O O . ALA A 1 375 ? 12.517 -2.047 -3.171 1.00 93.44 375 ALA A O 1
ATOM 2890 N N . VAL A 1 376 ? 13.740 -3.922 -2.947 1.00 94.56 376 VAL A N 1
ATOM 2891 C CA . VAL A 1 376 ? 15.051 -3.373 -3.315 1.00 94.56 376 VAL A CA 1
ATOM 2892 C C . VAL A 1 376 ? 15.597 -4.119 -4.518 1.00 94.56 376 VAL A C 1
ATOM 2894 O O . VAL A 1 376 ? 15.692 -5.343 -4.510 1.00 94.56 376 VAL A O 1
ATOM 2897 N N . SER A 1 377 ? 16.014 -3.388 -5.545 1.00 94.75 377 SER A N 1
ATOM 2898 C CA . SER A 1 377 ? 16.734 -3.958 -6.682 1.00 94.75 377 SER A CA 1
ATOM 2899 C C . SER A 1 377 ? 18.234 -3.753 -6.511 1.00 94.75 377 SER A C 1
ATOM 2901 O O . SER A 1 377 ? 18.701 -2.619 -6.440 1.00 94.75 377 SER A O 1
ATOM 2903 N N . CYS A 1 378 ? 19.000 -4.837 -6.505 1.00 96.38 378 CYS A N 1
ATOM 2904 C CA . CYS A 1 378 ? 20.458 -4.828 -6.529 1.00 96.38 378 CYS A CA 1
ATOM 2905 C C . CYS A 1 378 ? 20.947 -5.048 -7.963 1.00 96.38 378 CYS A C 1
ATOM 2907 O O . CYS A 1 378 ? 20.524 -5.983 -8.651 1.00 96.38 378 CYS A O 1
ATOM 2909 N N . GLY A 1 379 ? 21.868 -4.209 -8.425 1.00 96.69 379 GLY A N 1
ATOM 2910 C CA . GLY A 1 379 ? 22.397 -4.283 -9.779 1.00 96.69 379 GLY A CA 1
ATOM 2911 C C . GLY A 1 379 ? 23.675 -3.482 -9.982 1.00 96.69 379 GLY A C 1
ATOM 2912 O O . GLY A 1 379 ? 24.393 -3.153 -9.036 1.00 96.69 379 GLY A O 1
ATOM 2913 N N . TYR A 1 380 ? 23.949 -3.173 -11.246 1.00 97.25 380 TYR A N 1
ATOM 2914 C CA . TYR A 1 380 ? 25.151 -2.454 -11.658 1.00 97.25 380 TYR A CA 1
ATOM 2915 C C . TYR A 1 380 ? 24.809 -1.185 -12.422 1.00 97.25 380 TYR A C 1
ATOM 2917 O O . TYR A 1 380 ? 23.829 -1.149 -13.171 1.00 97.25 380 TYR A O 1
ATOM 2925 N N . LEU A 1 381 ? 25.665 -0.174 -12.294 1.00 96.19 381 LEU A N 1
ATOM 2926 C CA . LEU A 1 381 ? 25.627 0.997 -13.158 1.00 96.19 381 LEU A CA 1
ATOM 2927 C C . LEU A 1 381 ? 26.450 0.766 -14.419 1.00 96.19 381 LEU A C 1
ATOM 2929 O O . LEU A 1 381 ? 27.634 0.425 -14.372 1.00 96.19 381 LEU A O 1
ATOM 2933 N N . PHE A 1 382 ? 25.809 0.972 -15.565 1.00 96.00 382 PHE A N 1
ATOM 2934 C CA . PHE A 1 382 ? 26.416 0.836 -16.878 1.00 96.00 382 PHE A CA 1
ATOM 2935 C C . PHE A 1 382 ? 26.245 2.120 -17.684 1.00 96.00 382 PHE A C 1
ATOM 2937 O O . PHE A 1 382 ? 25.130 2.531 -18.006 1.00 96.00 382 PHE A O 1
ATOM 2944 N N . THR A 1 383 ? 27.362 2.731 -18.071 1.00 95.44 383 THR A N 1
ATOM 2945 C CA . THR A 1 383 ? 27.350 3.959 -18.869 1.00 95.44 383 THR A CA 1
ATOM 2946 C C . THR A 1 383 ? 27.399 3.641 -20.357 1.00 95.44 383 THR A C 1
ATOM 2948 O O . THR A 1 383 ? 28.387 3.112 -20.868 1.00 95.44 383 THR A O 1
ATOM 2951 N N . TYR A 1 384 ? 26.360 4.044 -21.085 1.00 93.88 384 TYR A N 1
ATOM 2952 C CA . TYR A 1 384 ? 26.283 3.921 -22.537 1.00 93.88 384 TYR A CA 1
ATOM 2953 C C . TYR A 1 384 ? 25.890 5.249 -23.173 1.00 93.88 384 TYR A C 1
ATOM 2955 O O . TYR A 1 384 ? 24.891 5.862 -22.808 1.00 93.88 384 TYR A O 1
ATOM 2963 N N . LYS A 1 385 ? 26.686 5.712 -24.147 1.00 93.62 385 LYS A N 1
ATOM 2964 C CA . LYS A 1 385 ? 26.477 7.001 -24.838 1.00 93.62 385 LYS A CA 1
ATOM 2965 C C . LYS A 1 385 ? 26.269 8.186 -23.874 1.00 93.62 385 LYS A C 1
ATOM 2967 O O . LYS A 1 385 ? 25.446 9.054 -24.139 1.00 93.62 385 LYS A O 1
ATOM 2972 N N . ARG A 1 386 ? 27.056 8.237 -22.788 1.00 93.56 386 ARG A N 1
ATOM 2973 C CA . ARG A 1 386 ? 27.006 9.268 -21.724 1.00 93.56 386 ARG A CA 1
ATOM 2974 C C . ARG A 1 386 ? 25.731 9.269 -20.871 1.00 93.56 386 ARG A C 1
ATOM 2976 O O . ARG A 1 386 ? 25.528 10.205 -20.112 1.00 93.56 386 ARG A O 1
ATOM 2983 N N . VAL A 1 387 ? 24.902 8.235 -20.981 1.00 93.56 387 VAL A N 1
ATOM 2984 C CA . VAL A 1 387 ? 23.763 8.005 -20.091 1.00 93.56 387 VAL A CA 1
ATOM 2985 C C . VAL A 1 387 ? 24.101 6.816 -19.205 1.00 93.56 387 VAL A C 1
ATOM 2987 O O . VAL A 1 387 ? 24.574 5.790 -19.699 1.00 93.56 387 VAL A O 1
ATOM 2990 N N . GLU A 1 388 ? 23.900 6.975 -17.905 1.00 93.38 388 GLU A N 1
ATOM 2991 C CA . GLU A 1 388 ? 24.034 5.896 -16.935 1.00 93.38 388 GLU A CA 1
ATOM 2992 C C . GLU A 1 388 ? 22.723 5.110 -16.855 1.00 93.38 388 GLU A C 1
ATOM 2994 O O . GLU A 1 388 ? 21.641 5.691 -16.769 1.00 93.38 388 GLU A O 1
ATOM 2999 N N . TYR A 1 389 ? 22.823 3.786 -16.907 1.00 93.62 389 TYR A N 1
ATOM 3000 C CA . TYR A 1 389 ? 21.696 2.870 -16.791 1.00 93.62 389 TYR A CA 1
ATOM 3001 C C . TYR A 1 389 ? 21.904 1.957 -15.594 1.00 93.62 389 TYR A C 1
ATOM 3003 O O . TYR A 1 389 ? 22.985 1.397 -15.414 1.00 93.62 389 TYR A O 1
ATOM 3011 N N . PHE A 1 390 ? 20.844 1.761 -14.819 1.00 93.81 390 PHE A N 1
ATOM 3012 C CA . PHE A 1 390 ? 20.798 0.732 -13.794 1.00 93.81 390 PHE A CA 1
ATOM 3013 C C . PHE A 1 390 ? 20.394 -0.607 -14.409 1.00 93.81 390 PHE A C 1
ATOM 3015 O O . PHE A 1 390 ? 19.381 -0.696 -15.105 1.00 93.81 390 PHE A O 1
ATOM 3022 N N . ILE A 1 391 ? 21.205 -1.635 -14.169 1.00 95.81 391 ILE A N 1
ATOM 3023 C CA . ILE A 1 391 ? 21.016 -2.986 -14.696 1.00 95.81 391 ILE A CA 1
ATOM 3024 C C . ILE A 1 391 ? 20.685 -3.929 -13.524 1.00 95.81 391 ILE A C 1
ATOM 3026 O O . ILE A 1 391 ? 21.614 -4.416 -12.865 1.00 95.81 391 ILE A O 1
ATOM 3030 N N . PRO A 1 392 ? 19.391 -4.181 -13.232 1.00 94.25 392 PRO A N 1
ATOM 3031 C CA . PRO A 1 392 ? 18.965 -4.971 -12.076 1.00 94.25 392 PRO A CA 1
ATOM 3032 C C . PRO A 1 392 ? 19.335 -6.446 -12.249 1.00 94.25 392 PRO A C 1
ATOM 3034 O O . PRO A 1 392 ? 19.091 -7.023 -13.304 1.00 94.25 392 PRO A O 1
ATOM 3037 N N . HIS A 1 393 ? 19.925 -7.052 -11.220 1.00 94.50 393 HIS A N 1
ATOM 3038 C CA . HIS A 1 393 ? 20.311 -8.470 -11.216 1.00 94.50 393 HIS A CA 1
ATOM 3039 C C . HIS A 1 393 ? 19.561 -9.291 -10.169 1.00 94.50 393 HIS A C 1
ATOM 3041 O O . HIS A 1 393 ? 19.325 -10.472 -10.402 1.00 94.50 393 HIS A O 1
ATOM 3047 N N . ARG A 1 394 ? 19.203 -8.684 -9.034 1.00 93.75 394 ARG A N 1
ATOM 3048 C CA . ARG A 1 394 ? 18.423 -9.320 -7.966 1.00 93.75 394 ARG A CA 1
ATOM 3049 C C . ARG A 1 394 ? 17.392 -8.329 -7.452 1.00 93.75 394 ARG A C 1
ATOM 3051 O O . ARG A 1 394 ? 17.733 -7.162 -7.277 1.00 93.75 394 ARG A O 1
ATOM 3058 N N . THR A 1 395 ? 16.183 -8.791 -7.166 1.00 94.69 395 THR A N 1
ATOM 3059 C CA . THR A 1 395 ? 15.167 -7.993 -6.472 1.00 94.69 395 THR A CA 1
ATOM 3060 C C . THR A 1 395 ? 14.820 -8.695 -5.175 1.00 94.69 395 THR A C 1
ATOM 3062 O O . THR A 1 395 ? 14.516 -9.883 -5.182 1.00 94.69 395 THR A O 1
ATOM 3065 N N . LEU A 1 396 ? 14.883 -7.971 -4.067 1.00 95.44 396 LEU A N 1
ATOM 3066 C CA . LEU A 1 396 ? 14.693 -8.487 -2.722 1.00 95.44 396 LEU A CA 1
ATOM 3067 C C . LEU A 1 396 ? 13.511 -7.779 -2.074 1.00 95.44 396 LEU A C 1
ATOM 3069 O O . LEU A 1 396 ? 13.420 -6.559 -2.151 1.00 95.44 396 LEU A O 1
ATOM 3073 N N . VAL A 1 397 ? 12.630 -8.525 -1.421 1.00 95.88 397 VAL A N 1
ATOM 3074 C CA . VAL A 1 397 ? 11.632 -7.969 -0.504 1.00 95.88 397 VAL A CA 1
ATOM 3075 C C . VAL A 1 397 ? 12.231 -7.998 0.891 1.00 95.88 397 VAL A C 1
ATOM 3077 O O . VAL A 1 397 ? 12.617 -9.061 1.384 1.00 95.88 397 VAL A O 1
ATOM 3080 N N . CYS A 1 398 ? 12.349 -6.820 1.492 1.00 94.75 398 CYS A N 1
ATOM 3081 C CA . CYS A 1 398 ? 12.980 -6.625 2.788 1.00 94.75 398 CYS A CA 1
ATOM 3082 C C . CYS A 1 398 ? 11.919 -6.395 3.865 1.00 94.75 398 CYS A C 1
ATOM 3084 O O . CYS A 1 398 ? 10.998 -5.603 3.666 1.00 94.75 398 CYS A O 1
ATOM 3086 N N . THR A 1 399 ? 12.110 -7.041 5.012 1.00 95.06 399 THR A N 1
ATOM 3087 C CA . THR A 1 399 ? 11.455 -6.697 6.278 1.00 95.06 399 THR A CA 1
ATOM 3088 C C . THR A 1 399 ? 12.412 -5.814 7.067 1.00 95.06 399 THR A C 1
ATOM 3090 O O . THR A 1 399 ? 13.584 -6.163 7.210 1.00 95.06 399 THR A O 1
ATOM 3093 N N . VAL A 1 400 ? 11.949 -4.670 7.560 1.00 94.12 400 VAL A N 1
ATOM 3094 C CA . VAL A 1 400 ? 12.803 -3.652 8.184 1.00 94.12 400 VAL A CA 1
ATOM 3095 C C . VAL A 1 400 ? 12.268 -3.235 9.544 1.00 94.12 400 VAL A C 1
ATOM 3097 O O . VAL A 1 400 ? 11.060 -3.081 9.729 1.00 94.12 400 VAL A O 1
ATOM 3100 N N . ASP A 1 401 ? 13.184 -3.045 10.493 1.00 93.19 401 ASP A N 1
ATOM 3101 C CA . ASP A 1 401 ? 12.871 -2.480 11.801 1.00 93.19 401 ASP A CA 1
ATOM 3102 C C . ASP A 1 401 ? 12.418 -1.013 11.645 1.00 93.19 401 ASP A C 1
ATOM 3104 O O . ASP A 1 401 ? 13.185 -0.187 11.134 1.00 93.19 401 ASP A O 1
ATOM 3108 N N . PRO A 1 402 ? 11.200 -0.650 12.083 1.00 91.94 402 PRO A N 1
ATOM 3109 C CA . PRO A 1 402 ? 10.656 0.693 11.891 1.00 91.94 402 PRO A CA 1
ATOM 3110 C C . PRO A 1 402 ? 11.406 1.775 12.680 1.00 91.94 402 PRO A C 1
ATOM 3112 O O . PRO A 1 402 ? 11.266 2.956 12.357 1.00 91.94 402 PRO A O 1
ATOM 3115 N N . TYR A 1 403 ? 12.187 1.406 13.700 1.00 89.62 403 TYR A N 1
ATOM 3116 C CA . TYR A 1 403 ? 12.905 2.329 14.579 1.00 89.62 403 TYR A CA 1
ATOM 3117 C C . TYR A 1 403 ? 14.365 2.521 14.184 1.00 89.62 403 TYR A C 1
ATOM 3119 O O . TYR A 1 403 ? 14.914 3.590 14.448 1.00 89.62 403 TYR A O 1
ATOM 3127 N N . THR A 1 404 ? 15.003 1.513 13.583 1.00 92.38 404 THR A N 1
ATOM 3128 C CA . THR A 1 404 ? 16.428 1.587 13.219 1.00 92.38 404 THR A CA 1
ATOM 3129 C C . THR A 1 404 ? 16.686 1.627 11.718 1.00 92.38 404 THR A C 1
ATOM 3131 O O . THR A 1 404 ? 17.790 1.991 11.317 1.00 92.38 404 THR A O 1
ATOM 3134 N N . GLY A 1 405 ? 15.717 1.234 10.884 1.00 92.88 405 GLY A N 1
ATOM 3135 C CA . GLY A 1 405 ? 15.914 1.093 9.439 1.00 92.88 405 GLY A CA 1
ATOM 3136 C C . GLY A 1 405 ? 16.745 -0.131 9.042 1.00 92.88 405 GLY A C 1
ATOM 3137 O O . GLY A 1 405 ? 17.108 -0.273 7.876 1.00 92.88 405 GLY A O 1
ATOM 3138 N N . THR A 1 406 ? 17.047 -1.020 9.993 1.00 95.06 406 THR A N 1
ATOM 3139 C CA . THR A 1 406 ? 17.855 -2.228 9.776 1.00 95.06 406 THR A CA 1
ATOM 3140 C C . THR A 1 406 ? 17.027 -3.327 9.123 1.00 95.06 406 THR A C 1
ATOM 3142 O O . THR A 1 406 ? 15.895 -3.585 9.536 1.00 95.06 406 THR A O 1
ATOM 3145 N N . ILE A 1 407 ? 17.604 -4.022 8.141 1.00 94.31 407 ILE A N 1
ATOM 3146 C CA . ILE A 1 407 ? 16.971 -5.189 7.522 1.00 94.31 407 ILE A CA 1
ATOM 3147 C C . ILE A 1 407 ? 16.979 -6.358 8.512 1.00 94.31 407 ILE A C 1
ATOM 3149 O O . ILE A 1 407 ? 18.025 -6.769 9.017 1.00 94.31 407 ILE A O 1
ATOM 3153 N N . ILE A 1 408 ? 15.798 -6.909 8.776 1.00 90.50 408 ILE A N 1
ATOM 3154 C CA . ILE A 1 408 ? 15.588 -8.043 9.672 1.00 90.50 408 ILE A CA 1
ATOM 3155 C C . ILE A 1 408 ? 15.505 -9.327 8.848 1.00 90.50 408 ILE A C 1
ATOM 3157 O O . ILE A 1 408 ? 14.852 -9.388 7.807 1.00 90.50 408 ILE A O 1
ATOM 3161 N N . GLY A 1 409 ? 16.138 -10.386 9.354 1.00 86.06 409 GLY A N 1
ATOM 3162 C CA . GLY A 1 409 ? 16.075 -11.702 8.732 1.00 86.06 409 GLY A CA 1
ATOM 3163 C C . GLY A 1 409 ? 16.783 -11.752 7.377 1.00 86.06 409 GLY A C 1
ATOM 3164 O O . GLY A 1 409 ? 17.714 -10.995 7.106 1.00 86.06 409 GLY A O 1
ATOM 3165 N N . GLN A 1 410 ? 16.385 -12.711 6.544 1.00 88.75 410 GLN A N 1
ATOM 3166 C CA . GLN A 1 410 ? 16.896 -12.851 5.182 1.00 88.75 410 GLN A CA 1
ATOM 3167 C C . GLN A 1 410 ? 15.867 -12.273 4.204 1.00 88.75 410 GLN A C 1
ATOM 3169 O O . GLN A 1 410 ? 14.741 -12.771 4.180 1.00 88.75 410 GLN A O 1
ATOM 3174 N N . PRO A 1 411 ? 16.230 -11.267 3.387 1.00 94.25 411 PRO A N 1
ATOM 3175 C CA . PRO A 1 411 ? 15.350 -10.775 2.336 1.00 94.25 411 PRO A CA 1
ATOM 3176 C C . PRO A 1 411 ? 14.964 -11.880 1.352 1.00 94.25 411 PRO A C 1
ATOM 3178 O O . PRO A 1 411 ? 15.795 -12.716 0.985 1.00 94.25 411 PRO A O 1
ATOM 3181 N N . VAL A 1 412 ? 13.720 -11.851 0.878 1.00 95.69 412 VAL A N 1
ATOM 3182 C CA . VAL A 1 412 ? 13.221 -12.841 -0.084 1.00 95.69 412 VAL A CA 1
ATOM 3183 C C . VAL A 1 412 ? 13.476 -12.356 -1.498 1.00 95.69 412 VAL A C 1
ATOM 3185 O O . VAL A 1 412 ? 13.028 -11.279 -1.885 1.00 95.69 412 VAL A O 1
ATOM 3188 N N . GLU A 1 413 ? 14.185 -13.155 -2.289 1.00 95.62 413 GLU A N 1
ATOM 3189 C CA . GLU A 1 413 ? 14.414 -12.846 -3.696 1.00 95.62 413 GLU A CA 1
ATOM 3190 C C . GLU A 1 413 ? 13.158 -13.126 -4.525 1.00 95.62 413 GLU A C 1
ATOM 3192 O O . GLU A 1 413 ? 12.624 -14.235 -4.520 1.00 95.62 413 GLU A O 1
ATOM 3197 N N . VAL A 1 414 ? 12.692 -12.108 -5.246 1.00 95.00 414 VAL A N 1
ATOM 3198 C CA . VAL A 1 414 ? 11.532 -12.190 -6.137 1.00 95.00 414 VAL A CA 1
ATOM 3199 C C . VAL A 1 414 ? 11.967 -12.166 -7.598 1.00 95.00 414 VAL A C 1
ATOM 3201 O O . VAL A 1 414 ? 13.071 -11.761 -7.956 1.00 95.00 414 VAL A O 1
ATOM 3204 N N . ARG A 1 415 ? 11.077 -12.649 -8.463 1.00 90.31 415 ARG A N 1
ATOM 3205 C CA . ARG A 1 415 ? 11.407 -13.042 -9.839 1.00 90.31 415 ARG A CA 1
ATOM 3206 C C . ARG A 1 415 ? 11.667 -11.893 -10.822 1.00 90.31 415 ARG A C 1
ATOM 3208 O O . ARG A 1 415 ? 12.163 -12.147 -11.916 1.00 90.31 415 ARG A O 1
ATOM 3215 N N . ASP A 1 416 ? 11.278 -10.670 -10.479 1.00 91.81 416 ASP A N 1
ATOM 3216 C CA . ASP A 1 416 ? 11.446 -9.474 -11.309 1.00 91.81 416 ASP A CA 1
ATOM 3217 C C . ASP A 1 416 ? 11.450 -8.221 -10.417 1.00 91.81 416 ASP A C 1
ATOM 3219 O O . ASP A 1 416 ? 11.384 -8.309 -9.191 1.00 91.81 416 ASP A O 1
ATOM 3223 N N . VAL A 1 417 ? 11.592 -7.044 -11.018 1.00 90.75 417 VAL A N 1
ATOM 3224 C CA . VAL A 1 417 ? 11.562 -5.759 -10.314 1.00 90.75 417 VAL A CA 1
ATOM 3225 C C . VAL A 1 417 ? 10.121 -5.342 -10.001 1.00 90.75 417 VAL A C 1
ATOM 3227 O O . VAL A 1 417 ? 9.248 -5.367 -10.873 1.00 90.75 417 VAL A O 1
ATOM 3230 N N . CYS A 1 418 ? 9.921 -4.878 -8.767 1.00 89.19 418 CYS A N 1
ATOM 3231 C CA . CYS A 1 418 ? 8.690 -4.265 -8.278 1.00 89.19 418 CYS A CA 1
ATOM 3232 C C . CYS A 1 418 ? 8.860 -2.739 -8.180 1.00 89.19 418 CYS A C 1
ATOM 3234 O O . CYS A 1 418 ? 9.899 -2.261 -7.719 1.00 89.19 418 CYS A O 1
ATOM 3236 N N . GLU A 1 419 ? 7.842 -1.991 -8.613 1.00 82.75 419 GLU A N 1
ATOM 3237 C CA . GLU A 1 419 ? 7.789 -0.519 -8.525 1.00 82.75 419 GLU A CA 1
ATOM 3238 C C . GLU A 1 419 ? 6.590 -0.027 -7.682 1.00 82.75 419 GLU A C 1
ATOM 3240 O O . GLU A 1 419 ? 6.315 1.166 -7.599 1.00 82.75 419 GLU A O 1
ATOM 3245 N N . CYS A 1 420 ? 5.856 -0.951 -7.055 1.00 85.56 420 CYS A N 1
ATOM 3246 C CA . CYS A 1 420 ? 4.610 -0.697 -6.328 1.00 85.56 420 CYS A CA 1
ATOM 3247 C C . CYS A 1 420 ? 4.756 -1.064 -4.846 1.00 85.56 420 CYS A C 1
ATOM 3249 O O . CYS A 1 420 ? 5.690 -1.768 -4.475 1.00 85.56 420 CYS A O 1
ATOM 3251 N N . ALA A 1 421 ? 3.829 -0.610 -3.998 1.00 90.19 421 ALA A N 1
ATOM 3252 C CA . ALA A 1 421 ? 3.798 -1.000 -2.588 1.00 90.19 421 ALA A CA 1
ATOM 3253 C C . ALA A 1 421 ? 3.595 -2.525 -2.428 1.00 90.19 421 ALA A C 1
ATOM 3255 O O . ALA A 1 421 ? 2.727 -3.081 -3.110 1.00 90.19 421 ALA A O 1
ATOM 3256 N N . PRO A 1 422 ? 4.345 -3.208 -1.538 1.00 94.75 422 PRO A N 1
ATOM 3257 C CA . PRO A 1 422 ? 4.023 -4.565 -1.114 1.00 94.75 422 PRO A CA 1
ATOM 3258 C C . PRO A 1 422 ? 2.670 -4.604 -0.399 1.00 94.75 422 PRO A C 1
ATOM 3260 O O . PRO A 1 422 ? 2.520 -4.044 0.678 1.00 94.75 422 PRO A O 1
ATOM 3263 N N . THR A 1 423 ? 1.685 -5.302 -0.949 1.00 95.44 423 THR A N 1
ATOM 3264 C CA . THR A 1 423 ? 0.364 -5.383 -0.313 1.00 95.44 423 THR A CA 1
ATOM 3265 C C . THR A 1 423 ? 0.396 -6.402 0.821 1.00 95.44 423 THR A C 1
ATOM 3267 O O . THR A 1 423 ? 0.489 -7.596 0.546 1.00 95.44 423 THR A O 1
ATOM 3270 N N . VAL A 1 424 ? 0.291 -5.958 2.076 1.00 93.56 424 VAL A N 1
ATOM 3271 C CA . VAL A 1 424 ? 0.279 -6.836 3.262 1.00 93.56 424 VAL A CA 1
ATOM 3272 C C . VAL A 1 424 ? -1.157 -7.165 3.668 1.00 93.56 424 VAL A C 1
ATOM 3274 O O . VAL A 1 424 ? -2.006 -6.276 3.756 1.00 93.56 424 VAL A O 1
ATOM 3277 N N . THR A 1 425 ? -1.430 -8.443 3.936 1.00 89.31 425 THR A N 1
ATOM 3278 C CA . THR A 1 425 ? -2.769 -8.925 4.301 1.00 89.31 425 THR A CA 1
ATOM 3279 C C . THR A 1 425 ? -2.933 -9.322 5.760 1.00 89.31 425 THR A C 1
ATOM 3281 O O . THR A 1 425 ? -1.961 -9.607 6.462 1.00 89.31 425 THR A O 1
ATOM 3284 N N . LEU A 1 426 ? -4.195 -9.395 6.204 1.00 84.19 426 LEU A N 1
ATOM 3285 C CA . LEU A 1 426 ? -4.556 -9.940 7.515 1.00 84.19 426 LEU A CA 1
ATOM 3286 C C . LEU A 1 426 ? -4.036 -11.369 7.705 1.00 84.19 426 LEU A C 1
ATOM 3288 O O . LEU A 1 426 ? -3.570 -11.690 8.787 1.00 84.19 426 LEU A O 1
ATOM 3292 N N . ASP A 1 427 ? -3.995 -12.211 6.677 1.00 82.19 427 ASP A N 1
ATOM 3293 C CA . ASP A 1 427 ? -3.490 -13.589 6.810 1.00 82.19 427 ASP A CA 1
ATOM 3294 C C . ASP A 1 427 ? -1.950 -13.678 6.803 1.00 82.19 427 ASP A C 1
ATOM 3296 O O . ASP A 1 427 ? -1.375 -14.769 6.861 1.00 82.19 427 ASP A O 1
ATOM 3300 N N . GLY A 1 428 ? -1.268 -12.529 6.732 1.00 87.38 428 GLY A N 1
ATOM 3301 C CA . GLY A 1 428 ? 0.188 -12.436 6.679 1.00 87.38 428 GLY A CA 1
ATOM 3302 C C . GLY A 1 428 ? 0.779 -12.682 5.295 1.00 87.38 428 GLY A C 1
ATOM 3303 O O . GLY A 1 428 ? 1.999 -12.754 5.170 1.00 87.38 428 GLY A O 1
ATOM 3304 N N . ASP A 1 429 ? -0.049 -12.804 4.258 1.00 93.25 429 ASP A N 1
ATOM 3305 C CA . ASP A 1 429 ? 0.444 -12.875 2.886 1.00 93.25 429 ASP A CA 1
ATOM 3306 C C . ASP A 1 429 ? 0.851 -11.478 2.400 1.00 93.25 429 ASP A C 1
ATOM 3308 O O . ASP A 1 429 ? 0.207 -10.481 2.748 1.00 93.25 429 ASP A O 1
ATOM 3312 N N . ILE A 1 430 ? 1.908 -11.413 1.585 1.00 96.06 430 ILE A N 1
ATOM 3313 C CA . ILE A 1 430 ? 2.402 -10.182 0.960 1.00 96.06 430 ILE A CA 1
ATOM 3314 C C . ILE A 1 430 ? 2.418 -10.344 -0.558 1.00 96.06 430 ILE A C 1
ATOM 3316 O O . ILE A 1 430 ? 3.098 -11.225 -1.085 1.00 96.06 430 ILE A O 1
ATOM 3320 N N . TYR A 1 431 ? 1.715 -9.474 -1.279 1.00 96.88 431 TYR A N 1
ATOM 3321 C CA . TYR A 1 431 ? 1.685 -9.499 -2.741 1.00 96.88 431 TYR A CA 1
ATOM 3322 C C . TYR A 1 431 ? 2.649 -8.488 -3.351 1.00 96.88 431 TYR A C 1
ATOM 3324 O O . TYR A 1 431 ? 2.652 -7.309 -3.000 1.00 96.88 431 TYR A O 1
ATOM 3332 N N . ILE A 1 432 ? 3.441 -8.965 -4.310 1.00 96.25 432 ILE A N 1
ATOM 3333 C CA . ILE A 1 432 ? 4.491 -8.218 -5.003 1.00 96.25 432 ILE A CA 1
ATOM 3334 C C . ILE A 1 432 ? 4.203 -8.253 -6.507 1.00 96.25 432 ILE A C 1
ATOM 3336 O O . ILE A 1 432 ? 4.532 -9.241 -7.178 1.00 96.25 432 ILE A O 1
ATOM 3340 N N . PRO A 1 433 ? 3.551 -7.215 -7.048 1.00 94.25 433 PRO A N 1
ATOM 3341 C CA . PRO A 1 433 ? 3.337 -7.076 -8.479 1.00 94.25 433 PRO A CA 1
ATOM 3342 C C . PRO A 1 433 ? 4.635 -6.756 -9.227 1.00 94.25 433 PRO A C 1
ATOM 3344 O O . PRO A 1 433 ? 5.514 -6.050 -8.736 1.00 94.25 433 PRO A O 1
ATOM 3347 N N . HIS A 1 434 ? 4.731 -7.249 -10.457 1.00 92.44 434 HIS A N 1
ATOM 3348 C CA . HIS A 1 434 ? 5.880 -7.085 -11.338 1.00 92.44 434 HIS A CA 1
ATOM 3349 C C . HIS A 1 434 ? 5.429 -6.503 -12.681 1.00 92.44 434 HIS A C 1
ATOM 3351 O O . HIS A 1 434 ? 4.676 -7.112 -13.448 1.00 92.44 434 HIS A O 1
ATOM 3357 N N . GLY A 1 435 ? 5.943 -5.325 -13.015 1.00 76.50 435 GLY A N 1
ATOM 3358 C CA . GLY A 1 435 ? 5.638 -4.640 -14.274 1.00 76.50 435 GLY A CA 1
ATOM 3359 C C . GLY A 1 435 ? 6.689 -3.617 -14.680 1.00 76.50 435 GLY A C 1
ATOM 3360 O O . GLY A 1 435 ? 6.391 -2.711 -15.453 1.00 76.50 435 GLY A O 1
ATOM 3361 N N . SER A 1 436 ? 7.915 -3.757 -14.173 1.00 77.44 436 SER A N 1
ATOM 3362 C CA . SER A 1 436 ? 8.895 -2.676 -14.178 1.00 77.44 436 SER A CA 1
ATOM 3363 C C . SER A 1 436 ? 9.344 -2.217 -15.567 1.00 77.44 436 SER A C 1
ATOM 3365 O O . SER A 1 436 ? 9.743 -2.992 -16.454 1.00 77.44 436 SER A O 1
ATOM 3367 N N . VAL A 1 437 ? 9.378 -0.891 -15.717 1.00 78.19 437 VAL A N 1
ATOM 3368 C CA . VAL A 1 437 ? 10.007 -0.220 -16.859 1.00 78.19 437 VAL A CA 1
ATOM 3369 C C . VAL A 1 437 ? 11.526 -0.428 -16.836 1.00 78.19 437 VAL A C 1
ATOM 3371 O O . VAL A 1 437 ? 12.136 -0.603 -17.898 1.00 78.19 437 VAL A O 1
ATOM 3374 N N . SER A 1 438 ? 12.142 -0.459 -15.649 1.00 82.44 438 SER A N 1
ATOM 3375 C CA . SER A 1 438 ? 13.598 -0.546 -15.481 1.00 82.44 438 SER A CA 1
ATOM 3376 C C . SER A 1 438 ? 14.188 -1.856 -16.027 1.00 82.44 438 SER A C 1
ATOM 3378 O O . SER A 1 438 ? 15.077 -1.811 -16.887 1.00 82.44 438 SER A O 1
ATOM 3380 N N . SER A 1 439 ? 13.644 -3.021 -15.647 1.00 86.81 439 SER A N 1
ATOM 3381 C CA . SER A 1 439 ? 14.111 -4.326 -16.144 1.00 86.81 439 SER A CA 1
ATOM 3382 C C . SER A 1 439 ? 13.859 -4.475 -17.651 1.00 86.81 439 SER A C 1
ATOM 3384 O O . SER A 1 439 ? 14.702 -4.987 -18.395 1.00 86.81 439 SER A O 1
ATOM 3386 N N . SER A 1 440 ? 12.763 -3.903 -18.155 1.00 88.94 440 SER A N 1
ATOM 3387 C CA . SER A 1 440 ? 12.439 -3.854 -19.587 1.00 88.94 440 SER A CA 1
ATOM 3388 C C . SER A 1 440 ? 13.408 -3.001 -20.420 1.00 88.94 440 SER A C 1
ATOM 3390 O O . SER A 1 440 ? 13.697 -3.329 -21.579 1.00 88.94 440 SER A O 1
ATOM 3392 N N . ILE A 1 441 ? 13.900 -1.883 -19.879 1.00 89.00 441 ILE A N 1
ATOM 3393 C CA . ILE A 1 441 ? 14.933 -1.058 -20.527 1.00 89.00 441 ILE A CA 1
ATOM 3394 C C . ILE A 1 441 ? 16.279 -1.788 -20.488 1.00 89.00 441 ILE A C 1
ATOM 3396 O O . ILE A 1 441 ? 16.920 -1.926 -21.534 1.00 89.00 441 ILE A O 1
ATOM 3400 N N . ALA A 1 442 ? 16.673 -2.319 -19.329 1.00 92.12 442 ALA A N 1
ATOM 3401 C CA . ALA A 1 442 ? 17.928 -3.046 -19.160 1.00 92.12 442 ALA A CA 1
ATOM 3402 C C . ALA A 1 442 ? 18.022 -4.273 -20.087 1.00 92.12 442 ALA A C 1
ATOM 3404 O O . ALA A 1 442 ? 19.032 -4.464 -20.765 1.00 92.12 442 ALA A O 1
ATOM 3405 N N . TYR A 1 443 ? 16.937 -5.038 -20.245 1.00 94.19 443 TYR A N 1
ATOM 3406 C CA . TYR A 1 443 ? 16.907 -6.187 -21.153 1.00 94.19 443 TYR A CA 1
ATOM 3407 C C . TYR A 1 443 ? 17.132 -5.783 -22.616 1.00 94.19 443 TYR A C 1
ATOM 3409 O O . TYR A 1 443 ? 17.844 -6.461 -23.361 1.00 94.19 443 TYR A O 1
ATOM 3417 N N . ARG A 1 444 ? 16.585 -4.638 -23.053 1.00 94.19 444 ARG A N 1
ATOM 3418 C CA . ARG A 1 444 ? 16.837 -4.110 -24.407 1.00 94.19 444 ARG A CA 1
ATOM 3419 C C . ARG A 1 444 ? 18.306 -3.735 -24.617 1.00 94.19 444 ARG A C 1
ATOM 3421 O O . ARG A 1 444 ? 18.802 -3.857 -25.743 1.00 94.19 444 ARG A O 1
ATOM 3428 N N . LEU A 1 445 ? 19.009 -3.345 -23.554 1.00 95.44 445 LEU A N 1
ATOM 3429 C CA . LEU A 1 445 ? 20.441 -3.048 -23.578 1.00 95.44 445 LEU A CA 1
ATOM 3430 C C . LEU A 1 445 ? 21.325 -4.299 -23.647 1.00 95.44 445 LEU A C 1
ATOM 3432 O O . LEU A 1 445 ? 22.497 -4.156 -23.984 1.00 95.44 445 LEU A O 1
ATOM 3436 N N . ASN A 1 446 ? 20.805 -5.522 -23.471 1.00 96.75 446 ASN A N 1
ATOM 3437 C CA . ASN A 1 446 ? 21.597 -6.762 -23.590 1.00 96.75 446 ASN A CA 1
ATOM 3438 C C . ASN A 1 446 ? 22.422 -6.865 -24.885 1.00 96.75 446 ASN A C 1
ATOM 3440 O O . ASN A 1 446 ? 23.470 -7.511 -24.909 1.00 96.75 446 ASN A O 1
ATOM 3444 N N . LYS A 1 447 ? 21.973 -6.207 -25.962 1.00 95.12 447 LYS A N 1
ATOM 3445 C CA . LYS A 1 447 ? 22.688 -6.125 -27.248 1.00 95.12 447 LYS A CA 1
ATOM 3446 C C . LYS A 1 447 ? 24.042 -5.415 -27.151 1.00 95.12 447 LYS A C 1
ATOM 3448 O O . LYS A 1 447 ? 24.918 -5.681 -27.966 1.00 95.12 447 LYS A O 1
ATOM 3453 N N . VAL A 1 448 ? 24.188 -4.498 -26.197 1.00 95.69 448 VAL A N 1
ATOM 3454 C CA . VAL A 1 448 ? 25.392 -3.685 -25.971 1.00 95.69 448 VAL A CA 1
ATOM 3455 C C . VAL A 1 448 ? 26.049 -3.959 -24.617 1.00 95.69 448 VAL A C 1
ATOM 3457 O O . VAL A 1 448 ? 27.185 -3.542 -24.412 1.00 95.69 448 VAL A O 1
ATOM 3460 N N . LEU A 1 449 ? 25.365 -4.664 -23.709 1.00 96.69 449 LEU A N 1
ATOM 3461 C CA . LEU A 1 449 ? 25.912 -5.032 -22.408 1.00 96.69 449 LEU A CA 1
ATOM 3462 C C . LEU A 1 449 ? 27.024 -6.091 -22.539 1.00 96.69 449 LEU A C 1
ATOM 3464 O O . LEU A 1 449 ? 26.889 -7.047 -23.325 1.00 96.69 449 LEU A O 1
ATOM 3468 N N . PRO A 1 450 ? 28.094 -5.971 -21.730 1.00 96.06 450 PRO A N 1
ATOM 3469 C CA . PRO A 1 450 ? 29.043 -7.053 -21.503 1.00 96.06 450 PRO A CA 1
ATOM 3470 C C . PRO A 1 450 ? 28.314 -8.332 -21.073 1.00 96.06 450 PRO A C 1
ATOM 3472 O O . PRO A 1 450 ? 27.316 -8.232 -20.359 1.00 96.06 450 PRO A O 1
ATOM 3475 N N . PRO A 1 451 ? 28.809 -9.533 -21.429 1.00 96.00 451 PRO A N 1
ATOM 3476 C CA . PRO A 1 451 ? 28.157 -10.789 -21.059 1.00 96.00 451 PRO A CA 1
ATOM 3477 C C . PRO A 1 451 ? 27.841 -10.920 -19.564 1.00 96.00 451 PRO A C 1
ATOM 3479 O O . PRO A 1 451 ? 26.775 -11.420 -19.231 1.00 96.00 451 PRO A O 1
ATOM 3482 N N . ALA A 1 452 ? 28.724 -10.420 -18.692 1.00 94.75 452 ALA A N 1
ATOM 3483 C CA . ALA A 1 452 ? 28.563 -10.472 -17.239 1.00 94.75 452 ALA A CA 1
ATOM 3484 C C . ALA A 1 452 ? 27.404 -9.618 -16.692 1.00 94.75 452 ALA A C 1
ATOM 3486 O O . ALA A 1 452 ? 26.945 -9.885 -15.592 1.00 94.75 452 ALA A O 1
ATOM 3487 N N . LEU A 1 453 ? 26.935 -8.612 -17.442 1.00 96.62 453 LEU A N 1
ATOM 3488 C CA . LEU A 1 453 ? 25.835 -7.730 -17.030 1.00 96.62 453 LEU A CA 1
ATOM 3489 C C . LEU A 1 453 ? 24.509 -8.060 -17.723 1.00 96.62 453 LEU A C 1
ATOM 3491 O O . LEU A 1 453 ? 23.535 -7.329 -17.560 1.00 96.62 453 LEU A O 1
ATOM 3495 N N . ARG A 1 454 ? 24.467 -9.087 -18.579 1.00 96.56 454 ARG A N 1
ATOM 3496 C CA . ARG A 1 454 ? 23.244 -9.410 -19.317 1.00 96.56 454 ARG A CA 1
ATOM 3497 C C . ARG A 1 454 ? 22.214 -10.016 -18.381 1.00 96.56 454 ARG A C 1
ATOM 3499 O O . ARG A 1 454 ? 22.511 -10.965 -17.665 1.00 96.56 454 ARG A O 1
ATOM 3506 N N . ILE A 1 455 ? 20.989 -9.520 -18.478 1.00 94.31 455 ILE A N 1
ATOM 3507 C CA . ILE A 1 455 ? 19.876 -9.962 -17.637 1.00 94.31 455 ILE A CA 1
ATOM 3508 C C . ILE A 1 455 ? 18.917 -10.861 -18.428 1.00 94.31 455 ILE A C 1
ATOM 3510 O O . ILE A 1 455 ? 18.832 -10.729 -19.658 1.00 94.31 455 ILE A O 1
ATOM 3514 N N . PRO A 1 456 ? 18.186 -11.779 -17.775 1.00 92.31 456 PRO A N 1
ATOM 3515 C CA . PRO A 1 456 ? 17.136 -12.541 -18.439 1.00 92.31 456 PRO A CA 1
ATOM 3516 C C . PRO A 1 456 ? 16.001 -11.630 -18.928 1.00 92.31 456 PRO A C 1
ATOM 3518 O O . PRO A 1 456 ? 15.920 -10.445 -18.600 1.00 92.31 456 PRO A O 1
ATOM 3521 N N . LYS A 1 457 ? 15.117 -12.187 -19.761 1.00 90.81 457 LYS A N 1
ATOM 3522 C CA . LYS A 1 457 ? 13.892 -11.493 -20.167 1.00 90.81 457 LYS A CA 1
ATOM 3523 C C . LYS A 1 457 ? 13.028 -11.236 -18.917 1.00 90.81 457 LYS A C 1
ATOM 3525 O O . LYS A 1 457 ? 12.827 -12.196 -18.176 1.00 90.81 457 LYS A O 1
ATOM 3530 N N . PRO A 1 458 ? 12.485 -10.016 -18.725 1.00 89.94 458 PRO A N 1
ATOM 3531 C CA . PRO A 1 458 ? 11.535 -9.735 -17.653 1.00 89.94 458 PRO A CA 1
ATOM 3532 C C . PRO A 1 458 ? 10.360 -10.712 -17.684 1.00 89.94 458 PRO A C 1
ATOM 3534 O O . PRO A 1 458 ? 9.850 -11.050 -18.763 1.00 89.94 458 PRO A O 1
ATOM 3537 N N . LEU A 1 459 ? 9.972 -11.173 -16.502 1.00 89.56 459 LEU A N 1
ATOM 3538 C CA . LEU A 1 459 ? 8.945 -12.184 -16.294 1.00 89.56 459 LEU A CA 1
ATOM 3539 C C . LEU A 1 459 ? 7.583 -11.558 -15.992 1.00 89.56 459 LEU A C 1
ATOM 3541 O O . LEU A 1 459 ? 6.578 -12.167 -16.345 1.00 89.56 459 LEU A O 1
ATOM 3545 N N . GLY A 1 460 ? 7.527 -10.356 -15.407 1.00 90.25 460 GLY A N 1
ATOM 3546 C CA . GLY A 1 460 ? 6.264 -9.701 -15.046 1.00 90.25 460 GLY A CA 1
ATOM 3547 C C . GLY A 1 460 ? 5.405 -10.519 -14.068 1.00 90.25 460 GLY A C 1
ATOM 3548 O O . GLY A 1 460 ? 5.919 -11.347 -13.313 1.00 90.25 460 GLY A O 1
ATOM 3549 N N . GLY A 1 461 ? 4.094 -10.282 -14.066 1.00 93.06 461 GLY A N 1
ATOM 3550 C CA . GLY A 1 461 ? 3.078 -10.944 -13.239 1.00 93.06 461 GLY A CA 1
ATOM 3551 C C . GLY A 1 461 ? 3.156 -10.591 -11.754 1.00 93.06 461 GLY A C 1
ATOM 3552 O O . GLY A 1 461 ? 3.468 -9.461 -11.416 1.00 93.06 461 GLY A O 1
ATOM 3553 N N . ILE A 1 462 ? 2.859 -11.527 -10.855 1.00 95.62 462 ILE A N 1
ATOM 3554 C CA . ILE A 1 462 ? 2.785 -11.279 -9.403 1.00 95.62 462 ILE A CA 1
ATOM 3555 C C . ILE A 1 462 ? 3.434 -12.423 -8.618 1.00 95.62 462 ILE A C 1
ATOM 3557 O O . ILE A 1 462 ? 3.349 -13.590 -9.014 1.00 95.62 462 ILE A O 1
ATOM 3561 N N . THR A 1 463 ? 4.085 -12.089 -7.505 1.00 97.69 463 THR A N 1
ATOM 3562 C CA . THR A 1 463 ? 4.573 -13.044 -6.502 1.00 97.69 463 THR A CA 1
ATOM 3563 C C . THR A 1 463 ? 3.797 -12.845 -5.209 1.00 97.69 463 THR A C 1
ATOM 3565 O O . THR A 1 463 ? 3.734 -11.726 -4.709 1.00 97.69 463 THR A O 1
ATOM 3568 N N . ALA A 1 464 ? 3.237 -13.919 -4.662 1.00 97.88 464 ALA A N 1
ATOM 3569 C CA . ALA A 1 464 ? 2.720 -13.940 -3.303 1.00 97.88 464 ALA A CA 1
ATOM 3570 C C . ALA A 1 464 ? 3.775 -14.528 -2.370 1.00 97.88 464 ALA A C 1
ATOM 3572 O O . ALA A 1 464 ? 4.357 -15.579 -2.658 1.00 97.88 464 ALA A O 1
ATOM 3573 N N . LEU A 1 465 ? 4.006 -13.846 -1.259 1.00 97.25 465 LEU A N 1
ATOM 3574 C CA . LEU A 1 465 ? 4.797 -14.321 -0.138 1.00 97.25 465 LEU A CA 1
ATOM 3575 C C . LEU A 1 465 ? 3.860 -14.685 1.011 1.00 97.25 465 LEU A C 1
ATOM 3577 O O . LEU A 1 465 ? 2.790 -14.095 1.129 1.00 97.25 465 LEU A O 1
ATOM 3581 N N . GLN A 1 466 ? 4.279 -15.613 1.858 1.00 94.25 466 GLN A N 1
ATOM 3582 C CA . GLN A 1 466 ? 3.590 -15.961 3.099 1.00 94.25 466 GLN A CA 1
ATOM 3583 C C . GLN A 1 466 ? 4.563 -15.977 4.273 1.00 94.25 466 GLN A C 1
ATOM 3585 O O . GLN A 1 466 ? 5.778 -16.050 4.072 1.00 94.25 466 GLN A O 1
ATOM 3590 N N . SER A 1 467 ? 4.018 -15.937 5.490 1.00 92.00 467 SER A N 1
ATOM 3591 C CA . SER A 1 467 ? 4.791 -16.188 6.707 1.00 92.00 467 SER A CA 1
ATOM 3592 C C . SER A 1 467 ? 5.402 -17.589 6.679 1.00 92.00 467 SER A C 1
ATOM 3594 O O . SER A 1 467 ? 4.723 -18.546 6.318 1.00 92.00 467 SER A O 1
ATOM 3596 N N . LEU A 1 468 ? 6.648 -17.725 7.135 1.00 90.94 468 LEU A N 1
ATOM 3597 C CA . LEU A 1 468 ? 7.271 -19.036 7.373 1.00 90.94 468 LEU A CA 1
ATOM 3598 C C . LEU A 1 468 ? 6.621 -19.810 8.534 1.00 90.94 468 LEU A C 1
ATOM 3600 O O . LEU A 1 468 ? 6.828 -21.014 8.664 1.00 90.94 468 LEU A O 1
ATOM 3604 N N . SER A 1 469 ? 5.889 -19.115 9.408 1.00 92.12 469 SER A N 1
ATOM 3605 C CA . SER A 1 469 ? 5.099 -19.716 10.483 1.00 92.12 469 SER A CA 1
ATOM 3606 C C . SER A 1 469 ? 3.886 -18.843 10.784 1.00 92.12 469 SER A C 1
ATOM 3608 O O . SER A 1 469 ? 4.010 -17.684 11.208 1.00 92.12 469 SER A O 1
ATOM 3610 N N . SER A 1 470 ? 2.700 -19.399 10.571 1.00 92.75 470 SER A N 1
ATOM 3611 C CA . SER A 1 470 ? 1.427 -18.761 10.909 1.00 92.75 470 SER A CA 1
ATOM 3612 C C . SER A 1 470 ? 1.249 -18.672 12.426 1.00 92.75 470 SER A C 1
ATOM 3614 O O . SER A 1 470 ? 0.703 -17.686 12.928 1.00 92.75 470 SER A O 1
ATOM 3616 N N . LEU A 1 471 ? 1.798 -19.632 13.184 1.00 93.56 471 LEU A N 1
ATOM 3617 C CA . LEU A 1 471 ? 1.815 -19.574 14.648 1.00 93.56 471 LEU A CA 1
ATOM 3618 C C . LEU A 1 471 ? 2.690 -18.424 15.164 1.00 93.56 471 LEU A C 1
ATOM 3620 O O . LEU A 1 471 ? 2.278 -17.699 16.067 1.00 93.56 471 LEU A O 1
ATOM 3624 N N . ALA A 1 472 ? 3.882 -18.223 14.591 1.00 92.25 472 ALA A N 1
ATOM 3625 C CA . ALA A 1 472 ? 4.767 -17.124 14.980 1.00 92.25 472 ALA A CA 1
ATOM 3626 C C . ALA A 1 472 ? 4.129 -15.757 14.694 1.00 92.25 472 ALA A C 1
ATOM 3628 O O . ALA A 1 472 ? 4.217 -14.849 15.523 1.00 92.25 472 ALA A O 1
ATOM 3629 N N . LEU A 1 473 ? 3.424 -15.627 13.564 1.00 93.06 473 LEU A N 1
ATOM 3630 C CA . LEU A 1 473 ? 2.637 -14.436 13.252 1.00 93.06 473 LEU A CA 1
ATOM 3631 C C . LEU A 1 473 ? 1.538 -14.195 14.299 1.00 93.06 473 LEU A C 1
ATOM 3633 O O . LEU A 1 473 ? 1.420 -13.078 14.807 1.00 93.06 473 LEU A O 1
ATOM 3637 N N . ALA A 1 474 ? 0.782 -15.235 14.670 1.00 94.25 474 ALA A N 1
ATOM 3638 C CA . ALA A 1 474 ? -0.239 -15.142 15.714 1.00 94.25 474 ALA A CA 1
ATOM 3639 C C . ALA A 1 474 ? 0.362 -14.700 17.060 1.00 94.25 474 ALA A C 1
ATOM 3641 O O . ALA A 1 474 ? -0.140 -13.777 17.699 1.00 94.25 474 ALA A O 1
ATOM 3642 N N . GLU A 1 475 ? 1.482 -15.298 17.479 1.00 94.12 475 GLU A N 1
ATOM 3643 C CA . GLU A 1 475 ? 2.175 -14.895 18.704 1.00 94.12 475 GLU A CA 1
ATOM 3644 C C . GLU A 1 475 ? 2.651 -13.438 18.664 1.00 94.12 475 GLU A C 1
ATOM 3646 O O . GLU A 1 475 ? 2.590 -12.746 19.683 1.00 94.12 475 GLU A O 1
ATOM 3651 N N . ASN A 1 476 ? 3.156 -12.972 17.518 1.00 92.19 476 ASN A N 1
ATOM 3652 C CA . ASN A 1 476 ? 3.631 -11.600 17.352 1.00 92.19 476 ASN A CA 1
ATOM 3653 C C . ASN A 1 476 ? 2.486 -10.592 17.498 1.00 92.19 476 ASN A C 1
ATOM 3655 O O . ASN A 1 476 ? 2.655 -9.603 18.212 1.00 92.19 476 ASN A O 1
ATOM 3659 N N . ARG A 1 477 ? 1.312 -10.881 16.927 1.00 93.50 477 ARG A N 1
ATOM 3660 C CA . ARG A 1 477 ? 0.099 -10.063 17.103 1.00 93.50 477 ARG A CA 1
ATOM 3661 C C . ARG A 1 477 ? -0.380 -10.034 18.546 1.00 93.50 477 ARG A C 1
ATOM 3663 O O . ARG A 1 477 ? -0.605 -8.960 19.092 1.00 93.50 477 ARG A O 1
ATOM 3670 N N . ILE A 1 478 ? -0.415 -11.183 19.223 1.00 95.56 478 ILE A N 1
ATOM 3671 C CA . ILE A 1 478 ? -0.789 -11.237 20.646 1.00 95.56 478 ILE A CA 1
ATOM 3672 C C . ILE A 1 478 ? 0.185 -10.408 21.499 1.00 95.56 478 ILE A C 1
ATOM 3674 O O . ILE A 1 478 ? -0.235 -9.669 22.391 1.00 95.56 478 ILE A O 1
ATOM 3678 N N . LYS A 1 479 ? 1.496 -10.497 21.231 1.00 94.94 479 LYS A N 1
ATOM 3679 C CA . LYS A 1 479 ? 2.515 -9.687 21.923 1.00 94.94 479 LYS A CA 1
ATOM 3680 C C . LYS A 1 479 ? 2.340 -8.192 21.628 1.00 94.94 479 LYS A C 1
ATOM 3682 O O . LYS A 1 479 ? 2.490 -7.386 22.549 1.00 94.94 479 LYS A O 1
ATOM 3687 N N . ALA A 1 480 ? 2.021 -7.825 20.386 1.00 91.81 480 ALA A N 1
ATOM 3688 C CA . ALA A 1 480 ? 1.759 -6.445 19.980 1.00 91.81 480 ALA A CA 1
ATOM 3689 C C . ALA A 1 480 ? 0.510 -5.880 20.675 1.00 91.81 480 ALA A C 1
ATOM 3691 O O . ALA A 1 480 ? 0.611 -4.845 21.336 1.00 91.81 480 ALA A O 1
ATOM 3692 N N . GLY A 1 481 ? -0.614 -6.601 20.640 1.00 92.81 481 GLY A N 1
ATOM 3693 C CA . GLY A 1 481 ? -1.848 -6.217 21.330 1.00 92.81 481 GLY A CA 1
ATOM 3694 C C . GLY A 1 481 ? -1.635 -6.052 22.835 1.00 92.81 481 GLY A C 1
ATOM 3695 O O . GLY A 1 481 ? -1.950 -5.006 23.401 1.00 92.81 481 GLY A O 1
ATOM 3696 N N . LYS A 1 482 ? -0.948 -7.007 23.476 1.00 96.00 482 LYS A N 1
ATOM 3697 C CA . LYS A 1 482 ? -0.602 -6.919 24.903 1.00 96.00 482 LYS A CA 1
ATOM 3698 C C . LYS A 1 482 ? 0.209 -5.659 25.235 1.00 96.00 482 LYS A C 1
ATOM 3700 O O . LYS A 1 482 ? -0.047 -4.997 26.241 1.00 96.00 482 LYS A O 1
ATOM 3705 N N . LYS A 1 483 ? 1.185 -5.298 24.392 1.00 94.94 483 LYS A N 1
ATOM 3706 C CA . LYS A 1 483 ? 1.958 -4.056 24.556 1.00 94.94 483 LYS A CA 1
ATOM 3707 C C . LYS A 1 483 ? 1.038 -2.829 24.514 1.00 94.94 483 LYS A C 1
ATOM 3709 O O . LYS A 1 483 ? 1.228 -1.916 25.314 1.00 94.94 483 LYS A O 1
ATOM 3714 N N . LYS A 1 484 ? 0.020 -2.822 23.648 1.00 93.31 484 LYS A N 1
ATOM 3715 C CA . LYS A 1 484 ? -0.974 -1.741 23.561 1.00 93.31 484 LYS A CA 1
ATOM 3716 C C . LYS A 1 484 ? -1.893 -1.663 24.780 1.00 93.31 484 LYS A C 1
ATOM 3718 O O . LYS A 1 484 ? -2.072 -0.570 25.317 1.00 93.31 484 LYS A O 1
ATOM 3723 N N . GLY A 1 485 ? -2.340 -2.794 25.322 1.00 95.81 485 GLY A N 1
ATOM 3724 C CA . GLY A 1 485 ? -3.039 -2.819 26.614 1.00 95.81 485 GLY A CA 1
ATOM 3725 C C . GLY A 1 485 ? -2.187 -2.238 27.758 1.00 95.81 485 GLY A C 1
ATOM 3726 O O . GLY A 1 485 ? -2.665 -1.472 28.597 1.00 95.81 485 GLY A O 1
ATOM 3727 N N . GLN A 1 486 ? -0.881 -2.518 27.771 1.00 96.75 486 GLN A N 1
ATOM 3728 C CA . GLN A 1 486 ? 0.047 -1.962 28.767 1.00 96.75 486 GLN A CA 1
ATOM 3729 C C . GLN A 1 486 ? 0.288 -0.456 28.594 1.00 96.75 486 GLN A C 1
ATOM 3731 O O . GLN A 1 486 ? 0.340 0.272 29.589 1.00 96.75 486 GLN A O 1
ATOM 3736 N N . GLU A 1 487 ? 0.404 0.021 27.353 1.00 95.19 487 GLU A N 1
ATOM 3737 C CA . GLU A 1 487 ? 0.443 1.454 27.036 1.00 95.19 487 GLU A CA 1
ATOM 3738 C C . GLU A 1 487 ? -0.834 2.147 27.543 1.00 95.19 487 GLU A C 1
ATOM 3740 O O . GLU A 1 487 ? -0.743 3.157 28.244 1.00 95.19 487 GLU A O 1
ATOM 3745 N N . ALA A 1 488 ? -2.011 1.549 27.321 1.00 95.81 488 ALA A N 1
ATOM 3746 C CA . ALA A 1 488 ? -3.280 2.072 27.823 1.00 95.81 488 ALA A CA 1
ATOM 3747 C C . ALA A 1 488 ? -3.300 2.209 29.354 1.00 95.81 488 ALA A C 1
ATOM 3749 O O . ALA A 1 488 ? -3.717 3.241 29.880 1.00 95.81 488 ALA A O 1
ATOM 3750 N N . LEU A 1 489 ? -2.802 1.206 30.088 1.00 96.94 489 LEU A N 1
ATOM 3751 C CA . LEU A 1 489 ? -2.655 1.274 31.551 1.00 96.94 489 LEU A CA 1
ATOM 3752 C C . LEU A 1 489 ? -1.732 2.417 31.991 1.00 96.94 489 LEU A C 1
ATOM 3754 O O . LEU A 1 489 ? -2.010 3.086 32.989 1.00 96.94 489 LEU A O 1
ATOM 3758 N N . SER A 1 490 ? -0.654 2.664 31.247 1.00 96.69 490 SER A N 1
ATOM 3759 C CA . SER A 1 490 ? 0.245 3.788 31.511 1.00 96.69 490 SER A CA 1
ATOM 3760 C C . SER A 1 490 ? -0.462 5.133 31.311 1.00 96.69 490 SER A C 1
ATOM 3762 O O . SER A 1 490 ? -0.382 5.997 32.186 1.00 96.69 490 SER A O 1
ATOM 3764 N N . PHE A 1 491 ? -1.197 5.302 30.208 1.00 95.56 491 PHE A N 1
ATOM 3765 C CA . PHE A 1 491 ? -1.955 6.524 29.912 1.00 95.56 491 PHE A CA 1
ATOM 3766 C C . PHE A 1 491 ? -3.088 6.778 30.913 1.00 95.56 491 PHE A C 1
ATOM 3768 O O . PHE A 1 491 ? -3.250 7.895 31.406 1.00 95.56 491 PHE A O 1
ATOM 3775 N N . MET A 1 492 ? -3.805 5.729 31.321 1.00 94.50 492 MET A N 1
ATOM 3776 C CA . MET A 1 492 ? -4.771 5.799 32.421 1.00 94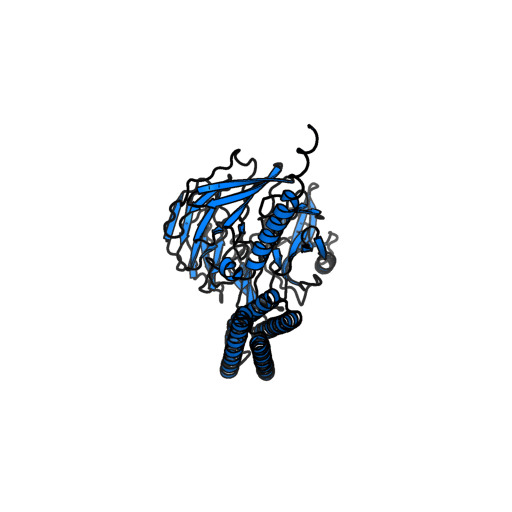.50 492 MET A CA 1
ATOM 3777 C C . MET A 1 492 ? -4.122 6.311 33.716 1.00 94.50 492 MET A C 1
ATOM 3779 O O . MET A 1 492 ? -4.691 7.157 34.408 1.00 94.50 492 MET A O 1
ATOM 3783 N N . GLY A 1 493 ? -2.909 5.840 34.026 1.00 92.12 493 GLY A N 1
ATOM 3784 C CA . GLY A 1 493 ? -2.143 6.260 35.200 1.00 92.12 493 GLY A CA 1
ATOM 3785 C C . GLY A 1 493 ? -1.723 7.735 35.188 1.00 92.12 493 GLY A C 1
ATOM 3786 O O . GLY A 1 493 ? -1.573 8.329 36.256 1.00 92.12 493 GLY A O 1
ATOM 3787 N N . THR A 1 494 ? -1.570 8.339 34.007 1.00 93.69 494 THR A N 1
ATOM 3788 C CA . THR A 1 494 ? -1.264 9.771 33.841 1.00 93.69 494 THR A CA 1
ATOM 3789 C C . THR A 1 494 ? -2.509 10.637 33.627 1.00 93.69 494 THR A C 1
ATOM 3791 O O . THR A 1 494 ? -2.393 11.861 33.570 1.00 93.69 494 THR A O 1
ATOM 3794 N N . GLY A 1 495 ? -3.699 10.029 33.564 1.00 90.50 495 GLY A N 1
ATOM 3795 C CA . GLY A 1 495 ? -4.969 10.714 33.317 1.00 90.50 495 GLY A CA 1
ATOM 3796 C C . GLY A 1 495 ? -5.216 11.073 31.849 1.00 90.50 495 GLY A C 1
ATOM 3797 O O . GLY A 1 495 ? -6.128 11.848 31.571 1.00 90.50 495 GLY A O 1
ATOM 3798 N N . ASN A 1 496 ? -4.426 10.531 30.921 1.00 91.88 496 ASN A N 1
ATOM 3799 C CA . ASN A 1 496 ? -4.584 10.757 29.490 1.00 91.88 496 ASN A CA 1
ATOM 3800 C C . ASN A 1 496 ? -5.563 9.731 28.899 1.00 91.88 496 ASN A C 1
ATOM 3802 O O . ASN A 1 496 ? -5.182 8.628 28.514 1.00 91.88 496 ASN A O 1
ATOM 3806 N N . ILE A 1 497 ? -6.853 10.064 28.926 1.00 91.00 497 ILE A N 1
ATOM 3807 C CA . ILE A 1 497 ? -7.929 9.122 28.587 1.00 91.00 497 ILE A CA 1
ATOM 3808 C C . ILE A 1 497 ? -7.968 8.814 27.092 1.00 91.00 497 ILE A C 1
ATOM 3810 O O . ILE A 1 497 ? -8.140 7.655 26.724 1.00 91.00 497 ILE A O 1
ATOM 3814 N N . ASP A 1 498 ? -7.772 9.823 26.249 1.00 85.69 498 ASP A N 1
ATOM 3815 C CA . ASP A 1 498 ? -7.897 9.683 24.796 1.00 85.69 498 ASP A CA 1
ATOM 3816 C C . ASP A 1 498 ? -6.798 8.770 24.235 1.00 85.69 498 ASP A C 1
ATOM 3818 O O . ASP A 1 498 ? -7.075 7.855 23.454 1.00 85.69 498 ASP A O 1
ATOM 3822 N N . ASP A 1 499 ? -5.563 8.925 24.721 1.00 87.50 499 ASP A N 1
ATOM 3823 C CA . ASP A 1 499 ? -4.455 8.035 24.358 1.00 87.50 499 ASP A CA 1
ATOM 3824 C C . ASP A 1 499 ? -4.653 6.615 24.912 1.00 87.50 499 ASP A C 1
ATOM 3826 O O . ASP A 1 499 ? -4.264 5.632 24.270 1.00 87.50 499 ASP A O 1
ATOM 3830 N N . ALA A 1 500 ? -5.288 6.477 26.083 1.00 91.44 500 ALA A N 1
ATOM 3831 C CA . ALA A 1 500 ? -5.641 5.169 26.628 1.00 91.44 500 ALA A CA 1
ATOM 3832 C C . ALA A 1 500 ? -6.693 4.457 25.765 1.00 91.44 500 ALA A C 1
ATOM 3834 O O . ALA A 1 500 ? -6.523 3.277 25.465 1.00 91.44 500 ALA A O 1
ATOM 3835 N N . ILE A 1 501 ? -7.741 5.167 25.335 1.00 89.50 501 ILE A N 1
ATOM 3836 C CA . ILE A 1 501 ? -8.769 4.641 24.425 1.00 89.50 501 ILE A CA 1
ATOM 3837 C C . ILE A 1 501 ? -8.137 4.249 23.089 1.00 89.50 501 ILE A C 1
ATOM 3839 O O . ILE A 1 501 ? -8.316 3.119 22.646 1.00 89.50 501 ILE A O 1
ATOM 3843 N N . THR A 1 502 ? -7.323 5.130 22.504 1.00 86.12 502 THR A N 1
ATOM 3844 C CA . THR A 1 502 ? -6.611 4.862 21.244 1.00 86.12 502 THR A CA 1
ATOM 3845 C C . THR A 1 502 ? -5.712 3.628 21.353 1.00 86.12 502 THR A C 1
ATOM 3847 O O . THR A 1 502 ? -5.631 2.818 20.432 1.00 86.12 502 THR A O 1
ATOM 3850 N N . SER A 1 503 ? -5.036 3.451 22.490 1.00 89.56 503 SER A N 1
ATOM 3851 C CA . SER A 1 503 ? -4.204 2.269 22.735 1.00 89.56 503 SER A CA 1
ATOM 3852 C C . SER A 1 503 ? -5.039 0.992 22.875 1.00 89.56 503 SER A C 1
ATOM 3854 O O . SER A 1 503 ? -4.634 -0.045 22.365 1.00 89.56 503 SER A O 1
ATOM 3856 N N . ILE A 1 504 ? -6.212 1.056 23.513 1.00 91.69 504 ILE A N 1
ATOM 3857 C CA . ILE A 1 504 ? -7.145 -0.081 23.597 1.00 91.69 504 ILE A CA 1
ATOM 3858 C C . ILE A 1 504 ? -7.688 -0.450 22.215 1.00 91.69 504 ILE A C 1
ATOM 3860 O O . ILE A 1 504 ? -7.754 -1.632 21.894 1.00 91.69 504 ILE A O 1
ATOM 3864 N N . ASP A 1 505 ? -8.030 0.531 21.381 1.00 87.69 505 ASP A N 1
ATOM 3865 C CA . ASP A 1 505 ? -8.488 0.267 20.013 1.00 87.69 505 ASP A CA 1
ATOM 3866 C C . ASP A 1 505 ? -7.422 -0.486 19.205 1.00 87.69 505 ASP A C 1
ATOM 3868 O O . ASP A 1 505 ? -7.725 -1.489 18.566 1.00 87.69 505 ASP A O 1
ATOM 3872 N N . ARG A 1 506 ? -6.148 -0.098 19.337 1.00 85.69 506 ARG A N 1
ATOM 3873 C CA . ARG A 1 506 ? -5.028 -0.814 18.701 1.00 85.69 506 ARG A CA 1
ATOM 3874 C C . ARG A 1 506 ? -4.800 -2.215 19.270 1.00 85.69 506 ARG A C 1
ATOM 3876 O O . ARG A 1 506 ? -4.349 -3.099 18.552 1.00 85.69 506 ARG A O 1
ATOM 3883 N N . GLU A 1 507 ? -5.065 -2.431 20.561 1.00 92.44 507 GLU A N 1
ATOM 3884 C CA . GLU A 1 507 ? -5.066 -3.786 21.126 1.00 92.44 507 GLU A CA 1
ATOM 3885 C C . GLU A 1 507 ? -6.144 -4.642 20.451 1.00 92.44 507 GLU A C 1
ATOM 3887 O O . GLU A 1 507 ? -5.852 -5.762 20.041 1.00 92.44 507 GLU A O 1
ATOM 3892 N N . VAL A 1 508 ? -7.357 -4.109 20.292 1.00 89.69 508 VAL A N 1
ATOM 3893 C CA . VAL A 1 508 ? -8.471 -4.809 19.637 1.00 89.69 508 VAL A CA 1
ATOM 3894 C C . VAL A 1 508 ? -8.130 -5.166 18.188 1.00 89.69 508 VAL A C 1
ATOM 3896 O O . VAL A 1 508 ? -8.274 -6.330 17.823 1.00 89.69 508 VAL A O 1
ATOM 3899 N N . GLU A 1 509 ? -7.597 -4.228 17.400 1.00 85.75 509 GLU A N 1
ATOM 3900 C CA . GLU A 1 509 ? -7.213 -4.463 15.995 1.00 85.75 509 GLU A CA 1
ATOM 3901 C C . GLU A 1 509 ? -6.211 -5.628 15.841 1.00 85.75 509 GLU A C 1
ATOM 3903 O O . GLU A 1 509 ? -6.381 -6.508 14.992 1.00 85.75 509 GLU A O 1
ATOM 3908 N N . GLU A 1 510 ? -5.187 -5.689 16.700 1.00 89.56 510 GLU A N 1
ATOM 3909 C CA . GLU A 1 510 ? -4.198 -6.777 16.697 1.00 89.56 510 GLU A CA 1
ATOM 3910 C C . GLU A 1 510 ? -4.818 -8.136 17.056 1.00 89.56 510 GLU A C 1
ATOM 3912 O O . GLU A 1 510 ? -4.483 -9.178 16.474 1.00 89.56 510 GLU A O 1
ATOM 3917 N N . LEU A 1 511 ? -5.729 -8.147 18.031 1.00 90.25 511 LEU A N 1
ATOM 3918 C CA . LEU A 1 511 ? -6.390 -9.364 18.491 1.00 90.25 511 LEU A CA 1
ATOM 3919 C C . LEU A 1 511 ? -7.397 -9.891 17.465 1.00 90.25 511 LEU A C 1
ATOM 3921 O O . LEU A 1 511 ? -7.404 -11.093 17.198 1.00 90.25 511 LEU A O 1
ATOM 3925 N N . GLU A 1 512 ? -8.169 -9.018 16.819 1.00 88.94 512 GLU A N 1
ATOM 3926 C CA . GLU A 1 512 ? -9.057 -9.396 15.713 1.00 88.94 512 GLU A CA 1
ATOM 3927 C C . GLU A 1 512 ? -8.255 -10.016 14.561 1.00 88.94 512 GLU A C 1
ATOM 3929 O O . GLU A 1 512 ? -8.581 -11.108 14.084 1.00 88.94 512 GLU A O 1
ATOM 3934 N N . ALA A 1 513 ? -7.126 -9.400 14.190 1.00 85.81 513 ALA A N 1
ATOM 3935 C CA . ALA A 1 513 ? -6.225 -9.943 13.176 1.00 85.81 513 ALA A CA 1
ATOM 3936 C C . ALA A 1 513 ? -5.618 -11.304 13.580 1.00 85.81 513 ALA A C 1
ATOM 3938 O O . ALA A 1 513 ? -5.226 -12.097 12.720 1.00 85.81 513 ALA A O 1
ATOM 3939 N N . THR A 1 514 ? -5.526 -11.624 14.873 1.00 91.00 514 THR A N 1
ATOM 3940 C CA . THR A 1 514 ? -4.927 -12.883 15.349 1.00 91.00 514 THR A CA 1
ATOM 3941 C C . THR A 1 514 ? -5.753 -14.115 14.956 1.00 91.00 514 THR A C 1
ATOM 3943 O O . THR A 1 514 ? -5.172 -15.176 14.707 1.00 91.00 514 THR A O 1
ATOM 3946 N N . HIS A 1 515 ? -7.082 -13.998 14.831 1.00 89.00 515 HIS A N 1
ATOM 3947 C CA . HIS A 1 515 ? -7.956 -15.136 14.506 1.00 89.00 515 HIS A CA 1
ATOM 3948 C C . HIS A 1 515 ? -7.562 -15.835 13.204 1.00 89.00 515 HIS A C 1
ATOM 3950 O O . HIS A 1 515 ? -7.446 -17.066 13.178 1.00 89.00 515 HIS A O 1
ATOM 3956 N N . SER A 1 516 ? -7.303 -15.053 12.153 1.00 86.38 516 SER A N 1
ATOM 3957 C CA . SER A 1 516 ? -6.841 -15.555 10.857 1.00 86.38 516 SER A CA 1
ATOM 3958 C C . SER A 1 516 ? -5.548 -16.359 10.974 1.00 86.38 516 SER A C 1
ATOM 3960 O O . SER A 1 516 ? -5.464 -17.478 10.473 1.00 86.38 516 SER A O 1
ATOM 3962 N N . ALA A 1 517 ? -4.553 -15.826 11.689 1.00 90.69 517 ALA A N 1
ATOM 3963 C CA . ALA A 1 517 ? -3.252 -16.473 11.838 1.00 90.69 517 ALA A CA 1
ATOM 3964 C C . ALA A 1 517 ? -3.345 -17.786 12.636 1.00 90.69 517 ALA A C 1
ATOM 3966 O O . ALA A 1 517 ? -2.722 -18.780 12.265 1.00 90.69 517 ALA A O 1
ATOM 3967 N N . ILE A 1 518 ? -4.179 -17.835 13.684 1.00 93.44 518 ILE A N 1
ATOM 3968 C CA . ILE A 1 518 ? -4.431 -19.077 14.434 1.00 93.44 518 ILE A CA 1
ATOM 3969 C C . ILE A 1 518 ? -5.115 -20.114 13.548 1.00 93.44 518 ILE A C 1
ATOM 3971 O O . ILE A 1 518 ? -4.697 -21.271 13.531 1.00 93.44 518 ILE A O 1
ATOM 3975 N N . LYS A 1 519 ? -6.141 -19.717 12.791 1.00 91.62 519 LYS A N 1
ATOM 3976 C CA . LYS A 1 519 ? -6.821 -20.633 11.871 1.00 91.62 519 LYS A CA 1
ATOM 3977 C C . LYS A 1 519 ? -5.830 -21.217 10.858 1.00 91.62 519 LYS A C 1
ATOM 3979 O O . LYS A 1 519 ? -5.764 -22.436 10.715 1.00 91.62 519 LYS A O 1
ATOM 3984 N N . LYS A 1 520 ? -5.013 -20.363 10.239 1.00 89.38 520 LYS A N 1
ATOM 3985 C CA . LYS A 1 520 ? -3.986 -20.776 9.277 1.00 89.38 520 LYS A CA 1
ATOM 3986 C C . LYS A 1 520 ? -2.938 -21.697 9.909 1.00 89.38 520 LYS A C 1
ATOM 3988 O O . LYS A 1 520 ? -2.586 -22.704 9.317 1.00 89.38 520 LYS A O 1
ATOM 3993 N N . SER A 1 521 ? -2.548 -21.468 11.166 1.00 92.81 521 SER A N 1
ATOM 3994 C CA . SER A 1 521 ? -1.621 -22.367 11.877 1.00 92.81 521 SER A CA 1
ATOM 3995 C C . SER A 1 521 ? -2.152 -23.799 12.075 1.00 92.81 521 SER A C 1
ATOM 3997 O O . SER A 1 521 ? -1.360 -24.735 12.178 1.00 92.81 521 SER A O 1
ATOM 3999 N N . VAL A 1 522 ? -3.477 -24.004 12.088 1.00 94.81 522 VAL A N 1
ATOM 4000 C CA . VAL A 1 522 ? -4.081 -25.351 12.070 1.00 94.81 522 VAL A CA 1
ATOM 4001 C C . VAL A 1 522 ? -3.995 -25.966 10.676 1.00 94.81 522 VAL A C 1
ATOM 4003 O O . VAL A 1 522 ? -3.686 -27.149 10.544 1.00 94.81 522 VAL A O 1
ATOM 4006 N N . GLU A 1 523 ? -4.268 -25.172 9.639 1.00 91.62 523 GLU A N 1
ATOM 4007 C CA . GLU A 1 523 ? -4.189 -25.588 8.232 1.00 91.62 523 GLU A CA 1
ATOM 4008 C C . GLU A 1 523 ? -2.752 -25.980 7.846 1.00 91.62 523 GLU A C 1
ATOM 4010 O O . GLU A 1 523 ? -2.550 -27.005 7.191 1.00 91.62 523 GLU A O 1
ATOM 4015 N N . ASP A 1 524 ? -1.767 -25.241 8.359 1.00 89.56 524 ASP A N 1
ATOM 4016 C CA . ASP A 1 524 ? -0.330 -25.499 8.209 1.00 89.56 524 ASP A CA 1
ATOM 4017 C C . ASP A 1 524 ? 0.163 -26.666 9.092 1.00 89.56 524 ASP A C 1
ATOM 4019 O O . ASP A 1 524 ? 1.291 -27.143 8.947 1.00 89.56 524 ASP A O 1
ATOM 4023 N N . GLY A 1 525 ? -0.681 -27.166 10.004 1.00 92.69 525 GLY A N 1
ATOM 4024 C CA . GLY A 1 525 ? -0.361 -28.272 10.908 1.00 92.69 525 GLY A CA 1
ATOM 4025 C C . GLY A 1 525 ? 0.615 -27.914 12.034 1.00 92.69 525 GLY A C 1
ATOM 4026 O O . GLY A 1 525 ? 1.213 -28.816 12.623 1.00 92.69 525 GLY A O 1
ATOM 4027 N N . GLU A 1 526 ? 0.782 -26.625 12.342 1.00 94.38 526 GLU A N 1
ATOM 4028 C CA . GLU A 1 526 ? 1.642 -26.134 13.427 1.00 94.38 526 GLU A CA 1
ATOM 4029 C C . GLU A 1 526 ? 1.025 -26.388 14.811 1.00 94.38 526 GLU A C 1
ATOM 4031 O O . GLU A 1 526 ? 1.752 -26.631 15.773 1.00 94.38 526 GLU A O 1
ATOM 4036 N N . ILE A 1 527 ? -0.309 -26.371 14.913 1.00 95.88 527 ILE A N 1
ATOM 4037 C CA . ILE A 1 527 ? -1.060 -26.712 16.131 1.00 95.88 527 ILE A CA 1
ATOM 4038 C C . ILE A 1 527 ? -2.303 -27.551 15.812 1.00 95.88 527 ILE A C 1
ATOM 4040 O O . ILE A 1 527 ? -2.835 -27.529 14.704 1.00 95.88 527 ILE A O 1
ATOM 4044 N N . ASP A 1 528 ? -2.801 -28.286 16.809 1.00 95.00 528 ASP A N 1
ATOM 4045 C CA . ASP A 1 528 ? -4.057 -29.027 16.689 1.00 95.00 528 ASP A CA 1
ATOM 4046 C C . ASP A 1 528 ? -5.294 -28.126 16.873 1.00 95.00 528 ASP A C 1
ATOM 4048 O O . ASP A 1 528 ? -5.243 -27.071 17.514 1.00 95.00 528 ASP A O 1
ATOM 4052 N N . SER A 1 529 ? -6.440 -28.576 16.353 1.00 95.25 529 SER A N 1
ATOM 4053 C CA . SER A 1 529 ? -7.690 -27.808 16.391 1.00 95.25 529 SER A CA 1
ATOM 4054 C C . SER A 1 529 ? -8.174 -27.505 17.810 1.00 95.25 529 SER A C 1
ATOM 4056 O O . SER A 1 529 ? -8.742 -26.450 18.046 1.00 95.25 529 SER A O 1
ATOM 4058 N N . LYS A 1 530 ? -7.928 -28.389 18.784 1.00 95.56 530 LYS A N 1
ATOM 4059 C CA . LYS A 1 530 ? -8.362 -28.180 20.172 1.00 95.56 530 LYS A CA 1
ATOM 4060 C C . LYS A 1 530 ? -7.547 -27.071 20.837 1.00 95.56 530 LYS A C 1
ATOM 4062 O O . LYS A 1 530 ? -8.098 -26.281 21.602 1.00 95.56 530 LYS A O 1
ATOM 4067 N N . THR A 1 531 ? -6.245 -27.031 20.574 1.00 95.25 531 THR A N 1
ATOM 4068 C CA . THR A 1 531 ? -5.370 -25.944 21.018 1.00 95.25 531 THR A CA 1
ATOM 4069 C C . THR A 1 531 ? -5.807 -24.621 20.393 1.00 95.25 531 THR A C 1
ATOM 4071 O O . THR A 1 531 ? -5.933 -23.630 21.111 1.00 95.25 531 THR A O 1
ATOM 4074 N N . ALA A 1 532 ? -6.110 -24.618 19.093 1.00 95.50 532 ALA A N 1
ATOM 4075 C CA . ALA A 1 532 ? -6.609 -23.436 18.396 1.00 95.50 532 ALA A CA 1
ATOM 4076 C C . ALA A 1 532 ? -7.953 -22.940 18.953 1.00 95.50 532 ALA A C 1
ATOM 4078 O O . ALA A 1 532 ? -8.059 -21.762 19.284 1.00 95.50 532 ALA A O 1
ATOM 4079 N N . ASP A 1 533 ? -8.935 -23.826 19.145 1.00 96.31 533 ASP A N 1
ATOM 4080 C CA . ASP A 1 533 ? -10.252 -23.486 19.704 1.00 96.31 533 ASP A CA 1
ATOM 4081 C C . ASP A 1 533 ? -10.122 -22.857 21.102 1.00 96.31 533 ASP A C 1
ATOM 4083 O O . ASP A 1 533 ? -10.786 -21.873 21.431 1.00 96.31 533 ASP A O 1
ATOM 4087 N N . GLN A 1 534 ? -9.234 -23.408 21.939 1.00 95.94 534 GLN A N 1
ATOM 4088 C CA . GLN A 1 534 ? -8.976 -22.867 23.273 1.00 95.94 534 GLN A CA 1
ATOM 4089 C C . GLN A 1 534 ? -8.308 -21.488 23.212 1.00 95.94 534 GLN A C 1
ATOM 4091 O O . GLN A 1 534 ? -8.678 -20.607 23.990 1.00 95.94 534 GLN A O 1
ATOM 4096 N N . ALA A 1 535 ? -7.333 -21.307 22.317 1.00 96.25 535 ALA A N 1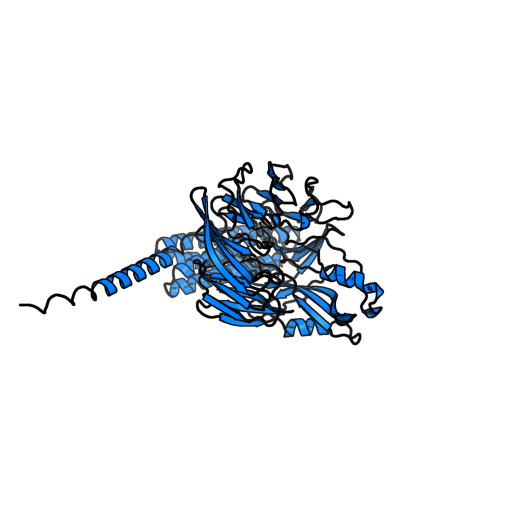
ATOM 4097 C CA . ALA A 1 535 ? -6.656 -20.031 22.120 1.00 96.25 535 ALA A CA 1
ATOM 4098 C C . ALA A 1 535 ? -7.627 -18.957 21.610 1.00 96.25 535 ALA A C 1
ATOM 4100 O O . ALA A 1 535 ? -7.658 -17.866 22.173 1.00 96.25 535 ALA A O 1
ATOM 4101 N N . GLN A 1 536 ? -8.461 -19.284 20.617 1.00 95.81 536 GLN A N 1
ATOM 4102 C CA . GLN A 1 536 ? -9.489 -18.381 20.092 1.00 95.81 536 GLN A CA 1
ATOM 4103 C C . GLN A 1 536 ? -10.481 -17.970 21.179 1.00 95.81 536 GLN A C 1
ATOM 4105 O O . GLN A 1 536 ? -10.713 -16.781 21.348 1.00 95.81 536 GLN A O 1
ATOM 4110 N N . GLY A 1 537 ? -10.972 -18.909 21.996 1.00 96.94 537 GLY A N 1
ATOM 4111 C CA . GLY A 1 537 ? -11.891 -18.568 23.085 1.00 96.94 537 GLY A CA 1
ATOM 4112 C C . GLY A 1 537 ? -11.283 -17.642 24.149 1.00 96.94 537 GLY A C 1
ATOM 4113 O O . GLY A 1 537 ? -11.963 -16.762 24.670 1.00 96.94 537 GLY A O 1
ATOM 4114 N N . ASP A 1 538 ? -9.996 -17.796 24.482 1.00 97.56 538 ASP A N 1
ATOM 4115 C CA . ASP A 1 538 ? -9.331 -16.863 25.403 1.00 97.56 538 ASP A CA 1
ATOM 4116 C C . ASP A 1 538 ? -9.016 -15.501 24.749 1.00 97.56 538 ASP A C 1
ATOM 4118 O O . ASP A 1 538 ? -8.955 -14.501 25.467 1.00 97.56 538 ASP A O 1
ATOM 4122 N N . ILE A 1 539 ? -8.835 -15.446 23.423 1.00 96.44 539 ILE A N 1
ATOM 4123 C CA . ILE A 1 539 ? -8.713 -14.192 22.659 1.00 96.44 539 ILE A CA 1
ATOM 4124 C C . ILE A 1 539 ? -10.059 -13.468 22.602 1.00 96.44 539 ILE A C 1
ATOM 4126 O O . ILE A 1 539 ? -10.093 -12.276 22.891 1.00 96.44 539 ILE A O 1
ATOM 4130 N N . ASP A 1 540 ? -11.160 -14.173 22.339 1.00 96.81 540 ASP A N 1
ATOM 4131 C CA . ASP A 1 540 ? -12.519 -13.616 22.366 1.00 96.81 540 ASP A CA 1
ATOM 4132 C C . ASP A 1 540 ? -12.839 -13.002 23.739 1.00 96.81 540 ASP A C 1
ATOM 4134 O O . ASP A 1 540 ? -13.366 -11.891 23.839 1.00 96.81 540 ASP A O 1
ATOM 4138 N N . ASP A 1 541 ? -12.458 -13.693 24.820 1.00 97.69 541 ASP A N 1
ATOM 4139 C CA . ASP A 1 541 ? -12.579 -13.166 26.181 1.00 97.69 541 ASP A CA 1
ATOM 4140 C C . ASP A 1 541 ? -11.746 -11.884 26.375 1.00 97.69 541 ASP A C 1
ATOM 4142 O O . ASP A 1 541 ? -12.199 -10.947 27.038 1.00 97.69 541 ASP A O 1
ATOM 4146 N N . ALA A 1 542 ? -10.526 -11.828 25.828 1.00 97.56 542 ALA A N 1
ATOM 4147 C CA . ALA A 1 542 ? -9.671 -10.643 25.902 1.00 97.56 542 ALA A CA 1
ATOM 4148 C C . ALA A 1 542 ? -10.251 -9.470 25.094 1.00 97.56 542 ALA A C 1
ATOM 4150 O O . ALA A 1 542 ? -10.345 -8.368 25.628 1.00 97.56 542 ALA A O 1
ATOM 4151 N N . LEU A 1 543 ? -10.728 -9.719 23.871 1.00 94.00 543 LEU A N 1
ATOM 4152 C CA . LEU A 1 543 ? -11.418 -8.744 23.021 1.00 94.00 543 LEU A CA 1
ATOM 4153 C C . LEU A 1 543 ? -12.633 -8.138 23.727 1.00 94.00 543 LEU A C 1
ATOM 4155 O O . LEU A 1 543 ? -12.808 -6.915 23.745 1.00 94.00 543 LEU A O 1
ATOM 4159 N N . PHE A 1 544 ? -13.449 -8.984 24.361 1.00 95.81 544 PHE A N 1
ATOM 4160 C CA . PHE A 1 544 ? -14.593 -8.538 25.149 1.00 95.81 544 PHE A CA 1
ATOM 4161 C C . PHE A 1 544 ? -14.160 -7.624 26.304 1.00 95.81 544 PHE A C 1
ATOM 4163 O O . PHE A 1 544 ? -14.739 -6.555 26.506 1.00 95.81 544 PHE A O 1
ATOM 4170 N N . LEU A 1 545 ? -13.113 -8.010 27.039 1.00 97.94 545 LEU A N 1
ATOM 4171 C CA . LEU A 1 545 ? -12.579 -7.233 28.159 1.00 97.94 545 LEU A CA 1
ATOM 4172 C C . LEU A 1 545 ? -11.987 -5.887 27.713 1.00 97.94 545 LEU A C 1
ATOM 4174 O O . LEU A 1 545 ? -12.254 -4.872 28.363 1.00 97.94 545 LEU A O 1
ATOM 4178 N N . SER A 1 546 ? -11.223 -5.845 26.622 1.00 94.19 546 SER A N 1
ATOM 4179 C CA . SER A 1 546 ? -10.672 -4.598 26.074 1.00 94.19 546 SER A CA 1
ATOM 4180 C C . SER A 1 546 ? -11.788 -3.681 25.561 1.00 94.19 546 SER A C 1
ATOM 4182 O O . SER A 1 546 ? -11.820 -2.495 25.895 1.00 94.19 546 SER A O 1
ATOM 4184 N N . SER A 1 547 ? -12.801 -4.235 24.891 1.00 91.62 547 SER A N 1
ATOM 4185 C CA . SER A 1 547 ? -13.991 -3.483 24.466 1.00 91.62 547 SER A CA 1
ATOM 4186 C C . SER A 1 547 ? -14.776 -2.894 25.644 1.00 91.62 547 SER A C 1
ATOM 4188 O O . SER A 1 547 ? -15.232 -1.749 25.593 1.00 91.62 547 SER A O 1
ATOM 4190 N N . ASP A 1 548 ? -14.940 -3.646 26.735 1.00 95.56 548 ASP A N 1
ATOM 4191 C CA . ASP A 1 548 ? -15.575 -3.137 27.954 1.00 95.56 548 ASP A CA 1
ATOM 4192 C C . ASP A 1 548 ? -14.711 -2.082 28.653 1.00 95.56 548 ASP A C 1
ATOM 4194 O O . ASP A 1 548 ? -15.251 -1.099 29.165 1.00 95.56 548 ASP A O 1
ATOM 4198 N N . ALA A 1 549 ? -13.380 -2.218 28.617 1.00 95.69 549 ALA A N 1
ATOM 4199 C CA . ALA A 1 549 ? -12.471 -1.201 29.137 1.00 95.69 549 ALA A CA 1
ATOM 4200 C C . ALA A 1 549 ? -12.699 0.154 28.460 1.00 95.69 549 ALA A C 1
ATOM 4202 O O . ALA A 1 549 ? -12.831 1.166 29.153 1.00 95.69 549 ALA A O 1
ATOM 4203 N N . LYS A 1 550 ? -12.830 0.163 27.127 1.00 92.19 550 LYS A N 1
ATOM 4204 C CA . LYS A 1 550 ? -13.163 1.366 26.354 1.00 92.19 550 LYS A CA 1
ATOM 4205 C C . LYS A 1 550 ? -14.480 1.985 26.821 1.00 92.19 550 LYS A C 1
ATOM 4207 O O . LYS A 1 550 ? -14.507 3.163 27.169 1.00 92.19 550 LYS A O 1
ATOM 4212 N N . LYS A 1 551 ? -15.552 1.191 26.936 1.00 92.75 551 LYS A N 1
ATOM 4213 C CA . LYS A 1 551 ? -16.857 1.679 27.431 1.00 92.75 551 LYS A CA 1
ATOM 4214 C C . LYS A 1 551 ? -16.752 2.278 28.835 1.00 92.75 551 LYS A C 1
ATOM 4216 O O . LYS A 1 551 ? -17.376 3.300 29.115 1.00 92.75 551 LYS A O 1
ATOM 4221 N N . PHE A 1 552 ? -15.975 1.655 29.723 1.00 96.31 552 PHE A N 1
ATOM 4222 C CA . PHE A 1 552 ? -15.749 2.178 31.068 1.00 96.31 552 PHE A CA 1
ATOM 4223 C C . PHE A 1 552 ? -14.995 3.508 31.046 1.00 96.31 552 PHE A C 1
ATOM 4225 O O . PHE A 1 552 ? -15.398 4.417 31.772 1.00 96.31 552 PHE A O 1
ATOM 4232 N N . LEU A 1 553 ? -13.964 3.659 30.208 1.00 92.38 553 LEU A N 1
ATOM 4233 C CA . LEU A 1 553 ? -13.248 4.930 30.044 1.00 92.38 553 LEU A CA 1
ATOM 4234 C C . LEU A 1 553 ? -14.165 6.035 29.523 1.00 92.38 553 LEU A C 1
ATOM 4236 O O . LEU A 1 553 ? -14.221 7.098 30.141 1.00 92.38 553 LEU A O 1
ATOM 4240 N N . SER A 1 554 ? -14.956 5.763 28.482 1.00 89.62 554 SER A N 1
ATOM 4241 C CA . SER A 1 554 ? -15.938 6.718 27.949 1.00 89.62 554 SER A CA 1
ATOM 4242 C C . SER A 1 554 ? -17.002 7.110 28.985 1.00 89.62 554 SER A C 1
ATOM 4244 O O . SER A 1 554 ? -17.522 8.222 28.961 1.00 89.62 554 SER A O 1
ATOM 4246 N N . ALA A 1 555 ? -17.307 6.227 29.942 1.00 92.44 555 ALA A N 1
ATOM 4247 C CA . ALA A 1 555 ? -18.207 6.502 31.064 1.00 92.44 555 ALA A CA 1
ATOM 4248 C C . ALA A 1 555 ? -17.515 7.150 32.286 1.00 92.44 555 ALA A C 1
ATOM 4250 O O . ALA A 1 555 ? -18.153 7.344 33.324 1.00 92.44 555 ALA A O 1
ATOM 4251 N N . GLY A 1 556 ? -16.214 7.450 32.209 1.00 92.00 556 GLY A N 1
ATOM 4252 C CA . GLY A 1 556 ? -15.423 8.006 33.312 1.00 92.00 556 GLY A CA 1
ATOM 4253 C C . GLY A 1 556 ? -15.115 7.014 34.444 1.00 92.00 556 GLY A C 1
ATOM 4254 O O . GLY A 1 556 ? -14.683 7.417 35.526 1.00 92.00 556 GLY A O 1
ATOM 4255 N N . ASN A 1 557 ? -15.324 5.714 34.230 1.00 94.94 557 ASN A N 1
ATOM 4256 C CA . ASN A 1 557 ? -15.087 4.659 35.214 1.00 94.94 557 ASN A CA 1
ATOM 4257 C C . ASN A 1 557 ? -13.684 4.047 35.075 1.00 94.94 557 ASN A C 1
ATOM 4259 O O . ASN A 1 557 ? -13.499 2.906 34.652 1.00 94.94 557 ASN A O 1
ATOM 4263 N N . MET A 1 558 ? -12.680 4.813 35.502 1.00 94.25 558 MET A N 1
ATOM 4264 C CA . MET A 1 558 ? -11.266 4.432 35.407 1.00 94.25 558 MET A CA 1
ATOM 4265 C C . MET A 1 558 ? -10.931 3.098 36.095 1.00 94.25 558 MET A C 1
ATOM 4267 O O . MET A 1 558 ? -10.100 2.326 35.625 1.00 94.25 558 MET A O 1
ATOM 4271 N N . LYS A 1 559 ? -11.566 2.816 37.236 1.00 95.62 559 LYS A N 1
ATOM 4272 C CA . LYS A 1 559 ? -11.239 1.641 38.050 1.00 95.62 559 LYS A CA 1
ATOM 4273 C C . LYS A 1 559 ? -11.633 0.339 37.357 1.00 95.62 559 LYS A C 1
ATOM 4275 O O . LYS A 1 559 ? -10.884 -0.636 37.420 1.00 95.62 559 LYS A O 1
ATOM 4280 N N . ASP A 1 560 ? -12.811 0.316 36.742 1.00 97.19 560 ASP A N 1
ATOM 4281 C CA . ASP A 1 560 ? -13.280 -0.872 36.035 1.00 97.19 560 ASP A CA 1
ATOM 4282 C C . ASP A 1 560 ? -12.576 -1.022 34.682 1.00 97.19 560 ASP A C 1
ATOM 4284 O O . ASP A 1 560 ? -12.245 -2.148 34.315 1.00 97.19 560 ASP A O 1
ATOM 4288 N N . ALA A 1 561 ? -12.220 0.087 34.019 1.00 96.75 561 ALA A N 1
ATOM 4289 C CA . ALA A 1 561 ? -11.357 0.071 32.838 1.00 96.75 561 ALA A CA 1
ATOM 4290 C C . ALA A 1 561 ? -9.986 -0.569 33.123 1.00 96.75 561 ALA A C 1
ATOM 4292 O O . ALA A 1 561 ? -9.633 -1.565 32.493 1.00 96.75 561 ALA A O 1
ATOM 4293 N N . ASP A 1 562 ? -9.259 -0.073 34.132 1.00 97.38 562 ASP A N 1
ATOM 4294 C CA . ASP A 1 562 ? -7.958 -0.613 34.560 1.00 97.38 562 ASP A CA 1
AT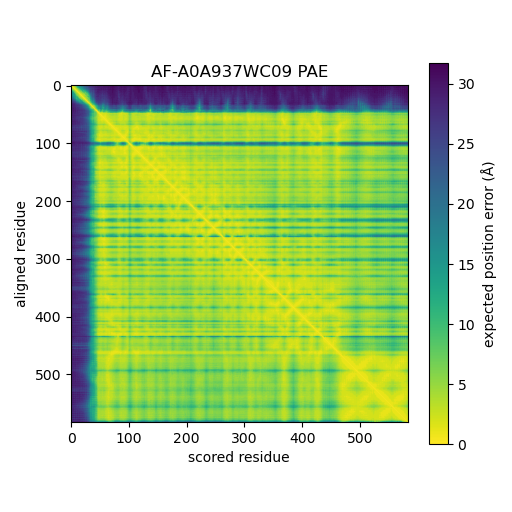OM 4295 C C . ASP A 1 562 ? -8.040 -2.113 34.878 1.00 97.38 562 ASP A C 1
ATOM 4297 O O . ASP A 1 562 ? -7.204 -2.912 34.445 1.00 97.38 562 ASP A O 1
ATOM 4301 N N . LYS A 1 563 ? -9.087 -2.519 35.607 1.00 97.94 563 LYS A N 1
ATOM 4302 C CA . LYS A 1 563 ? -9.321 -3.926 35.939 1.00 97.94 563 LYS A CA 1
ATOM 4303 C C . LYS A 1 563 ? -9.575 -4.766 34.688 1.00 97.94 563 LYS A C 1
ATOM 4305 O O . LYS A 1 563 ? -9.111 -5.906 34.640 1.00 97.94 563 LYS A O 1
ATOM 4310 N N . SER A 1 564 ? -10.326 -4.239 33.726 1.00 97.94 564 SER A N 1
ATOM 4311 C CA . SER A 1 564 ? -10.677 -4.950 32.501 1.00 97.94 564 SER A CA 1
ATOM 4312 C C . SER A 1 564 ? -9.445 -5.185 31.625 1.00 97.94 564 SER A C 1
ATOM 4314 O O . SER A 1 564 ? -9.152 -6.340 31.316 1.00 97.94 564 SER A O 1
ATOM 4316 N N . VAL A 1 565 ? -8.628 -4.150 31.381 1.00 97.69 565 VAL A N 1
ATOM 4317 C CA . VAL A 1 565 ? -7.368 -4.279 30.618 1.00 97.69 565 VAL A CA 1
ATOM 4318 C C . VAL A 1 565 ? -6.400 -5.261 31.291 1.00 97.69 565 VAL A C 1
ATOM 4320 O O . VAL A 1 565 ? -5.845 -6.140 30.641 1.00 97.69 565 VAL A O 1
ATOM 4323 N N . LYS A 1 566 ? -6.255 -5.220 32.624 1.00 98.19 566 LYS A N 1
ATOM 4324 C CA . LYS A 1 566 ? -5.420 -6.198 33.355 1.00 98.19 566 LYS A CA 1
ATOM 4325 C C . LYS A 1 566 ? -5.919 -7.638 33.251 1.00 98.19 566 LYS A C 1
ATOM 4327 O O . LYS A 1 566 ? -5.136 -8.571 33.428 1.00 98.19 566 LYS A O 1
ATOM 4332 N N . ASN A 1 567 ? -7.220 -7.847 33.067 1.00 98.31 567 ASN A N 1
ATOM 4333 C CA . ASN A 1 567 ? -7.768 -9.186 32.876 1.00 98.31 567 ASN A CA 1
ATOM 4334 C C . ASN A 1 567 ? -7.578 -9.662 31.432 1.00 98.31 567 ASN A C 1
ATOM 4336 O O . ASN A 1 567 ? -7.281 -10.844 31.254 1.00 98.31 567 ASN A O 1
ATOM 4340 N N . ALA A 1 568 ? -7.690 -8.763 30.448 1.00 98.00 568 ALA A N 1
ATOM 4341 C CA . ALA A 1 568 ? -7.339 -9.043 29.058 1.00 98.00 568 ALA A CA 1
ATOM 4342 C C . ALA A 1 568 ? -5.861 -9.456 28.956 1.00 98.00 568 ALA A C 1
ATOM 4344 O O . ALA A 1 568 ? -5.563 -10.553 28.492 1.00 98.00 568 ALA A O 1
ATOM 4345 N N . ASP A 1 569 ? -4.945 -8.683 29.549 1.00 97.75 569 ASP A N 1
ATOM 4346 C CA . ASP A 1 569 ? -3.504 -8.984 29.577 1.00 97.75 569 ASP A CA 1
ATOM 4347 C C . ASP A 1 569 ? -3.207 -10.402 30.117 1.00 97.75 569 ASP A C 1
ATOM 4349 O O . ASP A 1 569 ? -2.470 -11.172 29.498 1.00 97.75 569 ASP A O 1
ATOM 4353 N N . LYS A 1 570 ? -3.875 -10.819 31.205 1.00 97.94 570 LYS A N 1
ATOM 4354 C CA . LYS A 1 570 ? -3.754 -12.185 31.759 1.00 97.94 570 LYS A CA 1
ATOM 4355 C C . LYS A 1 570 ? -4.279 -13.274 30.826 1.00 97.94 570 LYS A C 1
ATOM 4357 O O . LYS A 1 570 ? -3.754 -14.390 30.838 1.00 97.94 570 LYS A O 1
ATOM 4362 N N . LYS A 1 571 ? -5.346 -12.993 30.075 1.00 97.81 571 LYS A N 1
ATOM 4363 C CA . LYS A 1 571 ? -5.883 -13.918 29.070 1.00 97.81 571 LYS A CA 1
ATOM 4364 C C . LYS A 1 571 ? -4.869 -14.110 27.950 1.00 97.81 571 LYS A C 1
ATOM 4366 O O . LYS A 1 571 ? -4.510 -15.248 27.662 1.00 97.81 571 LYS A O 1
ATOM 4371 N N . LEU A 1 572 ? -4.302 -13.022 27.437 1.00 97.81 572 LEU A N 1
ATOM 4372 C CA . LEU A 1 572 ? -3.263 -13.062 26.407 1.00 97.81 572 LEU A CA 1
ATOM 4373 C C . LEU A 1 572 ? -1.988 -13.781 26.883 1.00 97.81 572 LEU A C 1
ATOM 4375 O O . LEU A 1 572 ? -1.406 -14.571 26.141 1.00 97.81 572 LEU A O 1
ATOM 4379 N N . GLU A 1 573 ? -1.579 -13.600 28.145 1.00 97.31 573 GLU A N 1
ATOM 4380 C CA . GLU A 1 573 ? -0.476 -14.372 28.744 1.00 97.31 573 GLU A CA 1
ATOM 4381 C C . GLU A 1 573 ? -0.736 -15.877 28.752 1.00 97.31 573 GLU A C 1
ATOM 4383 O O . GLU A 1 573 ? 0.171 -16.673 28.485 1.00 97.31 573 GLU A O 1
ATOM 4388 N N . LYS A 1 574 ? -1.970 -16.275 29.075 1.00 96.75 574 LYS A N 1
ATOM 4389 C CA . LYS A 1 574 ? -2.376 -17.678 29.049 1.00 96.75 574 LYS A CA 1
ATOM 4390 C C . LYS A 1 574 ? -2.305 -18.227 27.623 1.00 96.75 574 LYS A C 1
ATOM 4392 O O . LYS A 1 574 ? -1.721 -19.293 27.444 1.00 96.75 574 LYS A O 1
ATOM 4397 N N . VAL A 1 575 ? -2.816 -17.487 26.636 1.00 97.00 575 VAL A N 1
ATOM 4398 C CA . VAL A 1 575 ? -2.772 -17.883 25.218 1.00 97.00 575 VAL A CA 1
ATOM 4399 C C . VAL A 1 575 ? -1.331 -18.113 24.770 1.00 97.00 575 VAL A C 1
ATOM 4401 O O . VAL A 1 575 ? -1.008 -19.208 24.321 1.00 97.00 575 VAL A O 1
ATOM 4404 N N . LEU A 1 576 ? -0.434 -17.143 24.979 1.00 96.62 576 LEU A N 1
ATOM 4405 C CA . LEU A 1 576 ? 0.983 -17.280 24.612 1.00 96.62 576 LEU A CA 1
ATOM 4406 C C . LEU A 1 576 ? 1.642 -18.500 25.269 1.00 96.62 576 LEU A C 1
ATOM 4408 O O . LEU A 1 576 ? 2.436 -19.202 24.645 1.00 96.62 576 LEU A O 1
ATOM 4412 N N . LYS A 1 577 ? 1.307 -18.776 26.533 1.00 95.06 577 LYS A N 1
ATOM 4413 C CA . LYS A 1 577 ? 1.820 -19.948 27.249 1.00 95.06 577 LYS A CA 1
ATOM 4414 C C . LYS A 1 577 ? 1.300 -21.258 26.663 1.00 95.06 577 LYS A C 1
ATOM 4416 O O . LYS A 1 577 ? 2.033 -22.243 26.676 1.00 95.06 577 LYS A O 1
ATOM 4421 N N . ASP A 1 578 ? 0.042 -21.305 26.247 1.00 92.50 578 ASP A N 1
ATOM 4422 C CA . ASP A 1 578 ? -0.574 -22.522 25.726 1.00 92.50 578 ASP A CA 1
ATOM 4423 C C . ASP A 1 578 ? -0.127 -22.798 24.283 1.00 92.50 578 ASP A C 1
ATOM 4425 O O . ASP A 1 578 ? 0.264 -23.931 24.000 1.00 92.50 578 ASP A O 1
ATOM 4429 N N . LEU A 1 579 ? -0.018 -21.769 23.434 1.00 92.38 579 LEU A N 1
ATOM 4430 C CA . LEU A 1 579 ? 0.607 -21.871 22.107 1.00 92.38 579 LEU A CA 1
ATOM 4431 C C . LEU A 1 579 ? 2.070 -22.331 22.206 1.00 92.38 579 LEU A C 1
ATOM 4433 O O . LEU A 1 579 ? 2.475 -23.277 21.532 1.00 92.38 579 LEU A O 1
ATOM 4437 N N . GLY A 1 580 ? 2.842 -21.756 23.134 1.00 89.25 580 GLY A N 1
ATOM 4438 C CA . GLY A 1 580 ? 4.242 -22.133 23.344 1.00 89.25 580 GLY A CA 1
ATOM 4439 C C . GLY A 1 580 ? 4.466 -23.548 23.897 1.00 89.25 580 GLY A C 1
ATOM 4440 O O . GLY A 1 580 ? 5.595 -24.022 23.864 1.00 89.25 580 GLY A O 1
ATOM 4441 N N . LYS A 1 581 ? 3.434 -24.223 24.430 1.00 87.81 581 LYS A N 1
ATOM 4442 C CA . LYS A 1 581 ? 3.504 -25.655 24.795 1.00 87.81 581 LYS A CA 1
ATOM 4443 C C . LYS A 1 581 ? 3.132 -26.583 23.641 1.00 87.81 581 LYS A C 1
ATOM 4445 O O . LYS A 1 581 ? 3.425 -27.772 23.730 1.00 87.81 581 LYS A O 1
ATOM 4450 N N . ALA A 1 582 ? 2.363 -26.079 22.679 1.00 80.31 582 ALA A N 1
ATOM 4451 C CA . ALA A 1 582 ? 1.906 -26.847 21.529 1.00 80.31 582 ALA A CA 1
ATOM 4452 C C . ALA A 1 582 ? 2.998 -26.953 20.456 1.00 80.31 582 ALA A C 1
ATOM 4454 O O . ALA A 1 582 ? 3.086 -27.983 19.793 1.00 80.31 582 ALA A O 1
ATOM 4455 N N . LYS A 1 583 ? 3.835 -25.913 20.353 1.00 76.62 583 LYS A N 1
ATOM 4456 C CA . LYS A 1 583 ? 5.114 -25.904 19.633 1.00 76.62 583 LYS A CA 1
ATOM 4457 C C . LYS A 1 583 ? 6.135 -26.844 20.274 1.00 76.62 583 LYS A C 1
ATOM 4459 O O . LYS A 1 583 ? 6.882 -27.493 19.507 1.00 76.62 583 LYS A O 1
#

Radius of gyration: 25.16 Å; Cα contacts (8 Å, |Δi|>4): 1490; chains: 1; bounding box: 60×98×65 Å

pLDDT: mean 87.53, std 17.19, range [22.98, 98.56]

Mean predicted aligned error: 7.74 Å

Solvent-accessible surface area (backbone atoms only — not comparable to full-atom values): 28981 Å² total; per-residue (Å²): 132,91,88,88,84,85,90,79,73,74,76,68,53,55,60,54,50,50,51,51,53,52,50,53,55,46,53,63,57,71,57,56,73,77,51,59,68,59,36,67,42,61,39,44,28,90,37,58,19,25,25,55,32,34,49,42,30,26,24,27,52,40,76,34,53,57,53,72,46,65,42,82,66,40,67,31,59,67,50,14,31,23,70,40,26,49,15,30,39,61,89,51,34,40,32,42,30,22,26,56,28,87,83,69,49,22,30,47,36,34,21,37,75,86,67,44,46,76,74,46,68,43,81,83,49,44,82,46,17,21,62,14,29,40,29,33,34,55,89,32,36,35,37,43,25,17,57,48,38,42,38,34,25,40,77,87,66,48,78,70,38,69,39,84,45,96,42,37,32,34,30,63,38,61,35,57,91,51,37,33,38,40,39,19,33,71,45,42,39,36,42,25,35,75,88,70,53,48,70,53,30,68,71,34,67,52,85,73,65,58,93,24,36,29,83,49,45,53,16,30,40,54,84,80,46,36,34,32,42,54,33,11,25,91,91,25,69,10,36,42,35,37,33,41,72,56,97,54,38,57,46,81,74,41,76,39,82,51,51,42,16,45,48,34,27,35,17,38,40,78,84,59,57,36,38,35,36,30,19,54,72,20,40,37,38,32,23,32,83,83,60,51,78,54,45,76,45,85,42,90,27,50,33,88,37,38,49,18,38,40,93,83,40,37,39,35,33,43,35,34,48,28,43,36,35,32,30,61,71,75,78,49,75,44,83,66,38,54,28,58,67,62,29,51,56,58,14,65,71,52,82,88,80,88,53,59,58,40,34,30,46,56,25,20,47,20,36,32,73,66,34,30,34,34,36,34,38,28,28,33,53,44,79,54,97,91,40,79,39,68,36,63,76,47,21,30,43,38,36,21,38,75,79,65,46,46,76,42,78,74,57,42,77,48,91,44,51,42,59,34,30,45,33,59,39,64,73,31,34,34,35,42,34,10,38,40,66,58,51,56,52,37,39,68,41,41,86,77,44,57,79,93,67,51,55,72,79,73,40,40,13,36,38,34,30,27,41,76,42,35,52,58,39,24,52,50,12,49,54,51,15,45,51,23,38,51,51,14,53,52,27,53,74,73,67,39,56,62,63,16,42,54,22,34,52,48,17,42,45,10,49,62,41,23,53,48,15,43,55,45,12,38,78,74,63,62,40,5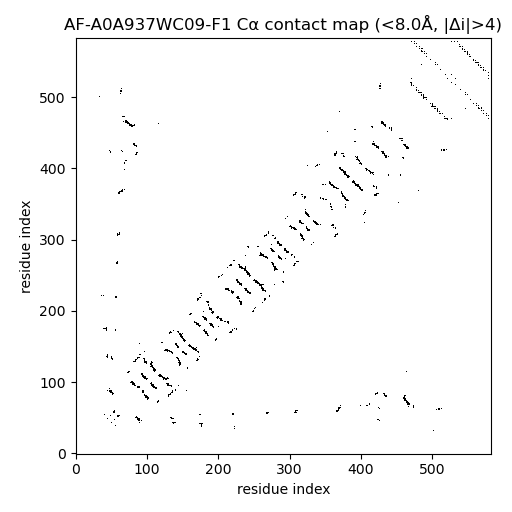6,67,68,61,43,54,54,38,50,53,39,47,54,54,20,47,52,26,38,54,48,17,44,56,24,48,78,70,70,35,57,69,62,15,54,53,24,36,57,49,17,46,54,32,51,53,48,38,54,53,52,54,65,68,62,100

Nearest PDB structures (foldseek):
  8qie-assembly1_Sg  TM=6.364E-01  e=1.048E-06  Leishmania major strain Friedlin
  8bbe-assembly1_C  TM=3.891E-01  e=1.231E-07  Homo sapiens
  8f5p-assembly1_C  TM=2.650E-01  e=7.025E-08  Leishmania tarentolae
  8f5o-assembly1_B  TM=2.100E-01  e=8.614E-08  Leishmania tarentolae
  8hmd-assembly1_B  TM=1.932E-01  e=2.033E-06  Tetrahymena thermophila

Secondary structure (DSSP, 8-state):
--SSSSSSSHHHHHHHHHHHHHHHHHHHHHTSSSSHHHHHHSSS-SSS-SSTTSSTT---B-SSPPPSSEEEEEEE-TT-B--S--EE-TT--EEEEEBS-TTS--EEEEE-TTT--EEEE-----GGGGG---EE-TT--EEEE-SSEEEEE-TTS-EEEEEE-SS-BS--EE-TTSEEEEEBTT-EEEEEETTT--BSSPPEEPSSPPSSB--S--EE-TTT--EEEEEB-TTSEEEEEEEEEETTEEEEEEEEEEEES--PPPEE-TTSSEEEEE-SSSEEEEEETTS-EEEEEE-SS---S--EE-TTSEEEEEETTEEEEEEE-SSSEEEEEESHHHHHHHHHTS---SS-EEEEE-S--EE-SS-EEEEEEEEEEEEETTEEEEEEEEEEEEEE-TTT-PEEEEEEEESS---S--EE-TTS-EEEEE--HHHHHHHHHTTTS-GGG--PPP--EEEEEEES-HHHHHHHHHHHHHHHHHHHHHHHHHT-HHHHHHHHHHHHHHHHHHHHHHHHHHHTTSS-HHHHHHHHHHHHHHHHHHHHHHHHHHTT-HHHHHHHHHHHHHHHHHHHHHHHHH-